Protein AF-A0A968L4R4-F1 (afdb_monomer)

Sequence (703 aa):
MNGEGPASPFTNLKRSTRLHSLGSSLRRPFHATRGAGERASTSRSLRRQADTPSHKPSQGGTMERSPSDGVAATDVATPVGIRARLVRADSTVISRAMRGLAGTSSLLIGALLAGMIVVVLVGVYSRYVVNDAVPWVEDLSRLLFLYLVFVGAAVATYDASHVAVDSAIRRFSDRGRAIARFISNGLTVAAGCLLAVHGAIFSNSIAWLRSHALDLSAQWFFASVAVGGLLMVVYAMARPLAEGETRPGRALATLAGVVAATLVSVAEPALEAGGFTPLLLVVVTFVGLLLLGVPIAITMLASALTLMVSRGGTPLEVVPQNMGVGVDSFTLLAVPFFILAGTLMERGGISQRLVAWVRSMIGHVRGGLGIVVVLSEYLFSGISGSTTADVSAIGSVTIPAMGKAGYTPALSVSIVATSAALGILVPPSIAMIFVAILTGESVGALFAAGFLPAAVMAALLIGFIYLRAPHWGLPSDSRATVPELLRTSRGAVIPLLMPVILFGAIFGGIATPTEASAIAVVYALGVGLFVYREIRWSDLPRIFVGAAKITAIVMFLLGAASVLTWNLAHEGLPSTIARGMISLSSSPLLFFLISILLIVVLSAILEGLPTLLVLIPLLLPIAEQFGIDPLHFAIVAIAAQGIGVFIPPIGIGIILASSIGRISVGSIIGPFAPFFGILILGLLVITLVPWFTLVVPDLLFTR

Nearest PDB structures (foldseek):
  8y4x-assembly1_A  TM=9.268E-01  e=1.125E-29  Fusobacterium nucleatum
  8thi-assembly1_A  TM=9.187E-01  e=4.719E-30  Haemophilus influenzae Rd KW20
  7qha-assembly1_B  TM=9.570E-01  e=2.164E-21  Photobacterium profundum SS9
  8w6t-assembly1_B  TM=6.906E-01  e=4.361E-07  Homo sapiens
  7qha-assembly1_A  TM=9.201E-01  e=1.072E-02  Photobacterium profundum SS9

Structure (mmCIF, N/CA/C/O backbone):
data_AF-A0A968L4R4-F1
#
_entry.id   AF-A0A968L4R4-F1
#
loop_
_atom_site.group_PDB
_atom_site.id
_atom_site.type_symbol
_atom_site.label_atom_id
_atom_site.label_alt_id
_atom_site.label_comp_id
_atom_site.label_asym_id
_atom_site.label_entity_id
_atom_site.label_seq_id
_atom_site.pdbx_PDB_ins_code
_atom_site.Cartn_x
_atom_site.Cartn_y
_atom_site.Cartn_z
_atom_site.occupancy
_atom_site.B_iso_or_equiv
_atom_site.auth_seq_id
_atom_site.auth_comp_id
_atom_site.auth_asym_id
_atom_site.auth_atom_id
_atom_site.pdbx_PDB_model_num
ATOM 1 N N . MET A 1 1 ? -18.987 -53.133 -21.012 1.00 36.78 1 MET A N 1
ATOM 2 C CA . MET A 1 1 ? -18.940 -53.773 -19.680 1.00 36.78 1 MET A CA 1
ATOM 3 C C . MET A 1 1 ? -19.459 -52.730 -18.696 1.00 36.78 1 MET A C 1
ATOM 5 O O . MET A 1 1 ? -18.737 -51.782 -18.442 1.00 36.78 1 ME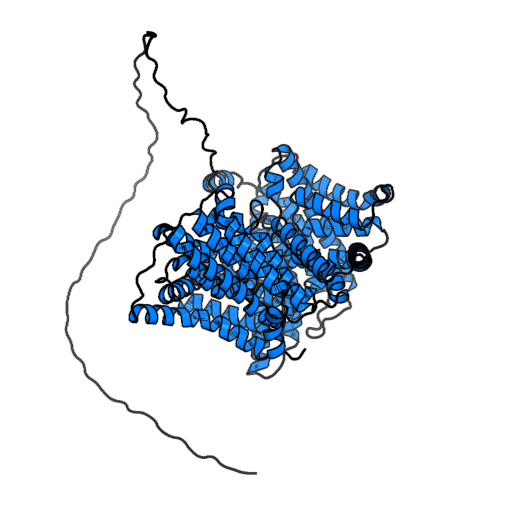T A O 1
ATOM 9 N N . ASN A 1 2 ? -20.785 -52.605 -18.550 1.00 34.09 2 ASN A N 1
ATOM 10 C CA . ASN A 1 2 ? -21.660 -53.252 -17.538 1.00 34.09 2 ASN A CA 1
ATOM 11 C C . ASN A 1 2 ? -21.257 -52.823 -16.111 1.00 34.09 2 ASN A C 1
ATOM 13 O O . ASN A 1 2 ? -20.096 -52.999 -15.775 1.00 34.09 2 ASN A O 1
ATOM 17 N N . GLY A 1 3 ? -22.099 -52.287 -15.221 1.00 30.91 3 GLY A N 1
ATOM 18 C CA . GLY A 1 3 ? -23.558 -52.110 -15.153 1.00 30.91 3 GLY A CA 1
ATOM 19 C C . GLY A 1 3 ? -23.898 -50.924 -14.221 1.00 30.91 3 GLY A C 1
ATOM 20 O O . GLY A 1 3 ? -23.020 -50.404 -13.543 1.00 30.91 3 GLY A O 1
ATOM 21 N N . GLU A 1 4 ? -25.055 -50.287 -14.395 1.00 33.97 4 GLU A N 1
ATOM 22 C CA . GLU A 1 4 ? -26.316 -50.497 -13.645 1.00 33.97 4 GLU A CA 1
ATOM 23 C C . GLU A 1 4 ? -26.510 -49.482 -12.497 1.00 33.97 4 GLU A C 1
ATOM 25 O O . GLU A 1 4 ? -25.685 -49.355 -11.599 1.00 33.97 4 GLU A O 1
ATOM 30 N N . GLY A 1 5 ? -27.619 -48.728 -12.568 1.00 33.06 5 GLY A N 1
ATOM 31 C CA . GLY A 1 5 ? -28.138 -47.876 -11.485 1.00 33.06 5 GLY A CA 1
ATOM 32 C C . GLY A 1 5 ? -28.853 -48.692 -10.394 1.00 33.06 5 GLY A C 1
ATOM 33 O O . GLY A 1 5 ? -28.824 -49.921 -10.447 1.00 33.06 5 GLY A O 1
ATOM 34 N N . PRO A 1 6 ? -29.559 -48.045 -9.439 1.00 47.44 6 PRO A N 1
ATOM 35 C CA . PRO A 1 6 ? -30.899 -47.549 -9.784 1.00 47.44 6 PRO A CA 1
ATOM 36 C C . PRO A 1 6 ? -31.396 -46.263 -9.066 1.00 47.44 6 PRO A C 1
ATOM 38 O O . PRO A 1 6 ? -31.000 -45.921 -7.961 1.00 47.44 6 PRO A O 1
ATOM 41 N N . ALA A 1 7 ? -32.332 -45.599 -9.757 1.00 30.91 7 ALA A N 1
ATOM 42 C CA . ALA A 1 7 ? -33.621 -45.033 -9.317 1.00 30.91 7 ALA A CA 1
ATOM 43 C C . ALA A 1 7 ? -33.778 -44.132 -8.056 1.00 30.91 7 ALA A C 1
ATOM 45 O O . ALA A 1 7 ? -33.669 -44.553 -6.911 1.00 30.91 7 ALA A O 1
ATOM 46 N N . SER A 1 8 ? -34.261 -42.909 -8.334 1.00 35.75 8 SER A N 1
ATOM 47 C CA . SER A 1 8 ? -35.139 -42.013 -7.532 1.00 35.75 8 SER A CA 1
ATOM 48 C C . SER A 1 8 ? -36.486 -42.691 -7.133 1.00 35.75 8 SER A C 1
ATOM 50 O O . SER A 1 8 ? -36.724 -43.745 -7.725 1.00 35.75 8 SER A O 1
ATOM 52 N N . PRO A 1 9 ? -37.446 -42.141 -6.322 1.00 42.72 9 PRO A N 1
ATOM 53 C CA . PRO A 1 9 ? -37.881 -40.720 -6.279 1.00 42.72 9 PRO A CA 1
ATOM 54 C C . PRO A 1 9 ? -38.448 -40.190 -4.931 1.00 42.72 9 PRO A C 1
ATOM 56 O O . PRO A 1 9 ? -38.759 -40.959 -4.040 1.00 42.72 9 PRO A O 1
ATOM 59 N N . PHE A 1 10 ? -38.700 -38.877 -4.809 1.00 28.27 10 PHE A N 1
ATOM 60 C CA . PHE A 1 10 ? -39.957 -38.371 -4.219 1.00 28.27 10 PHE A CA 1
ATOM 61 C C . PHE A 1 10 ? -40.258 -36.941 -4.681 1.00 28.27 10 PHE A C 1
ATOM 63 O O . PHE A 1 10 ? -39.417 -36.046 -4.666 1.00 28.27 10 PHE A O 1
ATOM 70 N N . THR A 1 11 ? -41.500 -36.763 -5.121 1.00 30.28 11 THR A N 1
ATOM 71 C CA . THR A 1 11 ? -42.096 -35.560 -5.699 1.00 30.28 11 THR A CA 1
ATOM 72 C C . THR A 1 11 ? -43.298 -35.145 -4.848 1.00 30.28 11 THR A C 1
ATOM 74 O O . THR A 1 11 ? -44.034 -36.003 -4.380 1.00 30.28 11 THR A O 1
ATOM 77 N N . ASN A 1 12 ? -43.539 -33.832 -4.780 1.00 29.61 12 ASN A N 1
ATOM 78 C CA . ASN A 1 12 ? -44.840 -33.153 -4.674 1.00 29.61 12 ASN A CA 1
ATOM 79 C C . ASN A 1 12 ? -45.817 -33.478 -3.524 1.00 29.61 12 ASN A C 1
ATOM 81 O O . ASN A 1 12 ? -46.427 -34.540 -3.470 1.00 29.61 12 ASN A O 1
ATOM 85 N N . LEU A 1 13 ? -46.223 -32.412 -2.822 1.00 27.84 13 LEU A N 1
ATOM 86 C CA . LEU A 1 13 ? -47.627 -32.227 -2.444 1.00 27.84 13 LEU A CA 1
ATOM 87 C C . LEU A 1 13 ? -48.107 -30.806 -2.784 1.00 27.84 13 LEU A C 1
ATOM 89 O O . LEU A 1 13 ? -47.576 -29.801 -2.320 1.00 27.84 13 LEU A O 1
ATOM 93 N N . LYS A 1 14 ? -49.118 -30.773 -3.660 1.00 27.88 14 LYS A N 1
ATOM 94 C CA . LYS A 1 14 ? -49.973 -29.641 -4.046 1.00 27.88 14 LYS A CA 1
ATOM 95 C C . LYS A 1 14 ? -51.172 -29.522 -3.088 1.00 27.88 14 LYS A C 1
ATOM 97 O O . LYS A 1 14 ? -51.551 -30.518 -2.482 1.00 27.88 14 LYS A O 1
ATOM 102 N N . ARG A 1 15 ? -51.874 -28.379 -3.228 1.00 27.86 15 ARG A N 1
ATOM 103 C CA . ARG A 1 15 ? -53.295 -28.054 -2.910 1.00 27.86 15 ARG A CA 1
ATOM 104 C C . ARG A 1 15 ? -53.519 -27.393 -1.538 1.00 27.86 15 ARG A C 1
ATOM 106 O O . ARG A 1 15 ? -52.928 -27.814 -0.565 1.00 27.86 15 ARG A O 1
ATOM 113 N N . SER A 1 16 ? -54.375 -26.380 -1.363 1.00 27.06 16 SER A N 1
ATOM 114 C CA . SER A 1 16 ? -55.338 -25.701 -2.252 1.00 27.06 16 SER A CA 1
ATOM 115 C C . SER A 1 16 ? -56.073 -24.582 -1.486 1.00 27.06 16 SER A C 1
ATOM 117 O O . SER A 1 16 ? -56.522 -24.826 -0.376 1.00 27.06 16 SER A O 1
ATOM 119 N N . THR A 1 17 ? -56.277 -23.437 -2.149 1.00 28.02 17 THR A N 1
ATOM 120 C CA . THR A 1 17 ? -57.544 -22.671 -2.268 1.00 28.02 17 THR A CA 1
ATOM 121 C C . THR A 1 17 ? -58.297 -22.151 -1.024 1.00 28.02 17 THR A C 1
ATOM 123 O O . THR A 1 17 ? -58.890 -22.930 -0.288 1.00 28.02 17 THR A O 1
ATOM 126 N N . ARG A 1 18 ? -58.449 -20.814 -0.945 1.00 25.11 18 ARG A N 1
ATOM 127 C CA . ARG A 1 18 ? -59.701 -19.986 -0.941 1.00 25.11 18 ARG A CA 1
ATOM 128 C C . ARG A 1 18 ? -59.406 -18.646 -0.227 1.00 25.11 18 ARG A C 1
ATOM 130 O O . ARG A 1 18 ? -58.881 -18.671 0.873 1.00 25.11 18 ARG A O 1
ATOM 137 N N . LEU A 1 19 ? -59.445 -17.473 -0.871 1.00 26.20 19 LEU A N 1
ATOM 138 C CA . LEU A 1 19 ? -60.555 -16.654 -1.415 1.00 26.20 19 LEU A CA 1
ATOM 139 C C . LEU A 1 19 ? -61.373 -15.854 -0.375 1.00 26.20 19 LEU A C 1
ATOM 141 O O . LEU A 1 19 ? -61.868 -16.424 0.588 1.00 26.20 19 LEU A O 1
ATOM 145 N N . HIS A 1 20 ? -61.593 -14.578 -0.747 1.00 28.64 20 HIS A N 1
ATOM 146 C CA . HIS A 1 20 ? -62.560 -13.559 -0.281 1.00 28.64 20 HIS A CA 1
ATOM 147 C C . HIS A 1 20 ? -62.166 -12.681 0.928 1.00 28.64 20 HIS A C 1
ATOM 149 O O . HIS A 1 20 ? -61.986 -13.171 2.030 1.00 28.64 20 HIS A O 1
ATOM 155 N N . SER A 1 21 ? -61.837 -11.390 0.705 1.00 26.48 21 SER A N 1
ATOM 156 C CA . SER A 1 21 ? -62.724 -10.193 0.553 1.00 26.48 21 SER A CA 1
ATOM 157 C C . SER A 1 21 ? -62.953 -9.534 1.918 1.00 26.48 21 SER A C 1
ATOM 159 O O . SER A 1 21 ? -63.069 -10.263 2.885 1.00 26.48 21 SER A O 1
ATOM 161 N N . LEU A 1 22 ? -63.046 -8.234 2.175 1.00 26.30 22 LEU A N 1
ATOM 162 C CA . LEU A 1 22 ? -63.326 -6.953 1.514 1.00 26.30 22 LEU A CA 1
ATOM 163 C C . LEU A 1 22 ? -62.513 -5.915 2.345 1.00 26.30 22 LEU A C 1
ATOM 165 O O . LEU A 1 22 ? -62.121 -6.221 3.462 1.00 26.30 22 LEU A O 1
ATOM 169 N N . GLY A 1 23 ? -62.195 -4.684 1.959 1.00 25.47 23 GLY A N 1
ATOM 170 C CA . GLY A 1 23 ? -62.796 -3.750 1.023 1.00 25.47 23 GLY A CA 1
ATOM 171 C C . GLY A 1 23 ? -62.607 -2.336 1.599 1.00 25.47 23 GLY A C 1
ATOM 172 O O . GLY A 1 23 ? -62.752 -2.154 2.803 1.00 25.47 23 GLY A O 1
ATOM 173 N N . SER A 1 24 ? -62.384 -1.357 0.708 1.00 27.77 24 SER A N 1
ATOM 174 C CA . SER A 1 24 ? -62.676 0.090 0.865 1.00 27.77 24 SER A CA 1
ATOM 175 C C . SER A 1 24 ? -61.841 0.861 1.911 1.00 27.77 24 SER A C 1
ATOM 177 O O . SER A 1 24 ? -61.484 0.327 2.942 1.00 27.77 24 SER A O 1
ATOM 179 N N . SER A 1 25 ? -61.467 2.133 1.785 1.00 25.81 25 SER A N 1
ATOM 180 C CA . SER A 1 25 ? -61.763 3.276 0.905 1.00 25.81 25 SER A CA 1
ATOM 181 C C . SER A 1 25 ? -60.694 4.339 1.270 1.00 25.81 25 SER A C 1
ATOM 183 O O . SER A 1 25 ? -60.220 4.345 2.399 1.00 25.81 25 SER A O 1
ATOM 185 N N . LEU A 1 26 ? -60.107 5.137 0.374 1.00 28.55 26 LEU A N 1
ATOM 186 C CA . LEU A 1 26 ? -60.551 6.446 -0.153 1.00 28.55 26 LEU A CA 1
ATOM 187 C C . LEU A 1 26 ? -59.344 6.923 -1.017 1.00 28.55 26 LEU A C 1
ATOM 189 O O . LEU A 1 26 ? -58.240 6.987 -0.492 1.00 28.55 26 LEU A O 1
ATOM 193 N N . ARG A 1 27 ? -59.343 7.058 -2.360 1.00 25.98 27 ARG A N 1
ATOM 194 C CA . ARG A 1 27 ? -60.037 8.026 -3.253 1.00 25.98 27 ARG A CA 1
ATOM 195 C C . ARG A 1 27 ? -60.051 9.447 -2.643 1.00 25.98 27 ARG A C 1
ATOM 197 O O . ARG A 1 27 ? -60.568 9.590 -1.553 1.00 25.98 27 ARG A O 1
ATOM 204 N N . ARG A 1 28 ? -59.606 10.545 -3.278 1.00 31.94 28 ARG A N 1
ATOM 205 C CA . ARG A 1 28 ? -59.464 10.912 -4.710 1.00 31.94 28 ARG A CA 1
ATOM 206 C C . ARG A 1 28 ? -58.840 12.360 -4.827 1.00 31.94 28 ARG A C 1
ATOM 208 O O . ARG A 1 28 ? -58.379 12.835 -3.799 1.00 31.94 28 ARG A O 1
ATOM 215 N N . PRO A 1 29 ? -58.760 13.039 -6.009 1.00 48.03 29 PRO A N 1
ATOM 216 C CA . PRO A 1 29 ? -57.556 13.748 -6.518 1.00 48.03 29 PRO A CA 1
ATOM 217 C C . PRO A 1 29 ? -57.834 15.178 -7.112 1.00 48.03 29 PRO A C 1
ATOM 219 O O . PRO A 1 29 ? -58.820 15.790 -6.721 1.00 48.03 29 PRO A O 1
ATOM 222 N N . PHE A 1 30 ? -57.038 15.613 -8.124 1.00 27.48 30 PHE A N 1
ATOM 223 C CA . PHE A 1 30 ? -57.212 16.730 -9.114 1.00 27.48 30 PHE A CA 1
ATOM 224 C C . PHE A 1 30 ? -56.835 18.165 -8.653 1.00 27.48 30 PHE A C 1
ATOM 226 O O . PHE A 1 30 ? -56.947 18.440 -7.472 1.00 27.48 30 PHE A O 1
ATOM 233 N N . HIS A 1 31 ? -56.357 19.161 -9.436 1.00 27.33 31 HIS A N 1
ATOM 234 C CA . HIS A 1 31 ? -56.187 19.549 -10.870 1.00 27.33 31 HIS A CA 1
ATOM 235 C C . HIS A 1 31 ? -54.934 20.492 -10.945 1.00 27.33 31 HIS A C 1
ATOM 237 O O . HIS A 1 31 ? -54.614 21.116 -9.943 1.00 27.33 31 HIS A O 1
ATOM 243 N N . ALA A 1 32 ? -54.053 20.568 -11.956 1.00 27.78 32 ALA A N 1
ATOM 244 C CA . ALA A 1 32 ? -54.112 21.075 -13.343 1.00 27.78 32 ALA A CA 1
ATOM 245 C C . ALA A 1 32 ? -54.290 22.616 -13.565 1.00 27.78 32 ALA A C 1
ATOM 247 O O . ALA A 1 32 ? -55.369 23.153 -13.352 1.00 27.78 32 ALA A O 1
ATOM 248 N N . THR A 1 33 ? -53.261 23.230 -14.192 1.00 28.05 33 THR A N 1
ATOM 249 C CA . THR A 1 33 ? -53.232 24.344 -15.196 1.00 28.05 33 THR A CA 1
ATOM 250 C C . THR A 1 33 ? -52.821 25.809 -14.858 1.00 28.05 33 THR A C 1
ATOM 252 O O . THR A 1 33 ? -53.476 26.493 -14.088 1.00 28.05 33 THR A O 1
ATOM 255 N N . ARG A 1 34 ? -51.827 26.280 -15.659 1.00 27.14 34 ARG A N 1
ATOM 256 C CA . ARG A 1 34 ? -51.655 27.567 -16.415 1.00 27.14 34 ARG A CA 1
ATOM 257 C C . ARG A 1 34 ? -51.016 28.855 -15.821 1.00 27.14 34 ARG A C 1
ATOM 259 O O . ARG A 1 34 ? -51.443 29.359 -14.797 1.00 27.14 34 ARG A O 1
ATOM 266 N N . GLY A 1 35 ? -50.130 29.457 -16.653 1.00 23.88 35 GLY A N 1
ATOM 267 C CA . GLY A 1 35 ? -49.780 30.901 -16.784 1.00 23.88 35 GLY A CA 1
ATOM 268 C C . GLY A 1 35 ? -48.389 31.289 -16.237 1.00 23.88 35 GLY A C 1
ATOM 269 O O . GLY A 1 35 ? -48.188 31.170 -15.043 1.00 23.88 35 GLY A O 1
ATOM 270 N N . ALA A 1 36 ? -47.322 31.553 -17.013 1.00 25.62 36 ALA A N 1
ATOM 271 C CA . ALA A 1 36 ? -47.001 32.675 -17.929 1.00 25.62 36 ALA A CA 1
ATOM 272 C C . ALA A 1 36 ? -46.734 34.045 -17.243 1.00 25.62 36 ALA A C 1
ATOM 274 O O . ALA A 1 36 ? -47.599 34.543 -16.535 1.00 25.62 36 ALA A O 1
ATOM 275 N N . GLY A 1 37 ? -45.573 34.667 -17.537 1.00 24.25 37 GLY A N 1
ATOM 276 C CA . GLY A 1 37 ? -45.227 36.083 -17.257 1.00 24.25 37 GLY A CA 1
ATOM 277 C C . GLY A 1 37 ? -43.944 36.265 -16.417 1.00 24.25 37 GLY A C 1
ATOM 278 O O . GLY A 1 37 ? -43.957 36.010 -15.224 1.00 24.25 37 GLY A O 1
ATOM 279 N N . GLU A 1 38 ? -42.753 36.423 -17.005 1.00 26.86 38 GLU A N 1
ATOM 280 C CA . GLU A 1 38 ? -42.076 37.688 -17.379 1.00 26.86 38 GLU A CA 1
ATOM 281 C C . GLU A 1 38 ? -41.674 38.655 -16.230 1.00 26.86 38 GLU A C 1
ATOM 283 O O . GLU A 1 38 ? -42.511 39.167 -15.501 1.00 26.86 38 GLU A O 1
ATOM 288 N N . ARG A 1 39 ? -40.371 39.003 -16.246 1.00 26.16 39 ARG A N 1
ATOM 289 C CA . ARG A 1 39 ? -39.712 40.280 -15.865 1.00 26.16 39 ARG A CA 1
ATOM 290 C C . ARG A 1 39 ? -39.321 40.585 -14.405 1.00 26.16 39 ARG A C 1
ATOM 292 O O . ARG A 1 39 ? -40.130 40.896 -13.549 1.00 26.16 39 ARG A O 1
ATOM 299 N N . ALA A 1 40 ? -37.991 40.633 -14.243 1.00 25.88 40 ALA A N 1
ATOM 300 C CA . ALA A 1 40 ? -37.165 41.778 -13.824 1.00 25.88 40 ALA A CA 1
ATOM 301 C C . ALA A 1 40 ? -37.533 42.573 -12.555 1.00 25.88 40 ALA A C 1
ATOM 303 O O . ALA A 1 40 ? -38.552 43.249 -12.498 1.00 25.88 40 ALA A O 1
ATOM 304 N N . SER A 1 41 ? -36.572 42.680 -11.629 1.00 27.70 41 SER A N 1
ATOM 305 C CA . SER A 1 41 ? -36.509 43.818 -10.704 1.00 27.70 41 SER A CA 1
ATOM 306 C C . SER A 1 41 ? -35.067 44.222 -10.391 1.00 27.70 41 SER A C 1
ATOM 308 O O . SER A 1 41 ? -34.308 43.495 -9.748 1.00 27.70 41 SER A O 1
ATOM 310 N N . THR A 1 42 ? -34.729 45.416 -10.859 1.00 26.42 42 THR A N 1
ATOM 311 C CA . THR A 1 42 ? -33.519 46.196 -10.609 1.00 26.42 42 THR A CA 1
ATOM 312 C C . THR A 1 42 ? -33.735 47.113 -9.396 1.00 26.42 42 THR A C 1
ATOM 314 O O . THR A 1 42 ? -34.794 47.711 -9.266 1.00 26.42 42 THR A O 1
ATOM 317 N N . SER A 1 43 ? -32.699 47.252 -8.560 1.00 27.00 43 SER A N 1
ATOM 318 C CA . SER A 1 43 ? -32.230 48.462 -7.843 1.00 27.00 43 SER A CA 1
ATOM 319 C C . SER A 1 43 ? -33.204 49.479 -7.202 1.00 27.00 43 SER A C 1
ATOM 321 O O . SER A 1 43 ? -33.956 50.136 -7.915 1.00 27.00 43 SER A O 1
ATOM 323 N N . ARG A 1 44 ? -32.962 49.787 -5.909 1.00 25.73 44 ARG A N 1
ATOM 324 C CA . ARG A 1 44 ? -32.704 51.122 -5.274 1.00 25.73 44 ARG A CA 1
ATOM 325 C C . ARG A 1 44 ? -33.198 51.129 -3.816 1.00 25.73 44 ARG A C 1
ATOM 327 O O . ARG A 1 44 ? -34.367 50.909 -3.557 1.00 25.73 44 ARG A O 1
ATOM 334 N N . SER A 1 45 ? -32.298 51.143 -2.829 1.00 26.98 45 SER A N 1
ATOM 335 C CA . SER A 1 45 ? -31.705 52.321 -2.158 1.00 26.98 45 SER A CA 1
ATOM 336 C C . SER A 1 45 ? -32.693 53.157 -1.337 1.00 26.98 45 SER A C 1
ATOM 338 O O . SER A 1 45 ? -33.474 53.901 -1.918 1.00 26.98 45 SER A O 1
ATOM 340 N N . LEU A 1 46 ? -32.536 53.158 -0.009 1.00 28.34 46 LEU A N 1
ATOM 341 C CA . LEU A 1 46 ? -32.893 54.288 0.852 1.00 28.34 46 LEU A CA 1
ATOM 342 C C . LEU A 1 46 ? -31.846 54.442 1.968 1.00 28.34 46 LEU A C 1
ATOM 344 O O . LEU A 1 46 ? -31.357 53.471 2.538 1.00 28.34 46 LEU A O 1
ATOM 348 N N . ARG A 1 47 ? -31.481 55.703 2.190 1.00 28.44 47 ARG A N 1
ATOM 349 C CA . ARG A 1 47 ? -30.391 56.268 2.998 1.00 28.44 47 ARG A CA 1
ATOM 350 C C . ARG A 1 47 ? -31.031 57.260 3.981 1.00 28.44 47 ARG A C 1
ATOM 352 O O . ARG A 1 47 ? -32.007 57.890 3.584 1.00 28.44 47 ARG A O 1
ATOM 359 N N . ARG A 1 48 ? -30.460 57.440 5.180 1.00 26.67 48 ARG A N 1
ATOM 360 C CA . ARG A 1 48 ? -30.519 58.614 6.109 1.00 26.67 48 ARG A CA 1
ATOM 361 C C . ARG A 1 48 ? -29.796 58.159 7.397 1.00 26.67 48 ARG A C 1
ATOM 363 O O . ARG A 1 48 ? -30.196 57.127 7.914 1.00 26.67 48 ARG A O 1
ATOM 370 N N . GLN A 1 49 ? -28.644 58.643 7.879 1.00 26.20 49 GLN A N 1
ATOM 371 C CA . GLN A 1 49 ? -27.941 59.942 8.005 1.00 26.20 49 GLN A CA 1
ATOM 372 C C . GLN A 1 49 ? -28.386 60.809 9.207 1.00 26.20 49 GLN A C 1
ATOM 374 O O . GLN A 1 49 ? -29.589 60.971 9.390 1.00 26.20 49 GLN A O 1
ATOM 379 N N . ALA A 1 50 ? -27.370 61.380 9.898 1.00 28.30 50 ALA A N 1
ATOM 380 C CA . ALA A 1 50 ? -27.309 62.304 11.064 1.00 28.30 50 ALA A CA 1
ATOM 381 C C . ALA A 1 50 ? -26.945 61.608 12.405 1.00 28.30 50 ALA A C 1
ATOM 383 O O . ALA A 1 50 ? -27.502 60.554 12.682 1.00 28.30 50 ALA A O 1
ATOM 384 N N . ASP A 1 51 ? -26.041 62.055 13.294 1.00 26.03 51 ASP A N 1
ATOM 385 C CA . ASP A 1 51 ? -25.131 63.216 13.415 1.00 26.03 51 ASP A CA 1
ATOM 386 C C . ASP A 1 51 ? -24.032 62.907 14.483 1.00 26.03 51 ASP A C 1
ATOM 388 O O . ASP A 1 51 ? -24.199 62.030 15.329 1.00 26.03 51 ASP A O 1
ATOM 392 N N . THR A 1 52 ? -22.901 63.619 14.433 1.00 25.33 52 THR A N 1
ATOM 393 C CA . THR A 1 52 ? -21.743 63.661 15.380 1.00 25.33 52 THR A CA 1
ATOM 394 C C . THR A 1 52 ? -21.913 64.745 16.483 1.00 25.33 52 THR A C 1
ATOM 396 O O . THR A 1 52 ? -22.864 65.510 16.375 1.00 25.33 52 THR A O 1
ATOM 399 N N . PRO A 1 53 ? -20.926 65.076 17.363 1.00 44.09 53 PRO A N 1
ATOM 400 C CA . PRO A 1 53 ? -20.049 64.312 18.290 1.00 44.09 53 PRO A CA 1
ATOM 401 C C . PRO A 1 53 ? -19.990 64.952 19.725 1.00 44.09 53 PRO A C 1
ATOM 403 O O . PRO A 1 53 ? -20.517 66.041 19.916 1.00 44.09 53 PRO A O 1
ATOM 406 N N . SER A 1 54 ? -19.298 64.368 20.730 1.00 25.12 54 SER A N 1
ATOM 407 C CA . SER A 1 54 ? -18.461 65.111 21.729 1.00 25.12 54 SER A CA 1
ATOM 408 C C . SER A 1 54 ? -17.929 64.282 22.928 1.00 25.12 54 SER A C 1
ATOM 410 O O . SER A 1 54 ? -18.583 63.380 23.433 1.00 25.12 54 SER A O 1
ATOM 412 N N . HIS A 1 55 ? -16.742 64.706 23.393 1.00 27.94 55 HIS A N 1
ATOM 413 C CA . HIS A 1 55 ? -16.085 64.540 24.707 1.00 27.94 55 HIS A CA 1
ATOM 414 C C . HIS A 1 55 ? -15.232 63.297 25.081 1.00 27.94 55 HIS A C 1
ATOM 416 O O . HIS A 1 55 ? -15.697 62.182 25.280 1.00 27.94 55 HIS A O 1
ATOM 422 N N . LYS A 1 56 ? -13.940 63.593 25.315 1.00 24.78 56 LYS A N 1
ATOM 423 C CA . LYS A 1 56 ? -12.986 62.993 26.280 1.00 24.78 56 LYS A CA 1
ATOM 424 C C . LYS A 1 56 ? -12.716 64.049 27.388 1.00 24.78 56 LYS A C 1
ATOM 426 O O . LYS A 1 56 ? -13.030 65.214 27.132 1.00 24.78 56 LYS A O 1
ATOM 431 N N . PRO A 1 57 ? -11.938 63.773 28.461 1.00 39.69 57 PRO A N 1
ATOM 432 C CA . PRO A 1 57 ? -11.790 62.556 29.280 1.00 39.69 57 PRO A CA 1
ATOM 433 C C . PRO A 1 57 ? -11.898 62.862 30.805 1.00 39.69 57 PRO A C 1
ATOM 435 O O . PRO A 1 57 ? -11.692 63.996 31.228 1.00 39.69 57 PRO A O 1
ATOM 438 N N . SER A 1 58 ? -12.109 61.860 31.665 1.00 27.19 58 SER A N 1
ATOM 439 C CA . SER A 1 58 ? -11.795 61.983 33.101 1.00 27.19 58 SER A CA 1
ATOM 440 C C . SER A 1 58 ? -11.313 60.658 33.700 1.00 27.19 58 SER A C 1
ATOM 442 O O . SER A 1 58 ? -11.617 59.573 33.212 1.00 27.19 58 SER A O 1
ATOM 444 N N . GLN A 1 59 ? -10.436 60.809 34.689 1.00 26.20 59 GLN A N 1
ATOM 445 C CA . GLN A 1 59 ? -9.521 59.830 35.267 1.00 26.20 59 GLN A CA 1
ATOM 446 C C . GLN A 1 59 ? -10.160 58.969 36.369 1.00 26.20 59 GLN A C 1
ATOM 448 O O . GLN A 1 59 ? -11.064 59.423 37.062 1.00 26.20 59 GLN A O 1
ATOM 453 N N . GLY A 1 60 ? -9.541 57.808 36.626 1.00 23.52 60 GLY A N 1
ATOM 454 C CA . GLY A 1 60 ? -9.412 57.239 37.974 1.00 23.52 60 GLY A CA 1
ATOM 455 C C . GLY A 1 60 ? -10.154 55.923 38.215 1.00 23.52 60 GLY A C 1
ATOM 456 O O . GLY A 1 60 ? -11.376 55.905 38.284 1.00 23.52 60 GLY A O 1
ATOM 457 N N . GLY A 1 61 ? -9.408 54.831 38.423 1.00 25.25 61 GLY A N 1
ATOM 458 C CA . GLY A 1 61 ? -9.956 53.588 38.976 1.00 25.25 61 GLY A CA 1
ATOM 459 C C . GLY A 1 61 ? -9.219 52.328 38.532 1.00 25.25 61 GLY A C 1
ATOM 460 O O . GLY A 1 61 ? -9.581 51.702 37.544 1.00 25.25 61 GLY A O 1
ATOM 461 N N . THR A 1 62 ? -8.184 51.957 39.278 1.00 26.55 62 THR A N 1
ATOM 462 C CA . THR A 1 62 ? -7.467 50.678 39.214 1.00 26.55 62 THR A CA 1
ATOM 463 C C . THR A 1 62 ? -8.391 49.481 39.455 1.00 26.55 62 THR A C 1
ATOM 465 O O . THR A 1 62 ? -9.002 49.399 40.517 1.00 26.55 62 THR A O 1
ATOM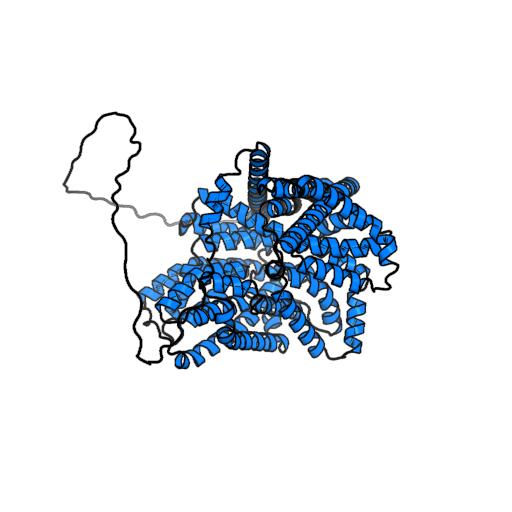 468 N N . MET A 1 63 ? -8.419 48.517 38.532 1.00 26.02 63 MET A N 1
ATOM 469 C CA . MET A 1 63 ? -8.685 47.105 38.834 1.00 26.02 63 MET A CA 1
ATOM 470 C C . MET A 1 63 ? -8.126 46.223 37.714 1.00 26.02 63 MET A C 1
ATOM 472 O O . MET A 1 63 ? -8.430 46.419 36.538 1.00 26.02 63 MET A O 1
ATOM 476 N N . GLU A 1 64 ? -7.291 45.264 38.107 1.00 30.19 64 GLU A N 1
ATOM 477 C CA . GLU A 1 64 ? -6.744 44.200 37.271 1.00 30.19 64 GLU A CA 1
ATOM 478 C C . GLU A 1 64 ? -7.834 43.491 36.457 1.00 30.19 64 GLU A C 1
ATOM 480 O O . GLU A 1 64 ? -8.810 42.971 37.003 1.00 30.19 64 GLU A O 1
ATOM 485 N N . ARG A 1 65 ? -7.626 43.401 35.140 1.00 24.45 65 ARG A N 1
ATOM 486 C CA . ARG A 1 65 ? -8.254 42.390 34.287 1.00 24.45 65 ARG A CA 1
ATOM 487 C C . ARG A 1 65 ? -7.219 41.802 33.333 1.00 24.45 65 ARG A C 1
ATOM 489 O O . ARG A 1 65 ? -6.491 42.517 32.655 1.00 24.45 65 ARG A O 1
ATOM 496 N N . SER A 1 66 ? -7.197 40.474 33.342 1.00 24.11 66 SER A N 1
ATOM 497 C CA . SER A 1 66 ? -6.530 39.552 32.422 1.00 24.11 66 SER A CA 1
ATOM 498 C C . SER A 1 66 ? -6.537 40.024 30.957 1.00 24.11 66 SER A C 1
ATOM 500 O O . SER A 1 66 ? -7.597 40.426 30.471 1.00 24.11 66 SER A O 1
ATOM 502 N N . PRO A 1 67 ? -5.420 39.920 30.209 1.00 25.50 67 PRO A N 1
ATOM 503 C CA . PRO A 1 67 ? -5.450 40.048 28.762 1.00 25.50 67 PRO A CA 1
ATOM 504 C C . PRO A 1 67 ? -5.852 38.702 28.143 1.00 25.50 67 PRO A C 1
ATOM 506 O O . PRO A 1 67 ? -5.013 37.916 27.706 1.00 25.50 67 PRO A O 1
ATOM 509 N N . SER A 1 68 ? -7.154 38.432 28.095 1.00 31.34 68 SER A N 1
ATOM 510 C CA . SER A 1 68 ? -7.730 37.573 27.062 1.00 31.34 68 SER A CA 1
ATOM 511 C C . SER A 1 68 ? -8.145 38.471 25.899 1.00 31.34 68 SER A C 1
ATOM 513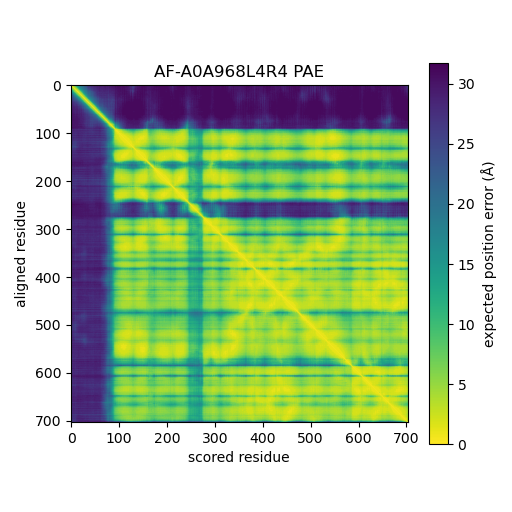 O O . SER A 1 68 ? -9.260 38.970 25.904 1.00 31.34 68 SER A O 1
ATOM 515 N N . ASP A 1 69 ? -7.220 38.737 24.977 1.00 25.77 69 ASP A N 1
ATOM 516 C CA . ASP A 1 69 ? -7.490 39.092 23.577 1.00 25.77 69 ASP A CA 1
ATOM 517 C C . ASP A 1 69 ? -6.152 39.219 22.843 1.00 25.77 69 ASP A C 1
ATOM 519 O O . ASP A 1 69 ? -5.347 40.105 23.126 1.00 25.77 69 ASP A O 1
ATOM 523 N N . GLY A 1 70 ? -5.885 38.300 21.912 1.00 27.12 70 GLY A N 1
ATOM 524 C CA . GLY A 1 70 ? -4.649 38.345 21.133 1.00 27.12 70 GLY A CA 1
ATOM 525 C C . GLY A 1 70 ? -4.186 37.033 20.516 1.00 27.12 70 GLY A C 1
ATOM 526 O O . GLY A 1 70 ? -2.986 36.794 20.468 1.00 27.12 70 GLY A O 1
ATOM 527 N N . VAL A 1 71 ? -5.084 36.183 20.014 1.00 25.30 71 VAL A N 1
ATOM 528 C CA . VAL A 1 71 ? -4.694 35.223 18.972 1.00 25.30 71 VAL A CA 1
ATOM 529 C C . VAL A 1 71 ? -5.711 35.333 17.855 1.00 25.30 71 VAL A C 1
ATOM 531 O O . VAL A 1 71 ? -6.836 34.851 17.957 1.00 25.30 71 VAL A O 1
ATOM 534 N N . ALA A 1 72 ? -5.294 36.034 16.804 1.00 23.64 72 ALA A N 1
ATOM 535 C CA . ALA A 1 72 ? -5.985 36.095 15.535 1.00 23.64 72 ALA A CA 1
ATOM 536 C C . ALA A 1 72 ? -6.382 34.675 15.115 1.00 23.64 72 ALA A C 1
ATOM 538 O O . ALA A 1 72 ? -5.524 33.808 14.927 1.00 23.64 72 ALA A O 1
ATOM 539 N N . ALA A 1 73 ? -7.689 34.453 14.988 1.00 23.80 73 ALA A N 1
ATOM 540 C CA . ALA A 1 73 ? -8.236 33.315 14.280 1.00 23.80 73 ALA A CA 1
ATOM 541 C C . ALA A 1 73 ? -7.610 33.321 12.882 1.00 23.80 73 ALA A C 1
ATOM 543 O O . ALA A 1 73 ? -7.928 34.155 12.036 1.00 23.80 73 ALA A O 1
ATOM 544 N N . THR A 1 74 ? -6.637 32.441 12.676 1.00 25.23 74 THR A N 1
ATOM 545 C CA . THR A 1 74 ? -6.080 32.183 11.360 1.00 25.23 74 THR A CA 1
ATOM 546 C C . THR A 1 74 ? -7.187 31.515 10.569 1.00 25.23 74 THR A C 1
ATOM 548 O O . THR A 1 74 ? -7.612 30.407 10.894 1.00 25.23 74 THR A O 1
ATOM 551 N N . ASP A 1 75 ? -7.701 32.246 9.581 1.00 22.14 75 ASP A N 1
ATOM 552 C CA . ASP A 1 75 ? -8.673 31.771 8.609 1.00 22.14 75 ASP A CA 1
ATOM 553 C C . ASP A 1 75 ? -8.223 30.411 8.070 1.00 22.14 75 ASP A C 1
ATOM 555 O O . ASP A 1 75 ? -7.325 30.287 7.232 1.00 22.14 75 ASP A O 1
ATOM 559 N N . VAL A 1 76 ? -8.870 29.363 8.573 1.00 27.20 76 VAL A N 1
ATOM 560 C CA . VAL A 1 76 ? -8.867 28.047 7.959 1.00 27.20 76 VAL A CA 1
ATOM 561 C C . VAL A 1 76 ? -9.572 28.240 6.627 1.00 27.20 76 VAL A C 1
ATOM 563 O O . VAL A 1 76 ? -10.800 28.291 6.561 1.00 27.20 76 VAL A O 1
ATOM 566 N N . ALA A 1 77 ? -8.787 28.406 5.562 1.00 25.58 77 ALA A N 1
ATOM 567 C CA . ALA A 1 77 ? -9.292 28.464 4.204 1.00 25.58 77 ALA A CA 1
ATOM 568 C C . ALA A 1 77 ? -10.101 27.189 3.935 1.00 25.58 77 ALA A C 1
ATOM 570 O O . ALA A 1 77 ? -9.566 26.107 3.694 1.00 25.58 77 ALA A O 1
ATOM 571 N N . THR A 1 78 ? -11.421 27.316 4.025 1.00 24.67 78 THR A N 1
ATOM 572 C CA . THR A 1 78 ? -12.349 26.254 3.671 1.00 24.67 78 THR A CA 1
ATOM 573 C C . THR A 1 78 ? -12.234 25.970 2.165 1.00 24.67 78 THR A C 1
ATOM 575 O O . THR A 1 78 ? -12.045 26.899 1.371 1.00 24.67 78 THR A O 1
ATOM 578 N N . PRO A 1 79 ? -12.421 24.714 1.712 1.00 31.05 79 PRO A N 1
ATOM 579 C CA . PRO A 1 79 ? -12.342 24.344 0.289 1.00 31.05 79 PRO A CA 1
ATOM 580 C C . PRO A 1 79 ? -13.374 25.058 -0.607 1.00 31.05 79 PRO A C 1
ATOM 582 O O . PRO A 1 79 ? -13.336 24.958 -1.834 1.00 31.05 79 PRO A O 1
ATOM 585 N N . VAL A 1 80 ? -14.324 25.777 -0.003 1.00 29.36 80 VAL A N 1
ATOM 586 C CA . VAL A 1 80 ? -15.439 26.449 -0.675 1.00 29.36 80 VAL A CA 1
ATOM 587 C C . VAL A 1 80 ? -14.976 27.715 -1.411 1.00 29.36 80 VAL A C 1
ATOM 589 O O . VAL A 1 80 ? -15.454 27.986 -2.513 1.00 29.36 80 VAL A O 1
ATOM 592 N N . GLY A 1 81 ? -13.987 28.444 -0.879 1.00 22.19 81 GLY A N 1
ATOM 593 C CA . GLY A 1 81 ? -13.470 29.672 -1.503 1.00 22.19 81 GLY A CA 1
ATOM 594 C C . GLY A 1 81 ? -12.632 29.430 -2.765 1.00 22.19 81 GLY A C 1
ATOM 595 O O . GLY A 1 81 ? -12.649 30.239 -3.695 1.00 22.19 81 GLY A O 1
ATOM 596 N N . ILE A 1 82 ? -11.954 28.279 -2.844 1.00 31.47 82 ILE A N 1
ATOM 597 C CA . ILE A 1 82 ? -11.140 27.875 -4.004 1.00 31.47 82 ILE A CA 1
ATOM 598 C C . ILE A 1 82 ? -12.044 27.472 -5.180 1.00 31.47 82 ILE A C 1
ATOM 600 O O . ILE A 1 82 ? -11.784 27.858 -6.321 1.00 31.47 82 ILE A O 1
ATOM 604 N N . ARG A 1 83 ? -13.176 26.805 -4.907 1.00 28.78 83 ARG A N 1
ATOM 605 C CA . ARG A 1 83 ? -14.192 26.488 -5.928 1.00 28.78 83 ARG A CA 1
ATOM 606 C C . ARG A 1 83 ? -14.746 27.738 -6.617 1.00 28.78 83 ARG A C 1
ATOM 608 O O . ARG A 1 83 ? -14.964 27.707 -7.821 1.00 28.78 83 ARG A O 1
ATOM 615 N N . ALA A 1 84 ? -14.919 28.845 -5.892 1.00 27.91 84 ALA A N 1
ATOM 616 C CA . ALA A 1 84 ? -15.442 30.089 -6.461 1.00 27.91 84 ALA A CA 1
ATOM 617 C C . ALA A 1 84 ? -14.438 30.826 -7.376 1.00 27.91 84 ALA A C 1
ATOM 619 O O . ALA A 1 84 ? -14.860 31.543 -8.285 1.00 27.91 84 ALA A O 1
ATOM 620 N N . ARG A 1 85 ? -13.119 30.638 -7.183 1.00 28.89 85 ARG A N 1
ATOM 621 C CA . ARG A 1 85 ? -12.081 31.175 -8.090 1.00 28.89 85 ARG A CA 1
ATOM 622 C C . ARG A 1 85 ? -11.772 30.253 -9.273 1.00 28.89 85 ARG A C 1
ATOM 624 O O . ARG A 1 85 ? -11.491 30.765 -10.352 1.00 28.89 85 ARG A O 1
ATOM 631 N N . LEU A 1 86 ? -11.906 28.935 -9.115 1.00 37.78 86 LEU A N 1
ATOM 632 C CA . LEU A 1 86 ? -11.719 27.959 -10.202 1.00 37.78 86 LEU A CA 1
ATOM 633 C C . LEU A 1 86 ? -12.749 28.102 -11.336 1.00 37.78 86 LEU A C 1
ATOM 635 O O . LEU A 1 86 ? -12.418 27.858 -12.489 1.00 37.78 86 LEU A O 1
ATOM 639 N N . VAL A 1 87 ? -13.961 28.580 -11.040 1.00 39.81 87 VAL A N 1
ATOM 640 C CA . VAL A 1 87 ? -15.014 28.812 -12.052 1.00 39.81 87 VAL A CA 1
ATOM 641 C C . VAL A 1 87 ? -14.688 29.991 -12.995 1.00 39.81 87 VAL A C 1
ATOM 643 O O . VAL A 1 87 ? -15.323 30.145 -14.034 1.00 39.81 87 VAL A O 1
ATOM 646 N N . ARG A 1 88 ? -13.686 30.837 -12.691 1.00 39.94 88 ARG A N 1
ATOM 647 C CA . ARG A 1 88 ? -13.351 32.022 -13.513 1.00 39.94 88 ARG A CA 1
ATOM 648 C C . ARG A 1 88 ? -12.168 31.852 -14.475 1.00 39.94 88 ARG A C 1
ATOM 650 O O . ARG A 1 88 ? -11.961 32.742 -15.293 1.00 39.94 88 ARG A O 1
ATOM 657 N N . ALA A 1 89 ? -11.438 30.734 -14.447 1.00 44.69 89 ALA A N 1
ATOM 658 C CA . ALA A 1 89 ? -10.322 30.466 -15.376 1.00 44.69 89 ALA A CA 1
ATOM 659 C C . ALA A 1 89 ? -10.744 29.676 -16.643 1.00 44.69 89 ALA A C 1
ATOM 661 O O . ALA A 1 89 ? -9.911 29.185 -17.402 1.00 44.69 89 ALA A O 1
ATOM 662 N N . ASP A 1 90 ? -12.052 29.547 -16.879 1.00 48.72 90 ASP A N 1
ATOM 663 C CA . ASP A 1 90 ? -12.664 28.486 -17.691 1.00 48.72 90 ASP A CA 1
ATOM 664 C C . ASP A 1 90 ? -12.724 28.708 -19.222 1.00 48.72 90 ASP A C 1
ATOM 666 O O . ASP A 1 90 ? -13.443 28.004 -19.943 1.00 48.72 90 ASP A O 1
ATOM 670 N N . SER A 1 91 ? -12.002 29.691 -19.765 1.00 52.72 91 SER A N 1
ATOM 671 C CA . SER A 1 91 ? -12.296 30.206 -21.114 1.00 52.72 91 SER A CA 1
ATOM 672 C C . SER A 1 91 ? -11.360 29.768 -22.245 1.00 52.72 91 SER A C 1
ATOM 674 O O . SER A 1 91 ? -11.687 30.017 -23.404 1.00 52.72 91 SER A O 1
ATOM 676 N N . THR A 1 92 ? -10.235 29.090 -21.988 1.00 64.12 92 THR A N 1
ATOM 677 C CA . THR A 1 92 ? -9.316 28.706 -23.082 1.00 64.12 92 THR A CA 1
ATOM 678 C C . THR A 1 92 ? -9.651 27.330 -23.665 1.00 64.12 92 THR A C 1
ATOM 680 O O . THR A 1 92 ? -9.872 26.367 -22.929 1.00 64.12 92 THR A O 1
ATOM 683 N N . VAL A 1 93 ? -9.644 27.208 -24.999 1.00 73.62 93 VAL A N 1
ATOM 684 C CA . VAL A 1 93 ? -9.855 25.940 -25.736 1.00 73.62 93 VAL A CA 1
ATOM 685 C C . VAL A 1 93 ? -8.915 24.833 -25.238 1.00 73.62 93 VAL A C 1
ATOM 687 O O . VAL A 1 93 ? -9.337 23.693 -25.058 1.00 73.62 93 VAL A O 1
ATOM 690 N N . ILE A 1 94 ? -7.670 25.197 -24.911 1.00 69.94 94 ILE A N 1
ATOM 691 C CA . ILE A 1 94 ? -6.641 24.291 -24.382 1.00 69.94 94 ILE A CA 1
ATOM 692 C C . ILE A 1 94 ? -7.078 23.667 -23.049 1.00 69.94 94 ILE A C 1
ATOM 694 O O . ILE A 1 94 ? -6.989 22.455 -22.888 1.00 69.94 94 ILE A O 1
ATOM 698 N N . SER A 1 95 ? -7.625 24.453 -22.113 1.00 71.12 95 SER A N 1
ATOM 699 C CA . SER A 1 95 ? -8.085 23.924 -20.817 1.00 71.12 95 SER A CA 1
ATOM 700 C C . SER A 1 95 ? -9.232 22.912 -20.957 1.00 71.12 95 SER A C 1
ATOM 702 O O . SER A 1 95 ? -9.326 21.954 -20.191 1.00 71.12 95 SER A O 1
ATOM 704 N N . ARG A 1 96 ? -10.122 23.095 -21.943 1.00 78.25 96 ARG A N 1
ATOM 705 C CA . ARG A 1 96 ? -11.213 22.147 -22.222 1.00 78.25 96 ARG A CA 1
ATOM 706 C C . ARG A 1 96 ? -10.687 20.876 -22.875 1.00 78.25 96 ARG A C 1
ATOM 708 O O . ARG A 1 96 ? -11.062 19.794 -22.441 1.00 78.25 96 ARG A O 1
ATOM 715 N N . ALA A 1 97 ? -9.789 21.008 -23.852 1.00 81.62 97 ALA A N 1
ATOM 716 C CA . ALA A 1 97 ? -9.152 19.871 -24.508 1.00 81.62 97 ALA A CA 1
ATOM 717 C C . ALA A 1 97 ? -8.368 19.005 -23.508 1.00 81.62 97 ALA A C 1
ATOM 719 O O . ALA A 1 97 ? -8.532 17.790 -23.492 1.00 81.62 97 ALA A O 1
ATOM 720 N N . MET A 1 98 ? -7.590 19.626 -22.616 1.00 81.31 98 MET A N 1
ATOM 721 C CA . MET A 1 98 ? -6.808 18.913 -21.599 1.00 81.31 98 MET A CA 1
ATOM 722 C C . MET A 1 98 ? -7.686 18.213 -20.563 1.00 81.31 98 MET A C 1
ATOM 724 O O . MET A 1 98 ? -7.411 17.072 -20.205 1.00 81.31 98 MET A O 1
ATOM 728 N N . ARG A 1 99 ? -8.791 18.836 -20.135 1.00 82.00 99 ARG A N 1
ATOM 729 C CA . ARG A 1 99 ? -9.778 18.168 -19.271 1.00 82.00 99 ARG A CA 1
ATOM 730 C C . ARG A 1 99 ? -10.480 17.011 -19.967 1.00 82.00 99 ARG A C 1
ATOM 732 O O . ARG A 1 99 ? -10.707 15.989 -19.331 1.00 82.00 99 ARG A O 1
ATOM 739 N N . GLY A 1 100 ? -10.795 17.161 -21.254 1.00 86.88 100 GLY A N 1
ATOM 740 C CA . GLY A 1 100 ? -11.315 16.077 -22.082 1.00 86.88 100 GLY A CA 1
ATOM 741 C C . GLY A 1 100 ? -10.342 14.903 -22.120 1.00 86.88 100 GLY A C 1
ATOM 742 O O . GLY A 1 100 ? -10.724 13.796 -21.758 1.00 86.88 100 GLY A O 1
ATOM 743 N N . LEU A 1 101 ? -9.073 15.171 -22.442 1.00 89.25 101 LEU A N 1
ATOM 744 C CA . LEU A 1 101 ? -8.011 14.167 -22.496 1.00 89.25 101 LEU A CA 1
ATOM 745 C C . LEU A 1 101 ? -7.758 13.500 -21.134 1.00 89.25 101 LEU A C 1
ATOM 747 O O . LEU A 1 101 ? -7.606 12.289 -21.056 1.00 89.25 101 LEU A O 1
ATOM 751 N N . ALA A 1 102 ? -7.711 14.262 -20.039 1.00 86.75 102 ALA A N 1
ATOM 752 C CA . ALA A 1 102 ? -7.564 13.708 -18.690 1.00 86.75 102 ALA A CA 1
ATOM 753 C C . ALA A 1 102 ? -8.783 12.865 -18.281 1.00 86.75 102 ALA A C 1
ATOM 755 O O . ALA A 1 102 ? -8.636 11.825 -17.635 1.00 86.75 102 ALA A O 1
ATOM 756 N N . GLY A 1 103 ? -9.986 13.282 -18.688 1.00 89.62 103 GLY A N 1
ATOM 757 C CA . GLY A 1 103 ? -11.225 12.536 -18.489 1.00 89.62 103 GLY A CA 1
ATOM 758 C C . GLY A 1 103 ? -11.247 11.218 -19.262 1.00 89.62 103 GLY A C 1
ATOM 759 O O . GLY A 1 103 ? -11.564 10.183 -18.678 1.00 89.62 103 GLY A O 1
ATOM 760 N N . THR A 1 104 ? -10.853 11.222 -20.538 1.00 93.69 104 THR A N 1
ATOM 761 C CA . THR A 1 104 ? -10.779 10.002 -21.357 1.00 93.69 104 THR A CA 1
ATOM 762 C C . THR A 1 104 ? -9.699 9.054 -20.856 1.00 93.69 104 THR A C 1
ATOM 764 O O . THR A 1 104 ? -9.980 7.870 -20.706 1.00 93.69 104 THR A O 1
ATOM 767 N N . SER A 1 105 ? -8.509 9.553 -20.510 1.00 94.62 105 SER A N 1
ATOM 768 C CA . SER A 1 105 ? -7.447 8.732 -19.912 1.00 94.62 105 SER A CA 1
ATOM 769 C C . SER A 1 105 ? -7.861 8.161 -18.556 1.00 94.62 105 SER A C 1
ATOM 771 O O . SER A 1 105 ? -7.592 6.998 -18.274 1.00 94.62 105 SER A O 1
ATOM 773 N N . SER A 1 106 ? -8.581 8.937 -17.736 1.00 94.38 106 SER A N 1
ATOM 774 C CA . SER A 1 106 ? -9.156 8.443 -16.479 1.00 94.38 106 SER A CA 1
ATOM 775 C C . SER A 1 106 ? -10.145 7.302 -16.728 1.00 94.38 106 SER A C 1
ATOM 777 O O . SER A 1 106 ? -10.075 6.280 -16.058 1.00 94.38 106 SER A O 1
ATOM 779 N N . LEU A 1 107 ? -11.053 7.440 -17.698 1.00 95.62 107 LEU A N 1
ATOM 780 C CA . LEU A 1 107 ? -11.993 6.371 -18.048 1.00 95.62 107 LEU A CA 1
ATOM 781 C C . LEU A 1 107 ? -11.282 5.144 -18.629 1.00 95.62 107 LEU A C 1
ATOM 783 O O . LEU A 1 107 ? -11.662 4.026 -18.294 1.00 95.62 107 LEU A O 1
ATOM 787 N N . LEU A 1 108 ? -10.234 5.348 -19.433 1.00 97.50 108 LEU A N 1
ATOM 788 C CA . LEU A 1 108 ? -9.415 4.276 -19.990 1.00 97.50 108 LEU A CA 1
ATOM 789 C C . LEU A 1 108 ? -8.792 3.428 -18.880 1.00 97.50 108 LEU A C 1
ATOM 791 O O . LEU A 1 108 ? -8.986 2.221 -18.885 1.00 97.50 108 LEU A O 1
ATOM 795 N N . ILE A 1 109 ? -8.118 4.027 -17.892 1.00 97.56 109 ILE A N 1
ATOM 796 C CA . ILE A 1 109 ? -7.505 3.249 -16.799 1.00 97.56 109 ILE A CA 1
ATOM 797 C C . ILE A 1 109 ? -8.548 2.500 -15.956 1.00 97.56 109 ILE A C 1
ATOM 799 O O . ILE A 1 109 ? -8.296 1.377 -15.525 1.00 97.56 109 ILE A O 1
ATOM 803 N N . GLY A 1 110 ? -9.745 3.070 -15.772 1.00 97.25 110 GLY A N 1
ATOM 804 C CA . GLY A 1 110 ? -10.859 2.371 -15.125 1.00 97.25 110 GLY A CA 1
ATOM 805 C C . GLY A 1 110 ? -11.373 1.188 -15.955 1.00 97.25 110 GLY A C 1
ATOM 806 O O . GLY A 1 110 ? -11.669 0.130 -15.402 1.00 97.25 110 GLY A O 1
ATOM 807 N N . ALA A 1 111 ? -11.438 1.344 -17.279 1.00 97.94 111 ALA A N 1
ATOM 808 C CA . ALA A 1 111 ? -11.822 0.283 -18.205 1.00 97.94 111 ALA A CA 1
ATOM 809 C C . ALA A 1 111 ? -10.758 -0.822 -18.299 1.00 97.94 111 ALA A C 1
ATOM 811 O O . ALA A 1 111 ? -11.120 -1.994 -18.317 1.00 97.94 111 ALA A O 1
ATOM 812 N N . LEU A 1 112 ? -9.466 -0.474 -18.288 1.00 98.12 112 LEU A N 1
ATOM 813 C CA . LEU A 1 112 ? -8.360 -1.435 -18.229 1.00 98.12 112 LEU A CA 1
ATOM 814 C C . LEU A 1 112 ? -8.442 -2.278 -16.952 1.00 98.12 112 LEU A C 1
ATOM 816 O O . LEU A 1 112 ? -8.347 -3.499 -17.026 1.00 98.12 112 LEU A O 1
ATOM 820 N N . LEU A 1 113 ? -8.714 -1.650 -15.800 1.00 97.75 113 LEU A N 1
ATOM 821 C CA . LEU A 1 113 ? -8.928 -2.362 -14.538 1.00 97.75 113 LEU A CA 1
ATOM 822 C C . LEU A 1 113 ? -10.103 -3.344 -14.617 1.00 97.75 113 LEU A C 1
ATOM 824 O O . LEU A 1 113 ? -9.967 -4.501 -14.228 1.00 97.75 113 LEU A O 1
ATOM 828 N N . ALA A 1 114 ? -11.243 -2.903 -15.152 1.00 97.25 114 ALA A N 1
ATOM 829 C CA . ALA A 1 114 ? -12.396 -3.777 -15.354 1.00 97.25 114 ALA A CA 1
ATOM 830 C C . ALA A 1 114 ? -12.087 -4.931 -16.325 1.00 97.25 114 ALA A C 1
ATOM 832 O O . ALA A 1 114 ? -12.460 -6.071 -16.058 1.00 97.25 114 ALA A O 1
ATOM 833 N N . GLY A 1 115 ? -11.368 -4.649 -17.414 1.00 97.38 115 GLY A N 1
ATOM 834 C CA . GLY A 1 115 ? -10.930 -5.643 -18.391 1.00 97.38 115 GLY A CA 1
ATOM 835 C C . GLY A 1 115 ? -10.029 -6.709 -17.772 1.00 97.38 115 GLY A C 1
ATOM 836 O O . GLY A 1 115 ? -10.294 -7.893 -17.951 1.00 97.38 115 GLY A O 1
ATOM 837 N N . MET A 1 116 ? -9.031 -6.311 -16.976 1.00 96.50 116 MET A N 1
ATOM 838 C CA . MET A 1 116 ? -8.157 -7.252 -16.262 1.00 96.50 116 MET A CA 1
ATOM 839 C C . MET A 1 116 ? -8.944 -8.199 -15.358 1.00 96.50 116 MET A C 1
ATOM 841 O O . MET A 1 116 ? -8.661 -9.391 -15.331 1.00 96.50 116 MET A O 1
ATOM 845 N N . ILE A 1 117 ? -9.956 -7.693 -14.650 1.00 95.81 117 ILE A N 1
ATOM 846 C CA . ILE A 1 117 ? -10.796 -8.529 -13.784 1.00 95.81 117 ILE A CA 1
ATOM 847 C C . ILE A 1 117 ? -11.535 -9.574 -14.607 1.00 95.81 117 ILE A C 1
ATOM 849 O O . ILE A 1 117 ? -11.529 -10.745 -14.246 1.00 95.81 117 ILE A O 1
ATOM 853 N N . VAL A 1 118 ? -12.142 -9.172 -15.724 1.00 96.19 118 VAL A N 1
ATOM 854 C CA . VAL A 1 118 ? -12.835 -10.111 -16.614 1.00 96.19 118 VAL A CA 1
ATOM 855 C C . VAL A 1 118 ? -11.867 -11.175 -17.129 1.00 96.19 118 VAL A C 1
ATOM 857 O O . VAL A 1 118 ? -12.183 -12.357 -17.058 1.00 96.19 118 VAL A O 1
ATOM 860 N N . VAL A 1 119 ? -10.681 -10.777 -17.590 1.00 95.94 119 VAL A N 1
ATOM 861 C CA . VAL A 1 119 ? -9.668 -11.703 -18.116 1.00 95.94 119 VAL A CA 1
ATOM 862 C C . VAL A 1 119 ? -9.210 -12.697 -17.044 1.00 95.94 119 VAL A C 1
ATOM 864 O O . VAL A 1 119 ? -9.217 -13.903 -17.288 1.00 95.94 119 VAL A O 1
ATOM 867 N N . VAL A 1 120 ? -8.893 -12.229 -15.834 1.00 94.69 120 VAL A N 1
ATOM 868 C CA . VAL A 1 120 ? -8.483 -13.107 -14.726 1.00 94.69 120 VAL A CA 1
ATOM 869 C C . VAL A 1 120 ? -9.622 -14.031 -14.297 1.00 94.69 120 VAL A C 1
ATOM 871 O O . VAL A 1 120 ? -9.386 -15.217 -14.086 1.00 94.69 120 VAL A O 1
ATOM 874 N N . LEU A 1 121 ? -10.867 -13.547 -14.234 1.00 94.00 121 LEU A N 1
ATOM 875 C CA . LEU A 1 121 ? -12.028 -14.391 -13.929 1.00 94.00 121 LEU A CA 1
ATOM 876 C C . LEU A 1 121 ? -12.273 -15.459 -14.996 1.00 94.00 121 LEU A C 1
ATOM 878 O O . LEU A 1 121 ? -12.672 -16.568 -14.650 1.00 94.00 121 LEU A O 1
ATOM 882 N N . VAL A 1 122 ? -12.015 -15.161 -16.273 1.00 94.38 122 VAL A N 1
ATOM 883 C CA . VAL A 1 122 ? -12.043 -16.170 -17.342 1.00 94.38 122 VAL A CA 1
ATOM 884 C C . VAL A 1 122 ? -10.968 -17.227 -17.105 1.00 94.38 122 VAL A C 1
ATOM 886 O O . VAL A 1 122 ? -11.262 -18.414 -17.234 1.00 94.38 122 VAL A O 1
ATOM 889 N N . GLY A 1 123 ? -9.759 -16.833 -16.699 1.00 91.88 123 GLY A N 1
ATOM 890 C CA . GLY A 1 123 ? -8.701 -17.776 -16.321 1.00 91.88 123 GLY A CA 1
ATOM 891 C C . GLY A 1 123 ? -9.090 -18.671 -15.148 1.00 91.88 123 GLY A C 1
ATOM 892 O O . GLY A 1 123 ? -8.975 -19.890 -15.249 1.00 91.88 123 GLY A O 1
ATOM 893 N N . VAL A 1 124 ? -9.629 -18.076 -14.080 1.00 90.88 124 VAL A N 1
ATOM 894 C CA . VAL A 1 124 ? -10.155 -18.789 -12.904 1.00 90.88 124 VAL A CA 1
ATOM 895 C C . VAL A 1 124 ? -11.248 -19.769 -13.327 1.00 90.88 124 VAL A C 1
ATOM 897 O O . VAL A 1 124 ? -11.170 -20.956 -13.029 1.00 90.88 124 VAL A O 1
ATOM 900 N N . TYR A 1 125 ? -12.256 -19.306 -14.066 1.00 91.56 125 TYR A N 1
ATOM 901 C CA . TYR A 1 125 ? -13.354 -20.155 -14.522 1.00 91.56 125 TYR A CA 1
ATOM 902 C C . TYR A 1 125 ? -12.857 -21.316 -15.387 1.00 91.56 125 TYR A C 1
ATOM 904 O O . TYR A 1 125 ? -13.232 -22.462 -15.155 1.00 91.56 125 TYR A O 1
ATOM 912 N N . SER A 1 126 ? -11.985 -21.043 -16.356 1.00 90.88 126 SER A N 1
ATOM 913 C CA . SER A 1 126 ? -11.467 -22.077 -17.256 1.00 90.88 126 SER A CA 1
ATOM 914 C C . SER A 1 126 ? -10.674 -23.129 -16.478 1.00 90.88 126 SER A C 1
ATOM 916 O O . SER A 1 126 ? -10.920 -24.325 -16.623 1.00 90.88 126 SER A O 1
ATOM 918 N N . ARG A 1 127 ? -9.819 -22.690 -15.548 1.00 88.38 127 ARG A N 1
ATOM 919 C CA . ARG A 1 127 ? -9.010 -23.575 -14.707 1.00 88.38 127 ARG A CA 1
ATOM 920 C C . ARG A 1 127 ? -9.857 -24.447 -13.779 1.00 88.38 127 ARG A C 1
ATOM 922 O O . ARG A 1 127 ? -9.640 -25.650 -13.736 1.00 88.38 127 ARG A O 1
ATOM 929 N N . TYR A 1 128 ? -10.811 -23.869 -13.046 1.00 87.50 128 TYR A N 1
ATOM 930 C CA . TYR A 1 128 ? -11.546 -24.606 -12.005 1.00 87.50 128 TYR A CA 1
ATOM 931 C C . TYR A 1 128 ? -12.826 -25.288 -12.500 1.00 87.50 128 TYR A C 1
ATOM 933 O O . TYR A 1 128 ? -13.271 -26.252 -11.882 1.00 87.50 128 TYR A O 1
ATOM 941 N N . VAL A 1 129 ? -13.444 -24.799 -13.579 1.00 89.75 129 VAL A N 1
ATOM 942 C CA . VAL A 1 129 ? -14.728 -25.321 -14.083 1.00 89.75 129 VAL A CA 1
ATOM 943 C C . VAL A 1 129 ? -14.545 -26.135 -15.355 1.00 89.75 129 VAL A C 1
ATOM 945 O O . VAL A 1 129 ? -15.117 -27.215 -15.474 1.00 89.75 129 VAL A O 1
ATOM 948 N N . VAL A 1 130 ? -13.752 -25.631 -16.303 1.00 90.81 130 VAL A N 1
ATOM 949 C CA . VAL A 1 130 ? -13.488 -26.321 -17.579 1.00 90.81 130 VAL A CA 1
ATOM 950 C C . VAL A 1 130 ? -12.324 -27.313 -17.447 1.00 90.81 130 VAL A C 1
ATOM 952 O O . VAL A 1 130 ? -12.187 -28.205 -18.277 1.00 90.81 130 VAL A O 1
ATOM 955 N N . ASN A 1 131 ? -11.541 -27.208 -16.365 1.00 88.69 131 ASN A N 1
ATOM 956 C CA . ASN A 1 131 ? -10.319 -27.977 -16.130 1.00 88.69 131 ASN A CA 1
ATOM 957 C C . ASN A 1 131 ? -9.283 -27.786 -17.256 1.00 88.69 131 ASN A C 1
ATOM 959 O O . ASN A 1 131 ? -8.558 -28.715 -17.608 1.00 88.69 131 ASN A O 1
ATOM 963 N N . ASP A 1 132 ? -9.244 -26.576 -17.828 1.00 87.12 132 ASP A N 1
ATOM 964 C CA . ASP A 1 132 ? -8.312 -26.173 -18.880 1.00 87.12 132 ASP A CA 1
ATOM 965 C C . ASP A 1 132 ? -7.678 -24.816 -18.539 1.00 87.12 132 ASP A C 1
ATOM 967 O O . ASP A 1 132 ? -8.364 -23.821 -18.276 1.00 87.12 132 ASP A O 1
ATOM 971 N N . ALA A 1 133 ? -6.347 -24.777 -18.491 1.00 83.75 133 ALA A N 1
ATOM 972 C CA . ALA A 1 133 ? -5.603 -23.576 -18.141 1.00 83.75 133 ALA A CA 1
ATOM 973 C C . ALA A 1 133 ? -5.307 -22.774 -19.405 1.00 83.75 133 ALA A C 1
ATOM 975 O O . ALA A 1 133 ? -4.600 -23.231 -20.294 1.00 83.75 133 ALA A O 1
ATOM 976 N N . VAL A 1 134 ? -5.818 -21.548 -19.450 1.00 88.00 134 VAL A N 1
ATOM 977 C CA . VAL A 1 134 ? -5.769 -20.705 -20.641 1.00 88.00 134 VAL A CA 1
ATOM 978 C C . VAL A 1 134 ? -4.553 -19.768 -20.584 1.00 88.00 134 VAL A C 1
ATOM 980 O O . VAL A 1 134 ? -4.591 -18.788 -19.834 1.00 88.00 134 VAL A O 1
ATOM 983 N N . PRO A 1 135 ? -3.478 -20.006 -21.363 1.00 83.06 135 PRO A N 1
ATOM 984 C CA . PRO A 1 135 ? -2.205 -19.309 -21.150 1.00 83.06 135 PRO A CA 1
ATOM 985 C C . PRO A 1 135 ? -2.253 -17.817 -21.507 1.00 83.06 135 PRO A C 1
ATOM 987 O O . PRO A 1 135 ? -1.539 -17.009 -20.922 1.00 83.06 135 PRO A O 1
ATOM 990 N N . TRP A 1 136 ? -3.135 -17.414 -22.429 1.00 91.44 136 TRP A N 1
ATOM 991 C CA . TRP A 1 136 ? -3.229 -16.018 -22.870 1.00 91.44 136 TRP A CA 1
ATOM 992 C C . TRP A 1 136 ? -3.765 -15.059 -21.802 1.00 91.44 136 TRP A C 1
ATOM 994 O O . TRP A 1 136 ? -3.610 -13.844 -21.940 1.00 91.44 136 TRP A O 1
ATOM 1004 N N . VAL A 1 137 ? -4.394 -15.582 -20.745 1.00 92.44 137 VAL A N 1
ATOM 1005 C CA . VAL A 1 137 ? -4.916 -14.783 -19.628 1.00 92.44 137 VAL A CA 1
ATOM 1006 C C . VAL A 1 137 ? -3.791 -14.007 -18.957 1.00 92.44 137 VAL A C 1
ATOM 1008 O O . VAL A 1 137 ? -3.970 -12.834 -18.628 1.00 92.44 137 VAL A O 1
ATOM 1011 N N . GLU A 1 138 ? -2.632 -14.637 -18.779 1.00 90.25 138 GLU A N 1
ATOM 1012 C CA . GLU A 1 138 ? -1.478 -14.013 -18.144 1.00 90.25 138 GLU A CA 1
ATOM 1013 C C . GLU A 1 138 ? -0.916 -12.877 -19.008 1.00 90.25 138 GLU A C 1
ATOM 1015 O O . GLU A 1 138 ? -0.855 -11.734 -18.545 1.00 90.25 138 GLU A O 1
ATOM 1020 N N . ASP A 1 139 ? -0.605 -13.166 -20.276 1.00 92.25 139 ASP A N 1
ATOM 1021 C CA . ASP A 1 139 ? -0.068 -12.190 -21.234 1.00 92.25 139 ASP A CA 1
ATOM 1022 C C . ASP A 1 139 ? -0.997 -10.974 -21.384 1.00 92.25 139 ASP A C 1
ATOM 1024 O O . ASP A 1 139 ? -0.558 -9.826 -21.283 1.00 92.25 139 ASP A O 1
ATOM 1028 N N . LEU A 1 140 ? -2.301 -11.205 -21.587 1.00 95.25 140 LEU A N 1
ATOM 1029 C CA . LEU A 1 140 ? -3.261 -10.118 -21.774 1.00 95.25 140 LEU A CA 1
ATOM 1030 C C . LEU A 1 140 ? -3.406 -9.273 -20.508 1.00 95.25 140 LEU A C 1
ATOM 1032 O O . LEU A 1 140 ? -3.461 -8.046 -20.589 1.00 95.25 140 LEU A O 1
ATOM 1036 N N . SER A 1 141 ? -3.462 -9.904 -19.334 1.00 94.75 141 SER A N 1
ATOM 1037 C CA . SER A 1 141 ? -3.636 -9.162 -18.085 1.00 94.75 141 SER A CA 1
ATOM 1038 C C . SER A 1 141 ? -2.410 -8.307 -17.765 1.00 94.75 141 SER A C 1
ATOM 1040 O O . SER A 1 141 ? -2.570 -7.158 -17.359 1.00 94.75 141 SER A O 1
ATOM 1042 N N . ARG A 1 142 ? -1.197 -8.818 -18.015 1.00 94.56 142 ARG A N 1
ATOM 1043 C CA . ARG A 1 142 ? 0.061 -8.064 -17.880 1.00 94.56 142 ARG A CA 1
ATOM 1044 C C . ARG A 1 142 ? 0.120 -6.867 -18.828 1.00 94.56 142 ARG A C 1
ATOM 1046 O O . ARG A 1 142 ? 0.437 -5.759 -18.397 1.00 94.56 142 ARG A O 1
ATOM 1053 N N . LEU A 1 143 ? -0.279 -7.050 -20.089 1.00 95.62 143 LEU A N 1
ATOM 1054 C CA . LEU A 1 143 ? -0.363 -5.959 -21.062 1.00 95.62 143 LEU A CA 1
ATOM 1055 C C . LEU A 1 143 ? -1.317 -4.852 -20.585 1.00 95.62 143 LEU A C 1
ATOM 1057 O O . LEU A 1 143 ? -0.942 -3.680 -20.531 1.00 95.62 143 LEU A O 1
ATOM 1061 N N . LEU A 1 144 ? -2.545 -5.216 -20.199 1.00 97.31 144 LEU A N 1
ATOM 1062 C CA . LEU A 1 144 ? -3.532 -4.261 -19.684 1.00 97.31 144 LEU A CA 1
ATOM 1063 C C . LEU A 1 144 ? -3.027 -3.548 -18.420 1.00 97.31 144 LEU A C 1
ATOM 1065 O O . LEU A 1 144 ? -3.263 -2.348 -18.252 1.00 97.31 144 LEU A O 1
ATOM 1069 N N . PHE A 1 145 ? -2.314 -4.272 -17.557 1.00 97.25 145 PHE A N 1
ATOM 1070 C CA . PHE A 1 145 ? -1.750 -3.743 -16.324 1.00 97.25 145 PHE A CA 1
ATOM 1071 C C . PHE A 1 145 ? -0.679 -2.687 -16.588 1.00 97.25 145 PHE A C 1
ATOM 1073 O O . PHE A 1 145 ? -0.764 -1.589 -16.042 1.00 97.25 145 PHE A O 1
ATOM 1080 N N . LEU A 1 146 ? 0.272 -2.958 -17.483 1.00 96.88 146 LEU A N 1
ATOM 1081 C CA . LEU A 1 146 ? 1.315 -1.998 -17.846 1.00 96.88 146 LEU A CA 1
ATOM 1082 C C . LEU A 1 146 ? 0.722 -0.698 -18.404 1.00 96.88 146 LEU A C 1
ATOM 1084 O O . LEU A 1 146 ? 1.105 0.396 -17.981 1.00 96.88 146 LEU A O 1
ATOM 1088 N N . TYR A 1 147 ? -0.281 -0.785 -19.281 1.00 97.94 147 TYR A N 1
ATOM 1089 C CA . TYR A 1 147 ? -0.982 0.411 -19.755 1.00 97.94 147 TYR A CA 1
ATOM 1090 C C . TYR A 1 147 ? -1.720 1.145 -18.632 1.00 97.94 147 TYR A C 1
ATOM 1092 O O . TYR A 1 147 ? -1.656 2.374 -18.580 1.00 97.94 147 TYR A O 1
ATOM 1100 N N . LEU A 1 148 ? -2.373 0.430 -17.707 1.00 97.94 148 LEU A N 1
ATOM 1101 C CA . LEU A 1 148 ? -3.014 1.049 -16.545 1.00 97.94 148 LEU A CA 1
ATOM 1102 C C . LEU A 1 148 ? -2.001 1.839 -15.715 1.00 97.94 148 LEU A C 1
ATOM 1104 O O . LEU A 1 148 ? -2.285 2.976 -15.335 1.00 97.94 148 LEU A O 1
ATOM 1108 N N . VAL A 1 149 ? -0.827 1.261 -15.458 1.00 97.00 149 VAL A N 1
ATOM 1109 C CA . VAL A 1 149 ? 0.208 1.869 -14.618 1.00 97.00 149 VAL A CA 1
ATOM 1110 C C . VAL A 1 149 ? 0.777 3.125 -15.263 1.00 97.00 149 VAL A C 1
ATOM 1112 O O . VAL A 1 149 ? 0.726 4.196 -14.661 1.00 97.00 149 VAL A O 1
ATOM 1115 N N . PHE A 1 150 ? 1.274 3.036 -16.496 1.00 97.19 150 PHE A N 1
ATOM 1116 C CA . PHE A 1 150 ? 1.984 4.158 -17.114 1.00 97.19 150 PHE A CA 1
ATOM 1117 C C . PHE A 1 150 ? 1.042 5.274 -17.591 1.00 97.19 150 PHE A C 1
ATOM 1119 O O . PHE A 1 150 ? 1.351 6.454 -17.414 1.00 97.19 150 PHE A O 1
ATOM 1126 N N . VAL A 1 151 ? -0.145 4.9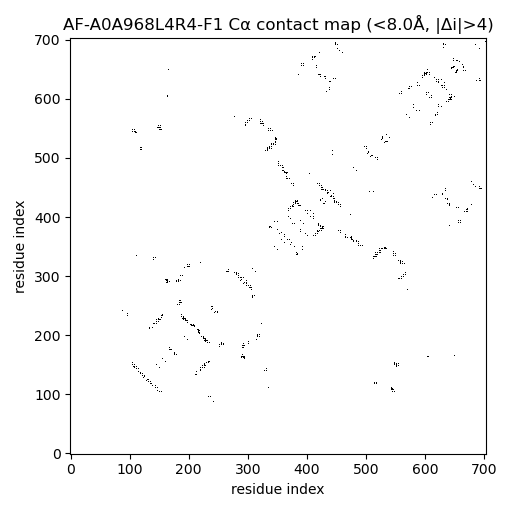45 -18.116 1.00 97.06 151 VAL A N 1
ATOM 1127 C CA . VAL A 1 151 ? -1.161 5.965 -18.443 1.00 97.06 151 VAL A CA 1
ATOM 1128 C C . VAL A 1 151 ? -1.749 6.565 -17.165 1.00 97.06 151 VAL A C 1
ATOM 1130 O O . VAL A 1 151 ? -1.956 7.777 -17.086 1.00 97.06 151 VAL A O 1
ATOM 1133 N N . GLY A 1 152 ? -1.995 5.751 -16.136 1.00 95.00 152 GLY A N 1
ATOM 1134 C CA . GLY A 1 152 ? -2.532 6.229 -14.865 1.00 95.00 152 GLY A CA 1
ATOM 1135 C C . GLY A 1 152 ? -1.558 7.127 -14.103 1.00 95.00 152 GLY A C 1
ATOM 1136 O O . GLY A 1 152 ? -1.991 8.122 -13.524 1.00 95.00 152 GLY A O 1
ATOM 1137 N N . ALA A 1 153 ? -0.252 6.858 -14.177 1.00 93.31 153 ALA A N 1
ATOM 1138 C CA . ALA A 1 153 ? 0.785 7.727 -13.626 1.00 93.31 153 ALA A CA 1
ATOM 1139 C C . ALA A 1 153 ? 0.776 9.111 -14.287 1.00 93.31 153 ALA A C 1
ATOM 1141 O O . ALA A 1 153 ? 0.853 10.130 -13.599 1.00 93.31 153 ALA A O 1
ATOM 1142 N N . ALA A 1 154 ? 0.590 9.161 -15.610 1.00 92.62 154 ALA A N 1
ATOM 1143 C CA . ALA A 1 154 ? 0.423 10.416 -16.332 1.00 92.62 154 ALA A CA 1
ATOM 1144 C C . ALA A 1 154 ? -0.829 11.179 -15.856 1.00 92.62 154 ALA A C 1
ATOM 1146 O O . ALA A 1 154 ? -0.758 12.379 -15.583 1.00 92.62 154 ALA A O 1
ATOM 1147 N N . VAL A 1 155 ? -1.965 10.492 -15.688 1.00 90.75 155 VAL A N 1
ATOM 1148 C CA . VAL A 1 155 ? -3.199 11.101 -15.153 1.00 90.75 155 VAL A CA 1
ATOM 1149 C C . VAL A 1 155 ? -2.995 11.635 -13.729 1.00 90.75 155 VAL A C 1
ATOM 1151 O O . VAL A 1 155 ? -3.448 12.736 -13.420 1.00 90.75 155 VAL A O 1
ATOM 1154 N N . ALA A 1 156 ? -2.274 10.909 -12.873 1.00 86.75 156 ALA A N 1
ATOM 1155 C CA . ALA A 1 156 ? -1.954 11.357 -11.519 1.00 86.75 156 ALA A CA 1
ATOM 1156 C C . ALA A 1 156 ? -1.097 12.637 -11.500 1.00 86.75 156 ALA A C 1
ATOM 1158 O O . ALA A 1 156 ? -1.255 13.465 -10.598 1.00 86.75 156 ALA A O 1
ATOM 1159 N N . THR A 1 157 ? -0.258 12.854 -12.523 1.00 83.56 157 THR A N 1
ATOM 1160 C CA . THR A 1 157 ? 0.494 14.107 -12.711 1.00 83.56 157 THR A CA 1
ATOM 1161 C C . THR A 1 157 ? -0.434 15.292 -12.960 1.00 83.56 157 THR A C 1
ATOM 1163 O O . THR A 1 157 ? -0.211 16.372 -12.411 1.00 83.56 157 THR A O 1
ATOM 1166 N N . TYR A 1 158 ? -1.494 15.095 -13.750 1.00 78.81 158 TYR A N 1
ATOM 1167 C CA . TYR A 1 158 ? -2.488 16.135 -14.020 1.00 78.81 158 TYR A CA 1
ATOM 1168 C C . TYR A 1 158 ? -3.289 16.509 -12.766 1.00 78.81 158 TYR A C 1
ATOM 1170 O O . TYR A 1 158 ? -3.476 17.690 -12.480 1.00 78.81 158 TYR A O 1
ATOM 1178 N N . ASP A 1 159 ? -3.711 15.505 -11.995 1.00 76.25 159 ASP A N 1
ATOM 1179 C CA . ASP A 1 159 ? -4.512 15.693 -10.779 1.00 76.25 159 ASP A CA 1
ATOM 1180 C C . ASP A 1 159 ? -3.678 16.120 -9.555 1.00 76.25 159 ASP A C 1
ATOM 1182 O O . ASP A 1 159 ? -4.230 16.265 -8.464 1.00 76.25 159 ASP A O 1
ATOM 1186 N N . ALA A 1 160 ? -2.355 16.282 -9.707 1.00 69.75 160 ALA A N 1
ATOM 1187 C CA . ALA A 1 160 ? -1.408 16.516 -8.612 1.00 69.75 160 ALA A CA 1
ATOM 1188 C C . ALA A 1 160 ? -1.566 15.504 -7.458 1.00 69.75 160 ALA A C 1
ATOM 1190 O O . ALA A 1 160 ? -1.430 15.849 -6.288 1.00 69.75 160 ALA A O 1
ATOM 1191 N N . SER A 1 161 ? -1.892 14.256 -7.803 1.00 63.50 161 SER A N 1
ATOM 1192 C CA . SER A 1 161 ? -2.183 13.179 -6.847 1.00 63.50 161 SER A CA 1
ATOM 1193 C C . SER A 1 161 ? -0.964 12.311 -6.535 1.00 63.50 161 SER A C 1
ATOM 1195 O O . SER A 1 161 ? -1.089 11.313 -5.832 1.00 63.50 161 SER A O 1
ATOM 1197 N N . HIS A 1 162 ? 0.209 12.657 -7.070 1.00 64.69 162 HIS A N 1
ATOM 1198 C CA . HIS A 1 162 ? 1.446 11.968 -6.723 1.00 64.69 162 HIS A CA 1
ATOM 1199 C C . HIS A 1 162 ? 1.841 12.241 -5.280 1.00 64.69 162 HIS A C 1
ATOM 1201 O O . HIS A 1 162 ? 1.717 13.359 -4.784 1.00 64.69 162 HIS A O 1
ATOM 1207 N N . VAL A 1 163 ? 2.392 11.214 -4.646 1.00 57.78 163 VAL A N 1
ATOM 1208 C CA . VAL A 1 163 ? 2.913 11.296 -3.287 1.00 57.78 163 VAL A CA 1
ATOM 1209 C C . VAL A 1 163 ? 4.154 12.196 -3.271 1.00 57.78 163 VAL A C 1
ATOM 1211 O O . VAL A 1 163 ? 5.164 11.888 -3.912 1.00 57.78 163 VAL A O 1
ATOM 1214 N N . ALA A 1 164 ? 4.080 13.306 -2.538 1.00 59.03 164 ALA A N 1
ATOM 1215 C CA . ALA A 1 164 ? 5.172 14.251 -2.322 1.00 59.03 164 ALA A CA 1
ATOM 1216 C C . ALA A 1 164 ? 5.209 14.704 -0.856 1.00 59.03 164 ALA A C 1
ATOM 1218 O O . ALA A 1 164 ? 4.187 14.759 -0.170 1.00 59.03 164 ALA A O 1
ATOM 1219 N N . VAL A 1 165 ? 6.398 15.059 -0.365 1.00 57.22 165 VAL A N 1
ATOM 1220 C CA . VAL A 1 165 ? 6.572 15.538 1.013 1.00 57.22 165 VAL A CA 1
ATOM 1221 C C . VAL A 1 165 ? 6.223 17.028 1.093 1.00 57.22 165 VAL A C 1
ATOM 1223 O O . VAL A 1 165 ? 7.081 17.909 1.082 1.00 57.22 165 VAL A O 1
ATOM 1226 N N . ASP A 1 166 ? 4.928 17.326 1.194 1.00 59.31 166 ASP A N 1
ATOM 1227 C CA . ASP A 1 166 ? 4.414 18.706 1.227 1.00 59.31 166 ASP A CA 1
ATOM 1228 C C . ASP A 1 166 ? 4.750 19.463 2.526 1.00 59.31 166 ASP A C 1
ATOM 1230 O O . ASP A 1 166 ? 4.733 20.699 2.571 1.00 59.31 166 ASP A O 1
ATOM 1234 N N . SER A 1 167 ? 5.055 18.740 3.606 1.00 54.84 167 SER A N 1
ATOM 1235 C CA . SER A 1 167 ? 5.291 19.305 4.942 1.00 54.84 167 SER A CA 1
ATOM 1236 C C . SER A 1 167 ? 6.501 20.248 4.996 1.00 54.84 167 SER A C 1
ATOM 1238 O O . SER A 1 167 ? 6.483 21.220 5.755 1.00 54.84 167 SER A O 1
ATOM 1240 N N . ALA A 1 168 ? 7.532 20.003 4.178 1.00 57.81 168 ALA A N 1
ATOM 1241 C CA . ALA A 1 168 ? 8.729 20.844 4.108 1.00 57.81 168 ALA A CA 1
ATOM 1242 C C . ALA A 1 168 ? 8.476 22.146 3.324 1.00 57.81 168 ALA A C 1
ATOM 1244 O O . ALA A 1 168 ? 8.807 23.231 3.807 1.00 57.81 168 ALA A O 1
ATOM 1245 N N . ILE A 1 169 ? 7.790 22.059 2.176 1.00 62.41 169 ILE A N 1
ATOM 1246 C CA . ILE A 1 169 ? 7.465 23.210 1.314 1.00 62.41 169 ILE A CA 1
ATOM 1247 C C . ILE A 1 169 ? 6.616 24.250 2.054 1.00 62.41 169 ILE A C 1
ATOM 1249 O O . ILE A 1 169 ? 6.770 25.452 1.831 1.00 62.41 169 ILE A O 1
ATOM 1253 N N . ARG A 1 170 ? 5.721 23.820 2.953 1.00 61.91 170 ARG A N 1
ATOM 1254 C CA . ARG A 1 170 ? 4.837 24.727 3.711 1.00 61.91 170 ARG A CA 1
ATOM 1255 C C . ARG A 1 170 ? 5.588 25.754 4.564 1.00 61.91 170 ARG A C 1
ATOM 1257 O O . ARG A 1 170 ? 4.996 26.770 4.912 1.00 61.91 170 ARG A O 1
ATOM 1264 N N . ARG A 1 171 ? 6.864 25.510 4.882 1.00 67.19 171 ARG A N 1
ATOM 1265 C CA . ARG A 1 171 ? 7.722 26.434 5.642 1.00 67.19 171 ARG A CA 1
ATOM 1266 C C . ARG A 1 171 ? 8.432 27.464 4.759 1.00 67.19 171 ARG A C 1
ATOM 1268 O O . ARG A 1 171 ? 8.988 28.422 5.288 1.00 67.19 171 ARG A O 1
ATOM 1275 N N . PHE A 1 172 ? 8.434 27.288 3.438 1.00 71.81 172 PHE A N 1
ATOM 1276 C CA . PHE A 1 172 ? 9.071 28.228 2.519 1.00 71.81 172 PHE A CA 1
ATOM 1277 C C . PHE A 1 172 ? 8.209 29.467 2.264 1.00 71.81 172 PHE A C 1
ATOM 1279 O O . PHE A 1 172 ? 6.978 29.411 2.239 1.00 71.81 172 PHE A O 1
ATOM 1286 N N . SER A 1 173 ? 8.882 30.594 2.008 1.00 77.44 173 SER A N 1
ATOM 1287 C CA . SER A 1 173 ? 8.245 31.821 1.523 1.00 77.44 173 SER A CA 1
ATOM 1288 C C . SER A 1 173 ? 7.552 31.586 0.175 1.00 77.44 173 SER A C 1
ATOM 1290 O O . SER A 1 173 ? 7.874 30.641 -0.548 1.00 77.44 173 SER A O 1
ATOM 1292 N N . ASP A 1 174 ? 6.617 32.456 -0.210 1.00 72.75 174 ASP A N 1
ATOM 1293 C CA . ASP A 1 174 ? 5.852 32.317 -1.462 1.00 72.75 174 ASP A CA 1
ATOM 1294 C C . ASP A 1 174 ? 6.741 32.149 -2.703 1.00 72.75 174 ASP A C 1
ATOM 1296 O O . ASP A 1 174 ? 6.432 31.353 -3.592 1.00 72.75 174 ASP A O 1
ATOM 1300 N N . ARG A 1 175 ? 7.896 32.829 -2.723 1.00 70.94 175 ARG A N 1
ATOM 1301 C CA . ARG A 1 175 ? 8.912 32.685 -3.776 1.00 70.94 175 ARG A CA 1
ATOM 1302 C C . ARG A 1 175 ? 9.586 31.313 -3.745 1.00 70.94 175 ARG A C 1
ATOM 1304 O O . ARG A 1 175 ? 9.724 30.692 -4.794 1.00 70.94 175 ARG A O 1
ATOM 1311 N N . GLY A 1 176 ? 9.954 30.812 -2.564 1.00 73.19 176 GLY A N 1
ATOM 1312 C CA . GLY A 1 176 ? 10.544 29.478 -2.410 1.00 73.19 176 GLY A CA 1
ATOM 1313 C C . GLY A 1 176 ? 9.583 28.365 -2.836 1.00 73.19 176 GLY A C 1
ATOM 1314 O O . GLY A 1 176 ? 9.978 27.447 -3.548 1.00 73.19 176 GLY A O 1
ATOM 1315 N N . ARG A 1 177 ? 8.291 28.495 -2.507 1.00 72.62 177 ARG A N 1
ATOM 1316 C CA . ARG A 1 177 ? 7.249 27.555 -2.957 1.00 72.62 177 ARG A CA 1
ATOM 1317 C C . ARG A 1 177 ? 7.037 27.583 -4.468 1.00 72.62 177 ARG A C 1
ATOM 1319 O O . ARG A 1 177 ? 6.732 26.549 -5.056 1.00 72.62 177 ARG A O 1
ATOM 1326 N N . ALA A 1 178 ? 7.163 28.748 -5.103 1.00 71.88 178 ALA A N 1
ATOM 1327 C CA . ALA A 1 178 ? 7.091 28.860 -6.559 1.00 71.88 178 ALA A CA 1
ATOM 1328 C C . ALA A 1 178 ? 8.298 28.190 -7.239 1.00 71.88 178 ALA A C 1
ATOM 1330 O O . ALA A 1 178 ? 8.111 27.428 -8.183 1.00 71.88 178 ALA A O 1
ATOM 1331 N N . ILE A 1 179 ? 9.512 28.405 -6.719 1.00 72.81 179 ILE A N 1
ATOM 1332 C CA . ILE A 1 179 ? 10.740 27.772 -7.231 1.00 72.81 179 ILE A CA 1
ATOM 1333 C C . ILE A 1 179 ? 10.690 26.249 -7.054 1.00 72.81 179 ILE A C 1
ATOM 1335 O O . ILE A 1 179 ? 10.971 25.519 -7.997 1.00 72.81 179 ILE A O 1
ATOM 1339 N N . ALA A 1 180 ? 10.277 25.757 -5.884 1.00 75.81 180 ALA A N 1
ATOM 1340 C CA . ALA A 1 180 ? 10.150 24.322 -5.624 1.00 75.81 180 ALA A CA 1
ATOM 1341 C C . ALA A 1 180 ? 9.150 23.650 -6.583 1.00 75.81 180 ALA A C 1
ATOM 1343 O O . ALA A 1 180 ? 9.476 22.653 -7.227 1.00 75.81 180 ALA A O 1
ATOM 1344 N N . ARG A 1 181 ? 7.962 24.250 -6.769 1.00 76.50 181 ARG A N 1
ATOM 1345 C CA . ARG A 1 181 ? 6.970 23.779 -7.754 1.00 76.50 181 ARG A CA 1
ATOM 1346 C C . ARG A 1 181 ? 7.518 23.797 -9.179 1.00 76.50 181 ARG A C 1
ATOM 1348 O O . ARG A 1 181 ? 7.249 22.882 -9.951 1.00 76.50 181 ARG A O 1
ATOM 1355 N N . PHE A 1 182 ? 8.299 24.818 -9.516 1.00 75.00 182 PHE A N 1
ATOM 1356 C CA . PHE A 1 182 ? 8.929 24.945 -10.820 1.00 75.00 182 PHE A CA 1
ATOM 1357 C C . PHE A 1 182 ? 9.958 23.834 -11.086 1.00 75.00 182 PHE A C 1
ATOM 1359 O O . PHE A 1 182 ? 9.884 23.179 -12.125 1.00 75.00 182 PHE A O 1
ATOM 1366 N N . ILE A 1 183 ? 10.860 23.577 -10.132 1.00 78.06 183 ILE A N 1
ATOM 1367 C CA . ILE A 1 183 ? 11.852 22.492 -10.207 1.00 78.06 183 ILE A CA 1
ATOM 1368 C C . ILE A 1 183 ? 11.146 21.138 -10.319 1.00 78.06 183 ILE A C 1
ATOM 1370 O O . ILE A 1 183 ? 11.450 20.355 -11.215 1.00 78.06 183 ILE A O 1
ATOM 1374 N N . SER A 1 184 ? 10.160 20.895 -9.455 1.00 81.69 184 SER A N 1
ATOM 1375 C CA . SER A 1 184 ? 9.362 19.667 -9.442 1.00 81.69 184 SER A CA 1
ATOM 1376 C C . SER A 1 184 ? 8.679 19.401 -10.788 1.00 81.69 184 SER A C 1
ATOM 1378 O O . SER A 1 184 ? 8.783 18.301 -11.339 1.00 81.69 184 SER A O 1
ATOM 1380 N N . ASN A 1 185 ? 8.058 20.422 -11.389 1.00 80.44 185 ASN A N 1
ATOM 1381 C CA . ASN A 1 185 ? 7.438 20.283 -12.705 1.00 80.44 185 ASN A CA 1
ATOM 1382 C C . ASN A 1 185 ? 8.474 20.045 -13.816 1.00 80.44 185 ASN A C 1
ATOM 1384 O O . ASN A 1 185 ? 8.255 19.203 -14.683 1.00 80.44 185 ASN A O 1
ATOM 1388 N N . GLY A 1 186 ? 9.612 20.748 -13.777 1.00 79.75 186 GLY A N 1
ATOM 1389 C CA . GLY A 1 186 ? 10.707 20.564 -14.734 1.00 79.75 186 GLY A CA 1
ATOM 1390 C C . GLY A 1 186 ? 11.279 19.145 -14.711 1.00 79.75 186 GLY A C 1
ATOM 1391 O O . GLY A 1 186 ? 11.413 18.524 -15.763 1.00 79.75 186 GLY A O 1
ATOM 1392 N N . LEU A 1 187 ? 11.529 18.596 -13.518 1.00 83.50 187 LEU A N 1
ATOM 1393 C CA . LEU A 1 187 ? 11.989 17.214 -13.343 1.00 83.50 187 LEU A CA 1
ATOM 1394 C C . LEU A 1 187 ? 10.946 16.193 -13.803 1.00 83.50 187 LEU A C 1
ATOM 1396 O O . LEU A 1 187 ? 11.298 15.191 -14.418 1.00 83.50 187 LEU A O 1
ATOM 1400 N N . THR A 1 188 ? 9.662 16.463 -13.565 1.00 86.75 188 THR A N 1
ATOM 1401 C CA . THR A 1 188 ? 8.575 15.594 -14.037 1.00 86.75 188 THR A CA 1
ATOM 1402 C C . THR A 1 188 ? 8.507 15.563 -15.567 1.00 86.75 188 THR A C 1
ATOM 1404 O O . THR A 1 188 ? 8.353 14.495 -16.157 1.00 86.75 188 THR A O 1
ATOM 1407 N N . VAL A 1 189 ? 8.674 16.716 -16.228 1.00 83.94 189 VAL A N 1
ATOM 1408 C CA . VAL A 1 189 ? 8.767 16.797 -17.695 1.00 83.94 189 VAL A CA 1
ATOM 1409 C C . VAL A 1 189 ? 10.003 16.056 -18.203 1.00 83.94 189 VAL A C 1
ATOM 1411 O O . VAL A 1 189 ? 9.884 15.276 -19.141 1.00 83.94 189 VAL A O 1
ATOM 1414 N N . ALA A 1 190 ? 11.167 16.255 -17.580 1.00 83.38 190 ALA A N 1
ATOM 1415 C CA . ALA A 1 190 ? 12.404 15.585 -17.977 1.00 83.38 190 ALA A CA 1
ATOM 1416 C C . ALA A 1 190 ? 12.287 14.056 -17.866 1.00 83.38 190 ALA A C 1
ATOM 1418 O O . ALA A 1 190 ? 12.604 13.347 -18.820 1.00 83.38 190 ALA A O 1
ATOM 1419 N N . ALA A 1 191 ? 11.747 13.554 -16.752 1.00 88.94 191 ALA A N 1
ATOM 1420 C CA . ALA A 1 191 ? 11.450 12.136 -16.580 1.00 88.94 191 ALA A CA 1
ATOM 1421 C C . ALA A 1 191 ? 10.460 11.635 -17.645 1.00 88.94 191 ALA A C 1
ATOM 1423 O O . ALA A 1 191 ? 10.677 10.587 -18.242 1.00 88.94 191 ALA A O 1
ATOM 1424 N N . GLY A 1 192 ? 9.406 12.402 -17.944 1.00 88.75 192 GLY A N 1
ATOM 1425 C CA . GLY A 1 192 ? 8.443 12.057 -18.992 1.00 88.75 192 GLY A CA 1
ATOM 1426 C C . GLY A 1 192 ? 9.073 11.963 -20.381 1.00 88.75 192 GLY A C 1
ATOM 1427 O O . GLY A 1 192 ? 8.806 11.004 -21.100 1.00 88.75 192 GLY A O 1
ATOM 1428 N N . CYS A 1 193 ? 9.952 12.904 -20.741 1.00 85.69 193 CYS A N 1
ATOM 1429 C CA . CYS A 1 193 ? 10.702 12.873 -21.997 1.00 85.69 193 CYS A CA 1
ATOM 1430 C C . CYS A 1 193 ? 11.628 11.656 -22.071 1.00 85.69 193 CYS A C 1
ATOM 1432 O O . CYS A 1 193 ? 11.652 10.973 -23.093 1.00 85.69 193 CYS A O 1
ATOM 1434 N N . LEU A 1 194 ? 12.353 11.365 -20.987 1.00 88.25 194 LEU A N 1
ATOM 1435 C CA . LEU A 1 194 ? 13.239 10.208 -20.905 1.00 88.25 194 LEU A CA 1
ATOM 1436 C C . LEU A 1 194 ? 12.463 8.903 -21.117 1.00 88.25 194 LEU A C 1
ATOM 1438 O O . LEU A 1 194 ? 12.858 8.085 -21.946 1.00 88.25 194 LEU A O 1
ATOM 1442 N N . LEU A 1 195 ? 11.326 8.739 -20.435 1.00 92.25 195 LEU A N 1
ATOM 1443 C CA . LEU A 1 195 ? 10.467 7.563 -20.589 1.00 92.25 195 LEU A CA 1
ATOM 1444 C C . LEU A 1 195 ? 9.830 7.479 -21.977 1.00 92.25 195 LEU A C 1
ATOM 1446 O O . LEU A 1 195 ? 9.737 6.388 -22.528 1.00 92.25 195 LEU A O 1
ATOM 1450 N N . ALA A 1 196 ? 9.433 8.607 -22.568 1.00 89.12 196 ALA A N 1
ATOM 1451 C CA . ALA A 1 196 ? 8.873 8.644 -23.916 1.00 89.12 196 ALA A CA 1
ATOM 1452 C C . ALA A 1 196 ? 9.896 8.199 -24.972 1.00 89.12 196 ALA A C 1
ATOM 1454 O O . ALA A 1 196 ? 9.612 7.312 -25.775 1.00 89.12 196 ALA A O 1
ATOM 1455 N N . VAL A 1 197 ? 11.087 8.803 -24.961 1.00 86.88 197 VAL A N 1
ATOM 1456 C CA . VAL A 1 197 ? 12.122 8.583 -25.979 1.00 86.88 197 VAL A CA 1
ATOM 1457 C C . VAL A 1 197 ? 12.799 7.232 -25.784 1.00 86.88 197 VAL A C 1
ATOM 1459 O O . VAL A 1 197 ? 12.726 6.380 -26.667 1.00 86.88 197 VAL A O 1
ATOM 1462 N N . HIS A 1 198 ? 13.410 6.995 -24.621 1.00 88.56 198 HIS A N 1
ATOM 1463 C CA . HIS A 1 198 ? 14.132 5.745 -24.386 1.00 88.56 198 HIS A CA 1
ATOM 1464 C C . HIS A 1 198 ? 13.181 4.561 -24.214 1.00 88.56 198 HIS A C 1
ATOM 1466 O O . HIS A 1 198 ? 13.550 3.440 -24.550 1.00 88.56 198 HIS A O 1
ATOM 1472 N N . GLY A 1 199 ? 11.938 4.786 -23.768 1.00 90.56 199 GLY A N 1
ATOM 1473 C CA . GLY A 1 199 ? 10.917 3.739 -23.759 1.00 90.56 199 GLY A CA 1
ATOM 1474 C C . GLY A 1 199 ? 10.529 3.306 -25.170 1.00 90.56 199 GLY A C 1
ATOM 1475 O O . GLY A 1 199 ? 10.380 2.112 -25.411 1.00 90.56 199 GLY A O 1
ATOM 1476 N N . ALA A 1 200 ? 10.430 4.238 -26.125 1.00 90.50 200 ALA A N 1
ATOM 1477 C CA . ALA A 1 200 ? 10.161 3.900 -27.523 1.00 90.50 200 ALA A CA 1
ATOM 1478 C C . ALA A 1 200 ? 11.344 3.161 -28.171 1.00 90.50 200 ALA A C 1
ATOM 1480 O O . ALA A 1 200 ? 11.136 2.168 -28.869 1.00 90.50 200 ALA A O 1
ATOM 1481 N N . ILE A 1 201 ? 12.576 3.607 -27.901 1.00 87.88 201 ILE A N 1
ATOM 1482 C CA . ILE A 1 201 ? 13.801 2.952 -28.386 1.00 87.88 201 ILE A CA 1
ATOM 1483 C C . ILE A 1 201 ? 13.892 1.522 -27.843 1.00 87.88 201 ILE A C 1
ATOM 1485 O O . ILE A 1 201 ? 14.028 0.583 -28.627 1.00 87.88 201 ILE A O 1
ATOM 1489 N N . PHE A 1 202 ? 13.754 1.348 -26.524 1.00 91.25 202 PHE A N 1
ATOM 1490 C CA . PHE A 1 202 ? 13.792 0.037 -25.877 1.00 91.25 202 PHE A CA 1
ATOM 1491 C C . PHE A 1 202 ? 12.660 -0.877 -26.364 1.00 91.25 202 PHE A C 1
ATOM 1493 O O . PHE A 1 202 ? 12.886 -2.029 -26.710 1.00 91.25 202 PHE A O 1
ATOM 1500 N N . SER A 1 203 ? 11.436 -0.355 -26.469 1.00 92.56 203 SER A N 1
ATOM 1501 C CA . SER A 1 203 ? 10.297 -1.104 -27.006 1.00 92.56 203 SER A CA 1
ATOM 1502 C C . SER A 1 203 ? 10.580 -1.642 -28.413 1.00 92.56 203 SER A C 1
ATOM 1504 O O . SER A 1 203 ? 10.266 -2.792 -28.712 1.00 92.56 203 SER A O 1
ATOM 1506 N N . ASN A 1 204 ? 11.180 -0.828 -29.285 1.00 92.38 204 ASN A N 1
ATOM 1507 C CA . ASN A 1 204 ? 11.526 -1.247 -30.640 1.00 92.38 204 ASN A CA 1
ATOM 1508 C C . ASN A 1 204 ? 12.689 -2.255 -30.659 1.00 92.38 204 ASN A C 1
ATOM 1510 O O . ASN A 1 204 ? 12.698 -3.164 -31.488 1.00 92.38 204 ASN A O 1
ATOM 1514 N N . SER A 1 205 ? 13.644 -2.142 -29.728 1.00 92.00 205 SER A N 1
ATOM 1515 C CA . SER A 1 205 ? 14.758 -3.091 -29.616 1.00 92.00 205 SER A CA 1
ATOM 1516 C C . SER A 1 205 ? 14.340 -4.465 -29.099 1.00 92.00 205 SER A C 1
ATOM 1518 O O . SER A 1 205 ? 15.113 -5.399 -29.207 1.00 92.00 205 SER A O 1
ATOM 1520 N N . ILE A 1 206 ? 13.126 -4.639 -28.580 1.00 91.44 206 ILE A N 1
ATOM 1521 C CA . ILE A 1 206 ? 12.603 -5.956 -28.182 1.00 91.44 206 ILE A CA 1
ATOM 1522 C C . ILE A 1 206 ? 11.444 -6.419 -29.070 1.00 91.44 206 ILE A C 1
ATOM 1524 O O . ILE A 1 206 ? 10.737 -7.363 -28.727 1.00 91.44 206 ILE A O 1
ATOM 1528 N N . ALA A 1 207 ? 11.233 -5.785 -30.228 1.00 90.38 207 ALA A N 1
ATOM 1529 C CA . ALA A 1 207 ? 10.139 -6.133 -31.137 1.00 90.38 207 ALA A CA 1
ATOM 1530 C C . ALA A 1 207 ? 10.255 -7.547 -31.737 1.00 90.38 207 ALA A C 1
ATOM 1532 O O . ALA A 1 207 ? 9.262 -8.130 -32.167 1.00 90.38 207 ALA A O 1
ATOM 1533 N N . TRP A 1 208 ? 11.458 -8.123 -31.752 1.00 88.50 208 TRP A N 1
ATOM 1534 C CA . TRP A 1 208 ? 11.660 -9.511 -32.168 1.00 88.50 208 TRP A CA 1
ATOM 1535 C C . TRP A 1 208 ? 11.265 -10.524 -31.089 1.00 88.50 208 TRP A C 1
ATOM 1537 O O . TRP A 1 208 ? 11.041 -11.691 -31.406 1.00 88.50 208 TRP A O 1
ATOM 1547 N N . LEU A 1 209 ? 11.206 -10.108 -29.820 1.00 89.38 209 LEU A N 1
ATOM 1548 C CA . LEU A 1 209 ? 10.840 -10.984 -28.717 1.00 89.38 209 LEU A CA 1
ATOM 1549 C C . LEU A 1 209 ? 9.319 -11.131 -28.703 1.00 89.38 209 LEU A C 1
ATOM 1551 O O . LEU A 1 209 ? 8.599 -10.134 -28.746 1.00 89.38 209 LEU A O 1
ATOM 1555 N N . ARG A 1 210 ? 8.823 -12.366 -28.652 1.00 86.88 210 ARG A N 1
ATOM 1556 C CA . ARG A 1 210 ? 7.386 -12.654 -28.628 1.00 86.88 210 ARG A CA 1
ATOM 1557 C C . ARG A 1 210 ? 6.967 -13.273 -27.304 1.00 86.88 210 ARG A C 1
ATOM 1559 O O . ARG A 1 210 ? 7.737 -14.008 -26.692 1.00 86.88 210 ARG A O 1
ATOM 1566 N N . SER A 1 211 ? 5.754 -12.948 -26.872 1.00 83.12 211 SER A N 1
ATOM 1567 C CA . SER A 1 211 ? 5.125 -13.535 -25.699 1.00 83.12 211 SER A CA 1
ATOM 1568 C C . SER A 1 211 ? 4.731 -14.982 -25.990 1.00 83.12 211 SER A C 1
ATOM 1570 O O . SER A 1 211 ? 4.399 -15.337 -27.122 1.00 83.12 211 SER A O 1
ATOM 1572 N N . HIS A 1 212 ? 4.796 -15.835 -24.973 1.00 75.81 212 HIS A N 1
ATOM 1573 C CA . HIS A 1 212 ? 4.672 -17.276 -25.171 1.00 75.81 212 HIS A CA 1
ATOM 1574 C C . HIS A 1 212 ? 3.251 -17.723 -25.525 1.00 75.81 212 HIS A C 1
ATOM 1576 O O . HIS A 1 212 ? 3.098 -18.704 -26.248 1.00 75.81 212 HIS A O 1
ATOM 1582 N N . ALA A 1 213 ? 2.218 -17.037 -25.023 1.00 84.69 213 ALA A N 1
ATOM 1583 C CA . ALA A 1 213 ? 0.841 -17.497 -25.166 1.00 84.69 213 ALA A CA 1
ATOM 1584 C C . ALA A 1 213 ? 0.086 -16.807 -26.305 1.00 84.69 213 ALA A C 1
ATOM 1586 O O . ALA A 1 213 ? -0.583 -17.471 -27.093 1.00 84.69 213 ALA A O 1
ATOM 1587 N N . LEU A 1 214 ? 0.164 -15.476 -26.377 1.00 86.25 214 LEU A N 1
ATOM 1588 C CA . LEU A 1 214 ? -0.535 -14.692 -27.402 1.00 86.25 214 LEU A CA 1
ATOM 1589 C C . LEU A 1 214 ? 0.274 -14.481 -28.684 1.00 86.25 214 LEU A C 1
ATOM 1591 O O . LEU A 1 214 ? -0.256 -13.902 -29.632 1.00 86.25 214 LEU A O 1
ATOM 1595 N N . ASP A 1 215 ? 1.540 -14.908 -28.706 1.00 85.81 215 ASP A N 1
ATOM 1596 C CA . ASP A 1 215 ? 2.478 -14.640 -29.802 1.00 85.81 215 ASP A CA 1
ATOM 1597 C C . ASP A 1 215 ? 2.577 -13.129 -30.122 1.00 85.81 215 ASP A C 1
ATOM 1599 O O . ASP A 1 215 ? 2.827 -12.698 -31.252 1.00 85.81 215 ASP A O 1
ATOM 1603 N N . LEU A 1 216 ? 2.357 -12.291 -29.098 1.00 89.19 216 LEU A N 1
ATOM 1604 C CA . LEU A 1 216 ? 2.417 -10.840 -29.208 1.00 89.19 216 LEU A CA 1
ATOM 1605 C C . LEU A 1 216 ? 3.856 -10.374 -29.056 1.00 89.19 216 LEU A C 1
ATOM 1607 O O . LEU A 1 216 ? 4.582 -10.792 -28.161 1.00 89.19 216 LEU A O 1
ATOM 1611 N N . SER A 1 217 ? 4.261 -9.437 -29.902 1.00 91.12 217 SER A N 1
ATOM 1612 C CA . SER A 1 217 ? 5.560 -8.782 -29.776 1.00 91.12 217 SER A CA 1
ATOM 1613 C C . SER A 1 217 ? 5.689 -8.074 -28.418 1.00 91.12 217 SER A C 1
ATOM 1615 O O . SER A 1 217 ? 4.848 -7.238 -28.077 1.00 91.12 217 SER A O 1
ATOM 1617 N N . ALA A 1 218 ? 6.790 -8.315 -27.702 1.00 88.31 218 ALA A N 1
ATOM 1618 C CA . ALA A 1 218 ? 7.107 -7.719 -26.402 1.00 88.31 218 ALA A CA 1
ATOM 1619 C C . ALA A 1 218 ? 7.147 -6.181 -26.450 1.00 88.31 218 ALA A C 1
ATOM 1621 O O . ALA A 1 218 ? 6.858 -5.528 -25.450 1.00 88.31 218 ALA A O 1
ATOM 1622 N N . GLN A 1 219 ? 7.397 -5.596 -27.631 1.00 92.62 219 GLN A N 1
ATOM 1623 C CA . GLN A 1 219 ? 7.244 -4.155 -27.872 1.00 92.62 219 GLN A CA 1
ATOM 1624 C C . GLN A 1 219 ? 5.928 -3.590 -27.317 1.00 92.62 219 GLN A C 1
ATOM 1626 O O . GLN A 1 219 ? 5.924 -2.524 -26.724 1.00 92.62 219 GLN A O 1
ATOM 1631 N N . TRP A 1 220 ? 4.803 -4.299 -27.444 1.00 92.50 220 TRP A N 1
ATOM 1632 C CA . TRP A 1 220 ? 3.510 -3.759 -27.018 1.00 92.50 220 TRP A CA 1
ATOM 1633 C C . TRP A 1 220 ? 3.406 -3.612 -25.503 1.00 92.50 220 TRP A C 1
ATOM 1635 O O . TRP A 1 220 ? 2.747 -2.693 -25.028 1.00 92.50 220 TRP A O 1
ATOM 1645 N N . PHE A 1 221 ? 4.099 -4.467 -24.753 1.00 91.81 221 PHE A N 1
ATOM 1646 C CA . PHE A 1 221 ? 4.165 -4.380 -23.301 1.00 91.81 221 PHE A CA 1
ATOM 1647 C C . PHE A 1 221 ? 4.935 -3.127 -22.883 1.00 91.81 221 PHE A C 1
ATOM 1649 O O . PHE A 1 221 ? 4.437 -2.342 -22.087 1.00 91.81 221 PHE A O 1
ATOM 1656 N N . PHE A 1 222 ? 6.103 -2.877 -23.477 1.00 89.94 222 PHE A N 1
ATOM 1657 C CA . PHE A 1 222 ? 6.969 -1.760 -23.080 1.00 89.94 222 PHE A CA 1
ATOM 1658 C C . PHE A 1 222 ? 6.648 -0.433 -23.782 1.00 89.94 222 PHE A C 1
ATOM 1660 O O . PHE A 1 222 ? 7.016 0.633 -23.283 1.00 89.94 222 PHE A O 1
ATOM 1667 N N . ALA A 1 223 ? 5.878 -0.455 -24.872 1.00 94.69 223 ALA A N 1
ATOM 1668 C CA . ALA A 1 223 ? 5.310 0.741 -25.487 1.00 94.69 223 ALA A CA 1
ATOM 1669 C C . ALA A 1 223 ? 4.423 1.525 -24.504 1.00 94.69 223 ALA A C 1
ATOM 1671 O O . ALA A 1 223 ? 4.289 2.744 -24.637 1.00 94.69 223 ALA A O 1
ATOM 1672 N N . SER A 1 224 ? 3.864 0.866 -23.478 1.00 96.19 224 SER A N 1
ATOM 1673 C CA . SER A 1 224 ? 3.131 1.534 -22.400 1.00 96.19 224 SER A CA 1
ATOM 1674 C C . SER A 1 224 ? 3.982 2.594 -21.692 1.00 96.19 224 SER A C 1
ATOM 1676 O O . SER A 1 224 ? 3.465 3.663 -21.367 1.00 96.19 224 SER 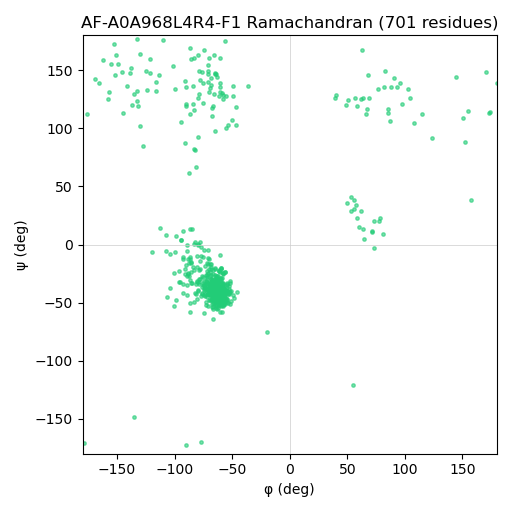A O 1
ATOM 1678 N N . VAL A 1 225 ? 5.282 2.332 -21.493 1.00 95.12 225 VAL A N 1
ATOM 1679 C CA . VAL A 1 225 ? 6.227 3.251 -20.844 1.00 95.12 225 VAL A CA 1
ATOM 1680 C C . VAL A 1 225 ? 6.380 4.514 -21.683 1.00 95.12 225 VAL A C 1
ATOM 1682 O O . VAL A 1 225 ? 6.291 5.625 -21.159 1.00 95.12 225 VAL A O 1
ATOM 1685 N N . ALA A 1 226 ? 6.520 4.343 -23.001 1.00 93.25 226 ALA A N 1
ATOM 1686 C CA . ALA A 1 226 ? 6.649 5.447 -23.942 1.00 93.25 226 ALA A CA 1
ATOM 1687 C C . ALA A 1 226 ? 5.371 6.300 -24.009 1.00 93.25 226 ALA A C 1
ATOM 1689 O O . ALA A 1 226 ? 5.424 7.528 -23.918 1.00 93.25 226 ALA A O 1
ATOM 1690 N N . VAL A 1 227 ? 4.207 5.647 -24.114 1.00 95.75 227 VAL A N 1
ATOM 1691 C CA . VAL A 1 227 ? 2.893 6.311 -24.158 1.00 95.75 227 VAL A CA 1
ATOM 1692 C C . VAL A 1 227 ? 2.614 7.063 -22.855 1.00 95.75 227 VAL A C 1
ATOM 1694 O O . VAL A 1 227 ? 2.194 8.222 -22.891 1.00 95.75 227 VAL A O 1
ATOM 1697 N N . GLY A 1 228 ? 2.874 6.439 -21.704 1.00 94.50 228 GLY A N 1
ATOM 1698 C CA . GLY A 1 228 ? 2.733 7.079 -20.399 1.00 94.50 228 GLY A CA 1
ATOM 1699 C C . GLY A 1 228 ? 3.688 8.256 -20.222 1.00 94.50 228 GLY A C 1
ATOM 1700 O O . GLY A 1 228 ? 3.257 9.321 -19.788 1.00 94.50 228 GLY A O 1
ATOM 1701 N N . GLY A 1 229 ? 4.952 8.109 -20.636 1.00 91.50 229 GLY A N 1
ATOM 1702 C CA . GLY A 1 229 ? 5.939 9.190 -20.642 1.00 91.50 229 GLY A CA 1
ATOM 1703 C C . GLY A 1 229 ? 5.480 10.391 -21.469 1.00 91.50 229 GLY A C 1
ATOM 1704 O O . GLY A 1 229 ? 5.475 11.520 -20.975 1.00 91.50 229 GLY A O 1
ATOM 1705 N N . LEU A 1 230 ? 4.987 10.151 -22.689 1.00 90.88 230 LEU A N 1
ATOM 1706 C CA . LEU A 1 230 ? 4.470 11.201 -23.569 1.00 90.88 230 LEU A CA 1
ATOM 1707 C C . LEU A 1 230 ? 3.263 11.924 -22.952 1.00 90.88 230 LEU A C 1
ATOM 1709 O O . LEU A 1 230 ? 3.227 13.155 -22.914 1.00 90.88 230 LEU A O 1
ATOM 1713 N N . LEU A 1 231 ? 2.284 11.175 -22.436 1.00 91.88 231 LEU A N 1
ATOM 1714 C CA . LEU A 1 231 ? 1.124 11.760 -21.759 1.00 91.88 231 LEU A CA 1
ATOM 1715 C C . LEU A 1 231 ? 1.535 12.541 -20.507 1.00 91.88 231 LEU A C 1
ATOM 1717 O O . LEU A 1 231 ? 0.980 13.607 -20.240 1.00 91.88 231 LEU A O 1
ATOM 1721 N N . MET A 1 232 ? 2.526 12.052 -19.762 1.00 90.06 232 MET A N 1
ATOM 1722 C CA . MET A 1 232 ? 3.045 12.724 -18.576 1.00 90.06 232 MET A CA 1
ATOM 1723 C C . MET A 1 232 ? 3.663 14.079 -18.929 1.00 90.06 232 MET A C 1
ATOM 1725 O O . MET A 1 232 ? 3.388 15.055 -18.234 1.00 90.06 232 MET A O 1
ATOM 1729 N N . VAL A 1 233 ? 4.411 14.173 -20.036 1.00 86.69 233 VAL A N 1
ATOM 1730 C CA . VAL A 1 233 ? 4.920 15.453 -20.561 1.00 86.69 233 VAL A CA 1
ATOM 1731 C C . VAL A 1 233 ? 3.768 16.399 -20.887 1.00 86.69 233 VAL A C 1
ATOM 1733 O O . VAL A 1 233 ? 3.766 17.544 -20.430 1.00 86.69 233 VAL A O 1
ATOM 1736 N N . VAL A 1 234 ? 2.761 15.923 -21.627 1.00 85.69 234 VAL A N 1
ATOM 1737 C CA . VAL A 1 234 ? 1.596 16.740 -22.003 1.00 85.69 234 VAL A CA 1
ATOM 1738 C C . VAL A 1 234 ? 0.885 17.279 -20.759 1.00 85.69 234 VAL A C 1
ATOM 1740 O O . VAL A 1 234 ? 0.618 18.479 -20.678 1.00 85.69 234 VAL A O 1
ATOM 1743 N N . TYR A 1 235 ? 0.617 16.433 -19.764 1.00 85.56 235 TYR A N 1
ATOM 1744 C CA . TYR A 1 235 ? -0.079 16.844 -18.547 1.00 85.56 235 TYR A CA 1
ATOM 1745 C C . TYR A 1 235 ? 0.757 17.760 -17.647 1.00 85.56 235 TYR A C 1
ATOM 1747 O O . TYR A 1 235 ? 0.227 18.759 -17.154 1.00 85.56 235 TYR A O 1
ATOM 1755 N N . ALA A 1 236 ? 2.053 17.487 -17.475 1.00 81.31 236 ALA A N 1
ATOM 1756 C CA . ALA A 1 236 ? 2.955 18.340 -16.700 1.00 81.31 236 ALA A CA 1
ATOM 1757 C C . ALA A 1 236 ? 3.123 19.735 -17.336 1.00 81.31 236 ALA A C 1
ATOM 1759 O O . ALA A 1 236 ? 3.209 20.745 -16.636 1.00 81.31 236 ALA A O 1
ATOM 1760 N N . MET A 1 237 ? 3.103 19.827 -18.670 1.00 76.62 237 MET A N 1
ATOM 1761 C CA . MET A 1 237 ? 3.114 21.113 -19.378 1.00 76.62 237 MET A CA 1
ATOM 1762 C C . MET A 1 237 ? 1.756 21.828 -19.340 1.00 76.62 237 MET A C 1
ATOM 1764 O O . MET A 1 237 ? 1.700 23.058 -19.277 1.00 76.62 237 MET A O 1
ATOM 1768 N N . ALA A 1 238 ? 0.654 21.079 -19.372 1.00 73.12 238 ALA A N 1
ATOM 1769 C CA . ALA A 1 238 ? -0.697 21.630 -19.357 1.00 73.12 238 ALA A CA 1
ATOM 1770 C C . ALA A 1 238 ? -1.122 22.167 -17.984 1.00 73.12 238 ALA A C 1
ATOM 1772 O O . ALA A 1 238 ? -1.894 23.125 -17.911 1.00 73.12 238 ALA A O 1
ATOM 1773 N N . ARG A 1 239 ? -0.631 21.575 -16.893 1.00 73.44 239 ARG A N 1
ATOM 1774 C CA . ARG A 1 239 ? -1.076 21.902 -15.535 1.00 73.44 239 ARG A CA 1
ATOM 1775 C C . ARG A 1 239 ? -0.861 23.381 -15.148 1.00 73.44 239 ARG A C 1
ATOM 1777 O O . ARG A 1 239 ? -1.847 24.013 -14.767 1.00 73.44 239 ARG A O 1
ATOM 1784 N N . PRO A 1 240 ? 0.329 23.996 -15.321 1.00 69.31 240 PRO A N 1
ATOM 1785 C CA . PRO A 1 240 ? 0.519 25.421 -15.018 1.00 69.31 240 PRO A CA 1
ATOM 1786 C C . PRO A 1 240 ? -0.378 26.346 -15.859 1.00 69.31 240 PRO A C 1
ATOM 1788 O O . PRO A 1 240 ? -0.766 27.430 -15.422 1.00 69.31 240 PRO A O 1
ATOM 1791 N N . LEU A 1 241 ? -0.737 25.916 -17.077 1.00 63.62 241 LEU A N 1
ATOM 1792 C CA . LEU A 1 241 ? -1.655 26.652 -17.951 1.00 63.62 241 LEU A CA 1
ATOM 1793 C C . LEU A 1 241 ? -3.096 26.609 -17.427 1.00 63.62 241 LEU A C 1
ATOM 1795 O O . LEU A 1 241 ? -3.819 27.595 -17.565 1.00 63.62 241 LEU A O 1
ATOM 1799 N N . ALA A 1 242 ? -3.511 25.485 -16.837 1.00 60.16 242 ALA A N 1
ATOM 1800 C CA . ALA A 1 242 ? -4.835 25.313 -16.243 1.00 60.16 242 ALA A CA 1
ATOM 1801 C C . ALA A 1 242 ? -4.992 26.078 -14.917 1.00 60.16 242 ALA A C 1
ATOM 1803 O O . ALA A 1 242 ? -6.080 26.570 -14.626 1.00 60.16 242 ALA A O 1
ATOM 1804 N N . GLU A 1 243 ? -3.911 26.234 -14.146 1.00 62.00 243 GLU A N 1
ATOM 1805 C CA . GLU A 1 243 ? -3.894 26.999 -12.888 1.00 62.00 243 GLU A CA 1
ATOM 1806 C C . GLU A 1 243 ? -3.865 28.534 -13.106 1.00 62.00 243 GLU A C 1
ATOM 1808 O O . GLU A 1 243 ? -3.974 29.301 -12.150 1.00 62.00 243 GLU A O 1
ATOM 1813 N N . GLY A 1 244 ? -3.809 29.008 -14.361 1.00 56.62 244 GLY A N 1
ATOM 1814 C CA . GLY A 1 244 ? -3.944 30.431 -14.700 1.00 56.62 244 GLY A CA 1
ATOM 1815 C C . GLY A 1 244 ? -2.688 31.274 -14.452 1.00 56.62 244 GLY A C 1
ATOM 1816 O O . GLY A 1 244 ? -2.785 32.491 -14.301 1.00 56.62 244 GLY A O 1
ATOM 1817 N N . GLU A 1 245 ? -1.502 30.662 -14.421 1.00 58.88 245 GLU A N 1
ATOM 1818 C CA . GLU A 1 245 ? -0.231 31.346 -14.150 1.00 58.88 245 GLU A CA 1
ATOM 1819 C C . GLU A 1 245 ? 0.287 32.079 -15.417 1.00 58.88 245 GLU A C 1
ATOM 1821 O O . GLU A 1 245 ? 0.944 31.523 -16.303 1.00 58.88 245 GLU A O 1
ATOM 1826 N N . THR A 1 246 ? -0.063 33.363 -15.570 1.00 49.91 246 THR A N 1
ATOM 1827 C CA . THR A 1 246 ? 0.074 34.130 -16.828 1.00 49.91 246 THR A CA 1
ATOM 1828 C C . THR A 1 246 ? 1.437 34.827 -17.052 1.00 49.91 246 THR A C 1
ATOM 1830 O O . THR A 1 246 ? 1.463 36.030 -17.302 1.00 49.91 246 THR A O 1
ATOM 1833 N N . ARG A 1 247 ? 2.535 34.040 -17.133 1.00 57.00 247 ARG A N 1
ATOM 1834 C CA . ARG A 1 247 ? 3.970 34.391 -17.439 1.00 57.00 247 ARG A CA 1
ATOM 1835 C C . ARG A 1 247 ? 4.812 34.656 -16.174 1.00 57.00 247 ARG A C 1
ATOM 1837 O O . ARG A 1 247 ? 4.301 35.343 -15.300 1.00 57.00 247 ARG A O 1
ATOM 1844 N N . PRO A 1 248 ? 6.060 34.141 -16.016 1.00 50.72 248 PRO A N 1
ATOM 1845 C CA . PRO A 1 248 ? 7.046 33.571 -16.956 1.00 50.72 248 PRO A CA 1
ATOM 1846 C C . PRO A 1 248 ? 7.068 32.028 -17.017 1.00 50.72 248 PRO A C 1
ATOM 1848 O O . PRO A 1 248 ? 7.903 31.452 -17.710 1.00 50.72 248 PRO A O 1
ATOM 1851 N N . GLY A 1 249 ? 6.130 31.343 -16.354 1.00 53.31 249 GLY A N 1
ATOM 1852 C CA . GLY A 1 249 ? 6.109 29.875 -16.249 1.00 53.31 249 GLY A CA 1
ATOM 1853 C C . GLY A 1 249 ? 6.030 29.113 -17.580 1.00 53.31 249 GLY A C 1
ATOM 1854 O O . GLY A 1 249 ? 6.460 27.970 -17.644 1.00 53.31 249 GLY A O 1
ATOM 1855 N N . ARG A 1 250 ? 5.559 29.748 -18.666 1.00 52.69 250 ARG A N 1
ATOM 1856 C CA . ARG A 1 250 ? 5.414 29.121 -19.997 1.00 52.69 250 ARG A CA 1
ATOM 1857 C C . ARG A 1 250 ? 6.736 28.958 -20.748 1.00 52.69 250 ARG A C 1
ATOM 1859 O O . ARG A 1 250 ? 6.936 27.926 -21.364 1.00 52.69 250 ARG A O 1
ATOM 1866 N N . ALA A 1 251 ? 7.607 29.967 -20.694 1.00 51.66 251 ALA A N 1
ATOM 1867 C CA . ALA A 1 251 ? 8.925 29.933 -21.332 1.00 51.66 251 ALA A CA 1
ATOM 1868 C C . ALA A 1 251 ? 9.963 29.273 -20.418 1.00 51.66 251 ALA A C 1
ATOM 1870 O O . ALA A 1 251 ? 10.848 28.573 -20.892 1.00 51.66 251 ALA A O 1
ATOM 1871 N N . LEU A 1 252 ? 9.814 29.444 -19.100 1.00 52.53 252 LEU A N 1
ATOM 1872 C CA . LEU A 1 252 ? 10.712 28.867 -18.110 1.00 52.53 252 LEU A CA 1
ATOM 1873 C C . LEU A 1 252 ? 10.498 27.349 -17.973 1.00 52.53 252 LEU A C 1
ATOM 1875 O O . LEU A 1 252 ? 11.479 26.639 -17.846 1.00 52.53 252 LEU A O 1
ATOM 1879 N N . ALA A 1 253 ? 9.268 26.817 -18.060 1.00 53.19 253 ALA A N 1
ATOM 1880 C CA . ALA A 1 253 ? 9.031 25.366 -17.962 1.00 53.19 253 ALA A CA 1
ATOM 1881 C C . ALA A 1 253 ? 9.566 24.594 -19.180 1.00 53.19 253 ALA A C 1
ATOM 1883 O O . ALA A 1 253 ? 10.116 23.506 -19.026 1.00 53.19 253 ALA A O 1
ATOM 1884 N N . THR A 1 254 ? 9.476 25.179 -20.380 1.00 53.69 254 THR A N 1
ATOM 1885 C CA . THR A 1 254 ? 10.127 24.651 -21.589 1.00 53.69 254 THR A CA 1
ATOM 1886 C C . THR A 1 254 ? 11.647 24.779 -21.512 1.00 53.69 254 THR A C 1
ATOM 1888 O O . THR A 1 254 ? 12.350 23.836 -21.856 1.00 53.69 254 THR A O 1
ATOM 1891 N N . LEU A 1 255 ? 12.165 25.900 -20.992 1.00 54.19 255 LEU A N 1
ATOM 1892 C CA . LEU A 1 255 ? 13.602 26.089 -20.781 1.00 54.19 255 LEU A CA 1
ATOM 1893 C C . LEU A 1 255 ? 14.141 25.158 -19.684 1.00 54.19 255 LEU A C 1
ATOM 1895 O O . LEU A 1 255 ? 15.253 24.688 -19.814 1.00 54.19 255 LEU A O 1
ATOM 1899 N N . ALA A 1 256 ? 13.367 24.831 -18.644 1.00 54.62 256 ALA A N 1
ATOM 1900 C CA . ALA A 1 256 ? 13.764 23.931 -17.558 1.00 54.62 256 ALA A CA 1
ATOM 1901 C C . ALA A 1 256 ? 13.679 22.452 -17.920 1.00 54.62 256 ALA A C 1
ATOM 1903 O O . ALA A 1 256 ? 14.507 21.693 -17.440 1.00 54.62 256 ALA A O 1
ATOM 1904 N N . GLY A 1 257 ? 12.743 22.033 -18.779 1.00 55.62 257 GLY A N 1
ATOM 1905 C CA . GLY A 1 257 ? 12.780 20.683 -19.354 1.00 55.62 257 GLY A CA 1
ATOM 1906 C C . GLY A 1 257 ? 14.041 20.471 -20.200 1.00 55.62 257 GLY A C 1
ATOM 1907 O O . GLY A 1 257 ? 14.707 19.448 -20.072 1.00 55.62 257 GLY A O 1
ATOM 1908 N N . VAL A 1 258 ? 14.421 21.486 -20.987 1.00 53.91 258 VAL A N 1
ATOM 1909 C CA . VAL A 1 258 ? 15.670 21.493 -21.765 1.00 53.91 258 VAL A CA 1
ATOM 1910 C C . VAL A 1 258 ? 16.890 21.594 -20.844 1.00 53.91 258 VAL A C 1
ATOM 1912 O O . VAL A 1 258 ? 17.792 20.781 -20.964 1.00 53.91 258 VAL A O 1
ATOM 1915 N N . VAL A 1 259 ? 16.915 22.507 -19.870 1.00 54.62 259 VAL A N 1
ATOM 1916 C CA . VAL A 1 259 ? 18.025 22.702 -18.916 1.00 54.62 259 VAL A CA 1
ATOM 1917 C C . VAL A 1 259 ? 18.180 21.528 -17.951 1.00 54.62 259 VAL A C 1
ATOM 1919 O O . VAL A 1 259 ? 19.305 21.235 -17.592 1.00 54.62 259 VAL A O 1
ATOM 1922 N N . ALA A 1 260 ? 17.124 20.814 -17.558 1.00 53.62 260 ALA A N 1
ATOM 1923 C CA . ALA A 1 260 ? 17.233 19.593 -16.755 1.00 53.62 260 ALA A CA 1
ATOM 1924 C C . ALA A 1 260 ? 17.817 18.437 -17.576 1.00 53.62 260 ALA A C 1
ATOM 1926 O O . ALA A 1 260 ? 18.717 17.760 -17.095 1.00 53.62 260 ALA A O 1
ATOM 1927 N N . ALA A 1 261 ? 17.389 18.270 -18.835 1.00 50.31 261 ALA A N 1
ATOM 1928 C CA . ALA A 1 261 ? 18.035 17.342 -19.764 1.00 50.31 261 ALA A CA 1
ATOM 1929 C C . ALA A 1 261 ? 19.502 17.734 -20.019 1.00 50.31 261 ALA A C 1
ATOM 1931 O O . ALA A 1 261 ? 20.369 16.870 -20.070 1.00 50.31 261 ALA A O 1
ATOM 1932 N N . THR A 1 262 ? 19.783 19.041 -20.074 1.00 47.44 262 THR A N 1
ATOM 1933 C CA . THR A 1 262 ? 21.134 19.575 -20.272 1.00 47.44 262 THR A CA 1
ATOM 1934 C C . THR A 1 262 ? 21.987 19.425 -19.007 1.00 47.44 262 THR A C 1
ATOM 1936 O O . THR A 1 262 ? 23.142 19.065 -19.118 1.00 47.44 262 THR A O 1
ATOM 1939 N N . LEU A 1 263 ? 21.443 19.622 -17.802 1.00 48.94 263 LEU A N 1
ATOM 1940 C CA . LEU A 1 263 ? 22.126 19.430 -16.514 1.00 48.94 263 LEU A CA 1
ATOM 1941 C C . LEU A 1 263 ? 22.442 17.958 -16.263 1.00 48.94 263 LEU A C 1
ATOM 1943 O O . LEU A 1 263 ? 23.514 17.663 -15.758 1.00 48.94 263 LEU A O 1
ATOM 1947 N N . VAL A 1 264 ? 21.556 17.043 -16.662 1.00 51.53 264 VAL A N 1
ATOM 1948 C CA . VAL A 1 264 ? 21.829 15.599 -16.651 1.00 51.53 264 VAL A CA 1
ATOM 1949 C C . VAL A 1 264 ? 22.963 15.261 -17.627 1.00 51.53 264 VAL A C 1
ATOM 1951 O O . VAL A 1 264 ? 23.798 14.440 -17.292 1.00 51.53 264 VAL A O 1
ATOM 1954 N N . SER A 1 265 ? 23.084 15.938 -18.774 1.00 47.72 265 SER A N 1
ATOM 1955 C CA . SER A 1 265 ? 24.221 15.749 -19.698 1.00 47.72 265 SER A CA 1
ATOM 1956 C C . SER A 1 265 ? 25.478 16.587 -19.388 1.00 47.72 265 SER A C 1
ATOM 1958 O O . SER A 1 265 ? 26.539 16.313 -19.927 1.00 47.72 265 SER A O 1
ATOM 1960 N N . VAL A 1 266 ? 25.380 17.629 -18.554 1.00 45.66 266 VAL A N 1
ATOM 1961 C CA . VAL A 1 266 ? 26.469 18.577 -18.218 1.00 45.66 266 VAL A CA 1
ATOM 1962 C C . VAL A 1 266 ? 26.988 18.358 -16.792 1.00 45.66 266 VAL A C 1
ATOM 1964 O O . VAL A 1 266 ? 27.981 18.959 -16.401 1.00 45.66 266 VAL A O 1
ATOM 1967 N N . ALA A 1 267 ? 26.368 17.480 -16.000 1.00 48.94 267 ALA A N 1
ATOM 1968 C CA . ALA A 1 267 ? 26.866 17.103 -14.678 1.00 48.94 267 ALA A CA 1
ATOM 1969 C C . ALA A 1 267 ? 28.042 16.110 -14.726 1.00 48.94 267 ALA A C 1
ATOM 1971 O O . ALA A 1 267 ? 28.685 15.927 -13.692 1.00 48.94 267 ALA A O 1
ATOM 1972 N N . GLU A 1 268 ? 28.363 15.533 -15.894 1.00 46.56 268 GLU A N 1
ATOM 1973 C CA . GLU A 1 268 ? 29.524 14.643 -16.074 1.00 46.56 268 GLU A CA 1
ATOM 1974 C C . GLU A 1 268 ? 30.837 15.266 -15.544 1.00 46.56 268 GLU A C 1
ATOM 1976 O O . GLU A 1 268 ? 31.476 14.639 -14.705 1.00 46.56 268 GLU A O 1
ATOM 1981 N N . PRO A 1 269 ? 31.214 16.526 -15.860 1.00 46.97 269 PRO A N 1
ATOM 1982 C CA . PRO A 1 269 ? 32.510 17.069 -15.440 1.00 46.97 269 PRO A CA 1
ATOM 1983 C C . PRO A 1 269 ? 32.526 17.622 -14.002 1.00 46.97 269 PRO A C 1
ATOM 1985 O O . PRO A 1 269 ? 33.588 17.772 -13.403 1.00 46.97 269 PRO A O 1
ATOM 1988 N N . ALA A 1 2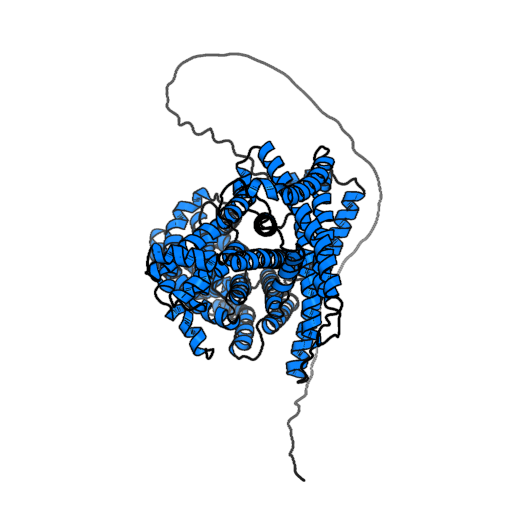70 ? 31.366 17.981 -13.434 1.00 47.53 270 ALA A N 1
ATOM 1989 C CA . ALA A 1 270 ? 31.282 18.605 -12.106 1.00 47.53 270 ALA A CA 1
ATOM 1990 C C . ALA A 1 270 ? 31.211 17.577 -10.964 1.00 47.53 270 ALA A C 1
ATOM 1992 O O . ALA A 1 270 ? 31.625 17.874 -9.842 1.00 47.53 270 ALA A O 1
ATOM 1993 N N . LEU A 1 271 ? 30.693 16.377 -11.242 1.00 49.03 271 LEU A N 1
ATOM 1994 C CA . LEU A 1 271 ? 30.594 15.287 -10.269 1.00 49.03 271 LEU A CA 1
ATOM 1995 C C . LEU A 1 271 ? 31.916 14.528 -10.105 1.00 49.03 271 LEU A C 1
ATOM 1997 O O . LEU A 1 271 ? 32.234 14.120 -8.989 1.00 49.03 271 LEU A O 1
ATOM 2001 N N . GLU A 1 272 ? 32.729 14.443 -11.162 1.00 46.44 272 GLU A N 1
ATOM 2002 C CA . GLU A 1 272 ? 34.101 13.918 -11.094 1.00 46.44 272 GLU A CA 1
ATOM 2003 C C . GLU A 1 272 ? 35.023 14.783 -10.211 1.00 46.44 272 GLU A C 1
ATOM 2005 O O . GLU A 1 272 ? 35.907 14.264 -9.531 1.00 46.44 272 GLU A O 1
ATOM 2010 N N . ALA A 1 273 ? 34.787 16.099 -10.148 1.00 45.59 273 ALA A N 1
ATOM 2011 C CA . ALA A 1 273 ? 35.623 17.041 -9.398 1.00 45.59 273 ALA A CA 1
ATOM 2012 C C . ALA A 1 273 ? 35.383 17.037 -7.870 1.00 45.59 273 ALA A C 1
ATOM 2014 O O . ALA A 1 273 ? 36.178 17.610 -7.123 1.00 45.59 273 ALA A O 1
ATOM 2015 N N . GLY A 1 274 ? 34.289 16.430 -7.390 1.00 50.41 274 GLY A N 1
ATOM 2016 C CA . GLY A 1 274 ? 33.826 16.565 -6.001 1.00 50.41 274 GLY A CA 1
ATOM 2017 C C . GLY A 1 274 ? 34.319 15.505 -5.008 1.00 50.41 274 GLY A C 1
ATOM 2018 O O . GLY A 1 274 ? 34.127 15.682 -3.808 1.00 50.41 274 GLY A O 1
ATOM 2019 N N . GLY A 1 275 ? 34.910 14.395 -5.466 1.00 50.00 275 GLY A N 1
ATOM 2020 C CA . GLY A 1 275 ? 35.387 13.315 -4.584 1.00 50.00 275 GLY A CA 1
ATOM 2021 C C . GLY A 1 275 ? 34.303 12.652 -3.714 1.00 50.00 275 GLY A C 1
ATOM 2022 O O . GLY A 1 275 ? 34.624 11.961 -2.746 1.00 50.00 275 GLY A O 1
ATOM 2023 N N . PHE A 1 276 ? 33.017 12.865 -4.015 1.00 52.78 276 PHE A N 1
ATOM 2024 C CA . PHE A 1 276 ? 31.917 12.252 -3.276 1.00 52.78 276 PHE A CA 1
ATOM 2025 C C . PHE A 1 276 ? 31.782 10.777 -3.652 1.00 52.78 276 PHE A C 1
ATOM 2027 O O . PHE A 1 276 ? 31.860 10.413 -4.824 1.00 52.78 276 PHE A O 1
ATOM 2034 N N . THR A 1 277 ? 31.530 9.916 -2.663 1.00 71.06 277 THR A N 1
ATOM 2035 C CA . THR A 1 277 ? 31.184 8.524 -2.955 1.00 71.06 277 THR A CA 1
ATOM 2036 C C . THR A 1 277 ? 29.863 8.480 -3.740 1.00 71.06 277 THR A C 1
ATOM 2038 O O . THR A 1 277 ? 28.957 9.266 -3.438 1.00 71.06 277 THR A O 1
ATOM 2041 N N . PRO A 1 278 ? 29.699 7.551 -4.702 1.00 69.50 278 PRO A N 1
ATOM 2042 C CA . PRO A 1 278 ? 28.462 7.412 -5.484 1.00 69.50 278 PRO A CA 1
ATOM 2043 C C . PRO A 1 278 ? 27.201 7.306 -4.598 1.00 69.50 278 PRO A C 1
ATOM 2045 O O . PRO A 1 278 ? 26.139 7.844 -4.908 1.00 69.50 278 PRO A O 1
ATOM 2048 N N . LEU A 1 279 ? 27.355 6.713 -3.409 1.00 68.00 279 LEU A N 1
ATOM 2049 C CA . LEU A 1 279 ? 26.344 6.659 -2.354 1.00 68.00 279 LEU A CA 1
ATOM 2050 C C . LEU A 1 279 ? 25.898 8.038 -1.852 1.00 68.00 279 LEU A C 1
ATOM 2052 O O . LEU A 1 279 ? 24.701 8.312 -1.755 1.00 68.00 279 LEU A O 1
ATOM 2056 N N . LEU A 1 280 ? 26.850 8.897 -1.487 1.00 75.94 280 LEU A N 1
ATOM 2057 C CA . LEU A 1 280 ? 26.541 10.212 -0.939 1.00 75.94 280 LEU A CA 1
ATOM 2058 C C . LEU A 1 280 ? 25.808 11.063 -1.977 1.00 75.94 280 LEU A C 1
ATOM 2060 O O . LEU A 1 280 ? 24.877 11.784 -1.630 1.00 75.94 280 LEU A O 1
ATOM 2064 N N . LEU A 1 281 ? 26.165 10.912 -3.251 1.00 76.75 281 LEU A N 1
ATOM 2065 C CA . LEU A 1 281 ? 25.504 11.589 -4.356 1.00 76.75 281 LEU A CA 1
ATOM 2066 C C . LEU A 1 281 ? 24.027 11.187 -4.493 1.00 76.75 281 LEU A C 1
ATOM 2068 O O . LEU A 1 281 ? 23.157 12.059 -4.583 1.00 76.75 281 LEU A O 1
ATOM 2072 N N . VAL A 1 282 ? 23.729 9.885 -4.445 1.00 76.81 282 VAL A N 1
ATOM 2073 C CA . VAL A 1 282 ? 22.349 9.371 -4.469 1.00 76.81 282 VAL A CA 1
ATOM 2074 C C . VAL A 1 282 ? 21.556 9.894 -3.277 1.00 76.81 282 VAL A C 1
ATOM 2076 O O . VAL A 1 282 ? 20.450 10.404 -3.462 1.00 76.81 282 VAL A O 1
ATOM 2079 N N . VAL A 1 283 ? 22.119 9.809 -2.067 1.00 76.88 283 VAL A N 1
ATOM 2080 C CA . VAL A 1 283 ? 21.450 10.228 -0.826 1.00 76.88 283 VAL A CA 1
ATOM 2081 C C . VAL A 1 283 ? 21.191 11.732 -0.820 1.00 76.88 283 VAL A C 1
ATOM 2083 O O . VAL A 1 283 ? 20.073 12.152 -0.531 1.00 76.88 283 VAL A O 1
ATOM 2086 N N . VAL A 1 284 ? 22.182 12.551 -1.176 1.00 79.25 284 VAL A N 1
ATOM 2087 C CA . VAL A 1 284 ? 22.043 14.015 -1.219 1.00 79.25 284 VAL A CA 1
ATOM 2088 C C . VAL A 1 284 ? 21.024 14.430 -2.273 1.00 79.25 284 VAL A C 1
ATOM 2090 O O . VAL A 1 284 ? 20.169 15.267 -1.986 1.00 79.25 284 VAL A O 1
ATOM 2093 N N . THR A 1 285 ? 21.055 13.816 -3.459 1.00 83.00 285 THR A N 1
ATOM 2094 C CA . THR A 1 285 ? 20.062 14.087 -4.509 1.00 83.00 285 THR A CA 1
ATOM 2095 C C . THR A 1 285 ? 18.665 13.679 -4.046 1.00 83.00 285 THR A C 1
ATOM 2097 O O . THR A 1 285 ? 17.726 14.466 -4.148 1.00 83.00 285 THR A O 1
ATOM 2100 N N . PHE A 1 286 ? 18.533 12.484 -3.465 1.00 81.69 286 PHE A N 1
ATOM 2101 C CA . PHE A 1 286 ? 17.251 11.947 -3.017 1.00 81.69 286 PHE A CA 1
ATOM 2102 C C . PHE A 1 286 ? 16.639 12.830 -1.930 1.00 81.69 286 PHE A C 1
ATOM 2104 O O . PHE A 1 286 ? 15.521 13.321 -2.071 1.00 81.69 286 PHE A O 1
ATOM 2111 N N . VAL A 1 287 ? 17.395 13.091 -0.862 1.00 80.06 287 VAL A N 1
ATOM 2112 C CA . VAL A 1 287 ? 16.943 13.910 0.266 1.00 80.06 287 VAL A CA 1
ATOM 2113 C C . VAL A 1 287 ? 16.705 15.354 -0.177 1.00 80.06 287 VAL A C 1
ATOM 2115 O O . VAL A 1 287 ? 15.692 15.942 0.193 1.00 80.06 287 VAL A O 1
ATOM 2118 N N . GLY A 1 288 ? 17.583 15.926 -1.004 1.00 81.56 288 GLY A N 1
ATOM 2119 C CA . GLY A 1 288 ? 17.448 17.296 -1.498 1.00 81.56 288 GLY A CA 1
ATOM 2120 C C . GLY A 1 288 ? 16.169 17.511 -2.308 1.00 81.56 288 GLY A C 1
ATOM 2121 O O . GLY A 1 288 ? 15.408 18.438 -2.027 1.00 81.56 288 GLY A O 1
ATOM 2122 N N . LEU A 1 289 ? 15.886 16.634 -3.273 1.00 84.12 289 LEU A N 1
ATOM 2123 C CA . LEU A 1 289 ? 14.680 16.721 -4.105 1.00 84.12 289 LEU A CA 1
ATOM 2124 C C . LEU A 1 289 ? 13.401 16.416 -3.316 1.00 84.12 289 LEU A C 1
ATOM 2126 O O . LEU A 1 289 ? 12.382 17.084 -3.502 1.00 84.12 289 LEU A O 1
ATOM 2130 N N . LEU A 1 290 ? 13.463 15.469 -2.381 1.00 79.75 290 LEU A N 1
ATOM 2131 C CA . LEU A 1 290 ? 12.371 15.172 -1.458 1.00 79.75 290 LEU A CA 1
ATOM 2132 C C . LEU A 1 290 ? 12.016 16.395 -0.602 1.00 79.75 290 LEU A C 1
ATOM 2134 O O . LEU A 1 290 ? 10.840 16.729 -0.472 1.00 79.75 290 LEU A O 1
ATOM 2138 N N . LEU A 1 291 ? 13.012 17.109 -0.065 1.00 78.62 291 LEU A N 1
ATOM 2139 C CA . LEU A 1 291 ? 12.796 18.337 0.712 1.00 78.62 291 LEU A CA 1
ATOM 2140 C C . LEU A 1 291 ? 12.246 19.495 -0.137 1.00 78.62 291 LEU A C 1
ATOM 2142 O O . LEU A 1 291 ? 11.546 20.363 0.387 1.00 78.62 291 LEU A O 1
ATOM 2146 N N . LEU A 1 292 ? 12.510 19.489 -1.446 1.00 77.38 292 LEU A N 1
ATOM 2147 C CA . LEU A 1 292 ? 11.878 20.383 -2.423 1.00 77.38 292 LEU A CA 1
ATOM 2148 C C . LEU A 1 292 ? 10.449 19.947 -2.803 1.00 77.38 292 LEU A C 1
ATOM 2150 O O . LEU A 1 292 ? 9.833 20.601 -3.642 1.00 77.38 292 LEU A O 1
ATOM 2154 N N . GLY A 1 293 ? 9.931 18.867 -2.200 1.00 76.19 293 GLY A N 1
ATOM 2155 C CA . GLY A 1 293 ? 8.626 18.247 -2.459 1.00 76.19 293 GLY A CA 1
ATOM 2156 C C . GLY A 1 293 ? 8.416 17.854 -3.919 1.00 76.19 293 GLY A C 1
ATOM 2157 O O . GLY A 1 293 ? 7.325 17.987 -4.474 1.00 76.19 293 GLY A O 1
ATOM 2158 N N . VAL A 1 294 ? 9.483 17.369 -4.553 1.00 83.38 294 VAL A N 1
ATOM 2159 C CA . VAL A 1 294 ? 9.388 16.644 -5.819 1.00 83.38 294 VAL A CA 1
ATOM 2160 C C . VAL A 1 294 ? 8.700 15.292 -5.552 1.00 83.38 294 VAL A C 1
ATOM 2162 O O . VAL A 1 294 ? 9.020 14.650 -4.545 1.00 83.38 294 VAL A O 1
ATOM 2165 N N . PRO A 1 295 ? 7.758 14.839 -6.409 1.00 85.75 295 PRO A N 1
ATOM 2166 C CA . PRO A 1 295 ? 7.121 13.532 -6.276 1.00 85.75 295 PRO A CA 1
ATOM 2167 C C . PRO A 1 295 ? 8.133 12.409 -6.072 1.00 85.75 295 PRO A C 1
ATOM 2169 O O . PRO A 1 295 ? 9.144 12.361 -6.772 1.00 85.75 295 PRO A O 1
ATOM 2172 N N . ILE A 1 296 ? 7.859 11.482 -5.151 1.00 85.12 296 ILE A N 1
ATOM 2173 C CA . ILE A 1 296 ? 8.866 10.501 -4.715 1.00 85.12 296 ILE A CA 1
ATOM 2174 C C . ILE A 1 296 ? 9.369 9.650 -5.887 1.00 85.12 296 ILE A C 1
ATOM 2176 O O . ILE A 1 296 ? 10.574 9.481 -6.028 1.00 85.12 296 ILE A O 1
ATOM 2180 N N . ALA A 1 297 ? 8.485 9.191 -6.780 1.00 88.88 297 ALA A N 1
ATOM 2181 C CA . ALA A 1 297 ? 8.892 8.424 -7.960 1.00 88.88 297 ALA A CA 1
ATOM 2182 C C . ALA A 1 297 ? 9.867 9.206 -8.862 1.00 88.88 297 ALA A C 1
ATOM 2184 O O . ALA A 1 297 ? 10.850 8.655 -9.349 1.00 88.88 297 ALA A O 1
ATOM 2185 N N . ILE A 1 298 ? 9.643 10.513 -9.033 1.00 89.88 298 ILE A N 1
ATOM 2186 C CA . ILE A 1 298 ? 10.525 11.386 -9.819 1.00 89.88 298 ILE A CA 1
ATOM 2187 C C . ILE A 1 298 ? 11.849 11.615 -9.088 1.00 89.88 298 ILE A C 1
ATOM 2189 O O . ILE A 1 298 ? 12.900 11.606 -9.718 1.00 89.88 298 ILE A O 1
ATOM 2193 N N . THR A 1 299 ? 11.816 11.753 -7.763 1.00 87.12 299 THR A N 1
ATOM 2194 C CA . THR A 1 299 ? 13.015 11.831 -6.922 1.00 87.12 299 THR A CA 1
ATOM 2195 C C . THR A 1 299 ? 13.863 10.561 -7.025 1.00 87.12 299 THR A C 1
ATOM 2197 O O . THR A 1 299 ? 15.074 10.658 -7.186 1.00 87.12 299 THR A O 1
ATOM 2200 N N . MET A 1 300 ? 13.245 9.375 -7.010 1.00 88.00 300 MET A N 1
ATOM 2201 C CA . MET A 1 300 ? 13.941 8.094 -7.195 1.00 88.00 300 MET A CA 1
ATOM 2202 C C . MET A 1 300 ? 14.605 8.001 -8.568 1.00 88.00 300 MET A C 1
ATOM 2204 O O . MET A 1 300 ? 15.782 7.655 -8.652 1.00 88.00 300 MET A O 1
ATOM 2208 N N . LEU A 1 301 ? 13.873 8.357 -9.630 1.00 90.25 301 LEU A N 1
ATOM 2209 C CA . LEU A 1 301 ? 14.414 8.379 -10.989 1.00 90.25 301 LEU A CA 1
ATOM 2210 C C . LEU A 1 301 ? 15.560 9.379 -11.120 1.00 90.25 301 LEU A C 1
ATOM 2212 O O . LEU A 1 301 ? 16.604 9.030 -11.654 1.00 90.25 301 LEU A O 1
ATOM 2216 N N . ALA A 1 302 ? 15.403 10.597 -10.602 1.00 87.56 302 ALA A N 1
ATOM 2217 C CA . ALA A 1 302 ? 16.447 11.613 -10.645 1.00 87.56 302 ALA A CA 1
ATOM 2218 C C . ALA A 1 302 ? 17.704 11.162 -9.888 1.00 87.56 302 ALA A C 1
ATOM 2220 O O . ALA A 1 302 ? 18.801 11.268 -10.423 1.00 87.56 302 ALA A O 1
ATOM 2221 N N . SER A 1 303 ? 17.557 10.588 -8.691 1.00 84.81 303 SER A N 1
ATOM 2222 C CA . SER A 1 303 ? 18.681 10.037 -7.929 1.00 84.81 303 SER A CA 1
ATOM 2223 C C . SER A 1 303 ? 19.392 8.893 -8.650 1.00 84.81 303 SER A C 1
ATOM 2225 O O . SER A 1 303 ? 20.621 8.852 -8.647 1.00 84.81 303 SER A O 1
ATOM 2227 N N . ALA A 1 304 ? 18.644 7.985 -9.281 1.00 85.94 304 ALA A N 1
ATOM 2228 C CA . ALA A 1 304 ? 19.222 6.915 -10.087 1.00 85.94 304 ALA A CA 1
ATOM 2229 C C . ALA A 1 304 ? 19.950 7.465 -11.326 1.00 85.94 304 ALA A C 1
ATOM 2231 O O . ALA A 1 304 ? 21.063 7.041 -11.620 1.00 85.94 304 ALA A O 1
ATOM 2232 N N . LEU A 1 305 ? 19.374 8.455 -12.014 1.00 85.62 305 LEU A N 1
ATOM 2233 C CA . LEU A 1 305 ? 19.990 9.092 -13.181 1.00 85.62 305 LEU A CA 1
ATOM 2234 C C . LEU A 1 305 ? 21.286 9.817 -12.831 1.00 85.62 305 LEU A C 1
ATOM 2236 O O . LEU A 1 305 ? 22.262 9.685 -13.561 1.00 85.62 305 LEU A O 1
ATOM 2240 N N . THR A 1 306 ? 21.324 10.540 -11.709 1.00 79.25 306 THR A N 1
ATOM 2241 C CA . THR A 1 306 ? 22.547 11.210 -11.249 1.00 79.25 306 THR A CA 1
ATOM 2242 C C . THR A 1 306 ? 23.695 10.211 -11.087 1.00 79.25 306 THR A C 1
ATOM 2244 O O . THR A 1 306 ? 24.824 10.499 -11.477 1.00 79.25 306 THR A O 1
ATOM 2247 N N . LEU A 1 307 ? 23.400 9.015 -10.572 1.00 78.31 307 LEU A N 1
ATOM 2248 C CA . LEU A 1 307 ? 24.380 7.944 -10.437 1.00 78.31 307 LEU A CA 1
ATOM 2249 C C . LEU A 1 307 ? 24.825 7.387 -11.797 1.00 78.31 307 LEU A C 1
ATOM 2251 O O . LEU A 1 307 ? 26.023 7.277 -12.051 1.00 78.31 307 LEU A O 1
ATOM 2255 N N . MET A 1 308 ? 23.871 7.085 -12.684 1.00 81.94 308 MET A N 1
ATOM 2256 C CA . MET A 1 308 ? 24.147 6.553 -14.025 1.00 81.94 308 MET A CA 1
ATOM 2257 C C . MET A 1 308 ? 25.013 7.505 -14.857 1.00 81.94 308 MET A C 1
ATOM 2259 O O . MET A 1 308 ? 25.964 7.062 -15.496 1.00 81.94 308 MET A O 1
ATOM 2263 N N . VAL A 1 309 ? 24.718 8.807 -14.811 1.00 75.31 309 VAL A N 1
ATOM 2264 C CA . VAL A 1 309 ? 25.508 9.845 -15.488 1.00 75.31 309 VAL A CA 1
ATOM 2265 C C . VAL A 1 309 ? 26.899 9.955 -14.879 1.00 75.31 309 VAL A C 1
ATOM 2267 O O . VAL A 1 309 ? 27.873 9.987 -15.617 1.00 75.31 309 VAL A O 1
ATOM 2270 N N . SER A 1 310 ? 27.014 9.967 -13.545 1.00 71.25 310 SER A N 1
ATOM 2271 C CA . SER A 1 310 ? 28.316 10.129 -12.877 1.00 71.25 310 SER A CA 1
ATOM 2272 C C . SER A 1 310 ? 29.332 9.033 -13.212 1.00 71.25 310 SER A C 1
ATOM 2274 O O . SER A 1 310 ? 30.531 9.250 -13.087 1.00 71.25 310 SER A O 1
ATOM 2276 N N . ARG A 1 311 ? 28.859 7.855 -13.630 1.00 72.31 311 ARG A N 1
ATOM 2277 C CA . ARG A 1 311 ? 29.700 6.727 -14.045 1.00 72.31 311 ARG A CA 1
ATOM 2278 C C . ARG A 1 311 ? 30.069 6.758 -15.528 1.00 72.31 311 ARG A C 1
ATOM 2280 O O . ARG A 1 311 ? 31.047 6.124 -15.915 1.00 72.31 311 ARG A O 1
ATOM 2287 N N . GLY A 1 312 ? 29.261 7.425 -16.351 1.00 69.75 312 GLY A N 1
ATOM 2288 C CA . GLY A 1 312 ? 29.293 7.287 -17.802 1.00 69.75 312 GLY A CA 1
ATOM 2289 C C . GLY A 1 312 ? 28.948 5.867 -18.286 1.00 69.75 312 GLY A C 1
ATOM 2290 O O . GLY A 1 312 ? 28.872 4.899 -17.528 1.00 69.75 312 GLY A O 1
ATOM 2291 N N . GLY A 1 313 ? 28.695 5.726 -19.589 1.00 71.81 313 GLY A N 1
ATOM 2292 C CA . GLY A 1 313 ? 28.654 4.423 -20.271 1.00 71.81 313 GLY A CA 1
ATOM 2293 C C . GLY A 1 313 ? 27.441 3.515 -20.012 1.00 71.81 313 GLY A C 1
ATOM 2294 O O . GLY A 1 313 ? 27.346 2.469 -20.651 1.00 71.81 313 GLY A O 1
ATOM 2295 N N . THR A 1 314 ? 26.498 3.886 -19.138 1.00 81.56 314 THR A N 1
ATOM 2296 C CA . THR A 1 314 ? 25.255 3.116 -18.942 1.00 81.56 314 THR A CA 1
ATOM 2297 C C . THR A 1 314 ? 24.159 3.618 -19.893 1.00 81.56 314 THR A C 1
ATOM 2299 O O . THR A 1 314 ? 23.794 4.792 -19.806 1.00 81.56 314 THR A O 1
ATOM 2302 N N . PRO A 1 315 ? 23.595 2.768 -20.775 1.00 86.25 315 PRO A N 1
ATOM 2303 C CA . PRO A 1 315 ? 22.507 3.170 -21.665 1.00 86.25 315 PRO A CA 1
ATOM 2304 C C . PRO A 1 315 ? 21.273 3.637 -20.880 1.00 86.25 315 PRO A C 1
ATOM 2306 O O . PRO A 1 315 ? 20.860 2.996 -19.910 1.00 86.25 315 PRO A O 1
ATOM 2309 N N . LEU A 1 316 ? 20.654 4.744 -21.297 1.00 86.50 316 LEU A N 1
ATOM 2310 C CA . LEU A 1 316 ? 19.478 5.295 -20.609 1.00 86.50 316 LEU A CA 1
ATOM 2311 C C . LEU A 1 316 ? 18.219 4.437 -20.814 1.00 86.50 316 LEU A C 1
ATOM 2313 O O . LEU A 1 316 ? 17.276 4.549 -20.033 1.00 86.50 316 LEU A O 1
ATOM 2317 N N . GLU A 1 317 ? 18.220 3.532 -21.797 1.00 88.75 317 GLU A N 1
ATOM 2318 C CA . GLU A 1 317 ? 17.196 2.505 -22.044 1.00 88.75 317 GLU A CA 1
ATOM 2319 C C . GLU A 1 317 ? 17.001 1.572 -20.843 1.00 88.75 317 GLU A C 1
ATOM 2321 O O . GLU A 1 317 ? 15.906 1.047 -20.636 1.00 88.75 317 GLU A O 1
ATOM 2326 N N . VAL A 1 318 ? 18.030 1.427 -20.003 1.00 90.31 318 VAL A N 1
ATOM 2327 C CA . VAL A 1 318 ? 17.975 0.650 -18.760 1.00 90.31 318 VAL A CA 1
ATOM 2328 C C . VAL A 1 318 ? 16.903 1.189 -17.805 1.00 90.31 318 VAL A C 1
ATOM 2330 O O . VAL A 1 318 ? 16.325 0.425 -17.030 1.00 90.31 318 VAL A O 1
ATOM 2333 N N . VAL A 1 319 ? 16.590 2.489 -17.864 1.00 92.75 319 VAL A N 1
ATOM 2334 C CA . VAL A 1 319 ? 15.550 3.106 -17.029 1.00 92.75 319 VAL A CA 1
ATOM 2335 C C . VAL A 1 319 ? 14.152 2.588 -17.397 1.00 92.75 319 VAL A C 1
ATOM 2337 O O . VAL A 1 319 ? 13.548 1.915 -16.560 1.00 92.75 319 VAL A O 1
ATOM 2340 N N . PRO A 1 320 ? 13.609 2.825 -18.610 1.00 92.38 320 PRO A N 1
ATOM 2341 C CA . PRO A 1 320 ? 12.299 2.301 -18.990 1.00 92.38 320 PRO A CA 1
ATOM 2342 C C . PRO A 1 320 ? 12.250 0.767 -18.995 1.00 92.38 320 PRO A C 1
ATOM 2344 O O . PRO A 1 320 ? 11.202 0.211 -18.670 1.00 92.38 320 PRO A O 1
ATOM 2347 N N . GLN A 1 321 ? 13.366 0.081 -19.281 1.00 93.81 321 GLN A N 1
ATOM 2348 C CA . GLN A 1 321 ? 13.469 -1.373 -19.150 1.00 93.81 321 GLN A CA 1
ATOM 2349 C C . GLN A 1 321 ? 13.185 -1.830 -17.715 1.00 93.81 321 GLN A C 1
ATOM 2351 O O . GLN A 1 321 ? 12.263 -2.613 -17.496 1.00 93.81 321 GLN A O 1
ATOM 2356 N N . ASN A 1 322 ? 13.944 -1.335 -16.732 1.00 93.38 322 ASN A N 1
ATOM 2357 C CA . ASN A 1 322 ? 13.771 -1.742 -15.336 1.00 93.38 322 ASN A CA 1
ATOM 2358 C C . ASN A 1 322 ? 12.430 -1.279 -14.760 1.00 93.38 322 ASN A C 1
ATOM 2360 O O . ASN A 1 322 ? 11.845 -2.000 -13.957 1.00 93.38 322 ASN A O 1
ATOM 2364 N N . MET A 1 323 ? 11.910 -0.120 -15.184 1.00 94.81 323 MET A N 1
ATOM 2365 C CA . MET A 1 323 ? 10.564 0.303 -14.787 1.00 94.81 323 MET A CA 1
ATOM 2366 C C . MET A 1 323 ? 9.489 -0.649 -15.311 1.00 94.81 323 MET A C 1
ATOM 2368 O O . MET A 1 323 ? 8.584 -1.003 -14.562 1.00 94.81 323 MET A O 1
ATOM 2372 N N . GLY A 1 324 ? 9.567 -1.046 -16.585 1.00 92.75 324 GLY A N 1
ATOM 2373 C CA . GLY A 1 324 ? 8.622 -1.993 -17.170 1.00 92.75 324 GLY A CA 1
ATOM 2374 C C . GLY A 1 324 ? 8.726 -3.361 -16.500 1.00 92.75 324 GLY A C 1
ATOM 2375 O O . GLY A 1 324 ? 7.738 -3.840 -15.959 1.00 92.75 324 GLY A O 1
ATOM 2376 N N . VAL A 1 325 ? 9.933 -3.936 -16.432 1.00 91.94 325 VAL A N 1
ATOM 2377 C CA . VAL A 1 325 ? 10.188 -5.254 -15.817 1.00 91.94 325 VAL A CA 1
ATOM 2378 C C . VAL A 1 325 ? 9.788 -5.282 -14.341 1.00 91.94 325 VAL A C 1
ATOM 2380 O O . VAL A 1 325 ? 9.197 -6.258 -13.891 1.00 91.94 325 VAL A O 1
ATOM 2383 N N . GLY A 1 326 ? 10.057 -4.211 -13.590 1.00 88.50 326 GLY A N 1
ATOM 2384 C CA . GLY A 1 326 ? 9.714 -4.122 -12.169 1.00 88.50 326 GLY A CA 1
ATOM 2385 C C . GLY A 1 326 ? 8.210 -4.168 -11.881 1.00 88.50 326 GLY A C 1
ATOM 2386 O O . GLY A 1 326 ? 7.803 -4.610 -10.810 1.00 88.50 326 GLY A O 1
ATOM 2387 N N . VAL A 1 327 ? 7.383 -3.737 -12.838 1.00 92.38 327 VAL A N 1
ATOM 2388 C CA . VAL A 1 327 ? 5.914 -3.748 -12.739 1.00 92.38 327 VAL A CA 1
ATOM 2389 C C . VAL A 1 327 ? 5.304 -4.989 -13.405 1.00 92.38 327 VAL A C 1
ATOM 2391 O O . VAL A 1 327 ? 4.191 -5.396 -13.070 1.00 92.38 327 VAL A O 1
ATOM 2394 N N . ASP A 1 328 ? 6.015 -5.608 -14.343 1.00 92.44 328 ASP A N 1
ATOM 2395 C CA . ASP A 1 328 ? 5.500 -6.645 -15.233 1.00 92.44 328 ASP A CA 1
ATOM 2396 C C . ASP A 1 328 ? 5.458 -8.053 -14.598 1.00 92.44 328 ASP A C 1
ATOM 2398 O O . ASP A 1 328 ? 6.172 -8.974 -15.004 1.00 92.44 328 ASP A O 1
ATOM 2402 N N . SER A 1 329 ? 4.594 -8.228 -13.593 1.00 88.50 329 SER A N 1
ATOM 2403 C CA . SER A 1 329 ? 4.385 -9.496 -12.881 1.00 88.50 329 SER A CA 1
ATOM 2404 C C . SER A 1 329 ? 2.903 -9.832 -12.725 1.00 88.50 329 SER A C 1
ATOM 2406 O O . SER A 1 329 ? 2.123 -9.011 -12.246 1.00 88.50 329 SER A O 1
ATOM 2408 N N . PHE A 1 330 ? 2.512 -11.073 -13.043 1.00 88.38 330 PHE A N 1
ATOM 2409 C CA . PHE A 1 330 ? 1.138 -11.551 -12.840 1.00 88.38 330 PHE A CA 1
ATOM 2410 C C . PHE A 1 330 ? 0.702 -11.504 -11.360 1.00 88.38 330 PHE A C 1
ATOM 2412 O O . PHE A 1 330 ? -0.461 -11.244 -11.044 1.00 88.38 330 PHE A O 1
ATOM 2419 N N . THR A 1 331 ? 1.639 -11.686 -10.427 1.00 87.38 331 THR A N 1
ATOM 2420 C CA . THR A 1 331 ? 1.377 -11.596 -8.981 1.00 87.38 331 THR A CA 1
ATOM 2421 C C . THR A 1 331 ? 1.008 -10.171 -8.555 1.00 87.38 331 THR A C 1
ATOM 2423 O O . THR A 1 331 ? 0.196 -9.985 -7.648 1.00 87.38 331 THR A O 1
ATOM 2426 N N . LEU A 1 332 ? 1.538 -9.147 -9.237 1.00 90.94 332 LEU A N 1
ATOM 2427 C CA . LEU A 1 332 ? 1.244 -7.744 -8.928 1.00 90.94 332 LEU A CA 1
ATOM 2428 C C . LEU A 1 332 ? -0.191 -7.335 -9.263 1.00 90.94 332 LEU A C 1
ATOM 2430 O O . LEU A 1 332 ? -0.669 -6.347 -8.711 1.00 90.94 332 LEU A O 1
ATOM 2434 N N . LEU A 1 333 ? -0.913 -8.106 -10.083 1.00 93.38 333 LEU A N 1
ATOM 2435 C CA . LEU A 1 333 ? -2.329 -7.859 -10.379 1.00 93.38 333 LEU A CA 1
ATOM 2436 C C . LEU A 1 333 ? -3.213 -8.029 -9.137 1.00 93.38 333 LEU A C 1
ATOM 2438 O O . LEU A 1 333 ? -4.301 -7.458 -9.079 1.00 93.38 333 LEU A O 1
ATOM 2442 N N . ALA A 1 334 ? -2.736 -8.735 -8.107 1.00 90.81 334 ALA A N 1
ATOM 2443 C CA . ALA A 1 334 ? -3.408 -8.760 -6.816 1.00 90.81 334 ALA A CA 1
ATOM 2444 C C . ALA A 1 334 ? -3.560 -7.347 -6.220 1.00 90.81 334 ALA A C 1
ATOM 2446 O O . ALA A 1 334 ? -4.578 -7.053 -5.599 1.00 90.81 334 ALA A O 1
ATOM 2447 N N . VAL A 1 335 ? -2.595 -6.442 -6.446 1.00 90.56 335 VAL A N 1
ATOM 2448 C CA . VAL A 1 335 ? -2.611 -5.073 -5.902 1.00 90.56 335 VAL A CA 1
ATOM 2449 C C . VAL A 1 335 ? -3.833 -4.268 -6.372 1.00 90.56 335 VAL A C 1
ATOM 2451 O O . VAL A 1 335 ? -4.603 -3.838 -5.509 1.00 90.56 335 VAL A O 1
ATOM 2454 N N . PRO A 1 336 ? -4.087 -4.066 -7.685 1.00 93.25 336 PRO A N 1
ATOM 2455 C CA . PRO A 1 336 ? -5.287 -3.361 -8.132 1.00 93.25 336 PRO A CA 1
ATOM 2456 C C . PRO A 1 336 ? -6.586 -4.017 -7.675 1.00 93.25 336 PRO A C 1
ATOM 2458 O O . PRO A 1 336 ? -7.551 -3.313 -7.374 1.00 93.25 336 PRO A O 1
ATOM 2461 N N . PHE A 1 337 ? -6.634 -5.350 -7.630 1.00 93.81 337 PHE A N 1
ATOM 2462 C CA . PHE A 1 337 ? -7.839 -6.068 -7.230 1.00 93.81 337 PHE A CA 1
ATOM 2463 C C . PHE A 1 337 ? -8.120 -5.898 -5.737 1.00 93.81 337 PHE A C 1
ATOM 2465 O O . PHE A 1 337 ? -9.260 -5.620 -5.376 1.00 93.81 337 PHE A O 1
ATOM 2472 N N . PHE A 1 338 ? -7.100 -5.953 -4.878 1.00 89.94 338 PHE A N 1
ATOM 2473 C CA . PHE A 1 338 ? -7.247 -5.662 -3.453 1.00 89.94 338 PHE A CA 1
ATOM 2474 C C . PHE A 1 338 ? -7.616 -4.202 -3.187 1.00 89.94 338 PHE A C 1
ATOM 2476 O O . PHE A 1 338 ? -8.547 -3.951 -2.425 1.00 89.94 338 PHE A O 1
ATOM 2483 N N . ILE A 1 339 ? -6.982 -3.243 -3.874 1.00 90.06 339 ILE A N 1
ATOM 2484 C CA . ILE A 1 339 ? -7.348 -1.819 -3.774 1.00 90.06 339 ILE A CA 1
ATOM 2485 C C . ILE A 1 339 ? -8.819 -1.613 -4.159 1.00 90.06 339 ILE A C 1
ATOM 2487 O O . ILE A 1 339 ? -9.565 -0.905 -3.474 1.00 90.06 339 ILE A O 1
ATOM 2491 N N . LEU A 1 340 ? -9.264 -2.228 -5.258 1.00 92.69 340 LEU A N 1
ATOM 2492 C CA . LEU A 1 340 ? -10.644 -2.114 -5.714 1.00 92.69 340 LEU A CA 1
ATOM 2493 C C . LEU A 1 340 ? -11.626 -2.814 -4.767 1.00 92.69 340 LEU A C 1
ATOM 2495 O O . LEU A 1 340 ? -12.672 -2.239 -4.467 1.00 92.69 340 LEU A O 1
ATOM 2499 N N . ALA A 1 341 ? -11.300 -4.015 -4.282 1.00 90.38 341 ALA A N 1
ATOM 2500 C CA . ALA A 1 341 ? -12.107 -4.746 -3.311 1.00 90.38 341 ALA A CA 1
ATOM 2501 C C . ALA A 1 341 ? -12.287 -3.922 -2.028 1.00 90.38 341 ALA A C 1
ATOM 2503 O O . ALA A 1 341 ? -13.424 -3.682 -1.625 1.00 90.38 341 ALA A O 1
ATOM 2504 N N . GLY A 1 342 ? -11.201 -3.385 -1.464 1.00 86.69 342 GLY A N 1
ATOM 2505 C CA . GLY A 1 342 ? -11.243 -2.496 -0.303 1.00 86.69 342 GLY A CA 1
ATOM 2506 C C . GLY A 1 342 ? -12.108 -1.257 -0.547 1.00 86.69 342 GLY A C 1
ATOM 2507 O O . GLY A 1 342 ? -13.010 -0.965 0.238 1.00 86.69 342 GLY A O 1
ATOM 2508 N N . THR A 1 343 ? -11.937 -0.590 -1.696 1.00 87.62 343 THR A N 1
ATOM 2509 C CA . THR A 1 343 ? -12.738 0.596 -2.068 1.00 87.62 343 THR A CA 1
ATOM 2510 C C . THR A 1 343 ? -14.233 0.272 -2.210 1.00 87.62 343 THR A C 1
ATOM 2512 O O . THR A 1 343 ? -15.093 1.061 -1.803 1.00 87.62 343 THR A O 1
ATOM 2515 N N . LEU A 1 344 ? -14.577 -0.878 -2.802 1.00 90.69 344 LEU A N 1
ATOM 2516 C CA . LEU A 1 344 ? -15.961 -1.348 -2.914 1.00 90.69 344 LEU A CA 1
ATOM 2517 C C . LEU A 1 344 ? -16.549 -1.651 -1.532 1.00 90.69 344 LEU A C 1
ATOM 2519 O O . LEU A 1 344 ? -17.698 -1.316 -1.266 1.00 90.69 344 LEU A O 1
ATOM 2523 N N . MET A 1 345 ? -15.771 -2.247 -0.635 1.00 86.56 345 MET A N 1
ATOM 2524 C CA . MET A 1 345 ? -16.237 -2.631 0.697 1.00 86.56 345 MET A CA 1
ATOM 2525 C C . MET A 1 345 ? -16.397 -1.445 1.645 1.00 86.56 345 MET A C 1
ATOM 2527 O O . MET A 1 345 ? -17.383 -1.383 2.385 1.00 86.56 345 MET A O 1
ATOM 2531 N N . GLU A 1 346 ? -15.496 -0.467 1.566 1.00 83.44 346 GLU A N 1
ATOM 2532 C CA . GLU A 1 346 ? -15.625 0.816 2.256 1.00 83.44 346 GLU A CA 1
ATOM 2533 C C . GLU A 1 346 ? -16.932 1.513 1.853 1.00 83.44 346 GLU A C 1
ATOM 2535 O O . GLU A 1 346 ? -17.747 1.870 2.706 1.00 83.44 346 GLU A O 1
ATOM 2540 N N . ARG A 1 347 ? -17.184 1.643 0.542 1.00 86.12 347 ARG A N 1
ATOM 2541 C CA . ARG A 1 347 ? -18.406 2.280 0.021 1.00 86.12 347 ARG A CA 1
ATOM 2542 C C . ARG A 1 347 ? -19.663 1.429 0.165 1.00 86.12 347 ARG A C 1
ATOM 2544 O O . ARG A 1 347 ? -20.760 1.968 0.072 1.00 86.12 347 ARG A O 1
ATOM 2551 N N . GLY A 1 348 ? -19.510 0.124 0.364 1.00 86.06 348 GLY A N 1
ATOM 2552 C CA . GLY A 1 348 ? -20.598 -0.824 0.583 1.00 86.06 348 GLY A CA 1
ATOM 2553 C C . GLY A 1 348 ? -21.096 -0.889 2.031 1.00 86.06 348 GLY A C 1
ATOM 2554 O O . GLY A 1 348 ? -21.966 -1.708 2.319 1.00 86.06 348 GLY A O 1
ATOM 2555 N N . GLY A 1 349 ? -20.530 -0.092 2.946 1.00 84.62 349 GLY A N 1
ATOM 2556 C CA . GLY A 1 349 ? -20.970 -0.006 4.345 1.00 84.62 349 GLY A CA 1
ATOM 2557 C C . GLY A 1 349 ? -20.521 -1.163 5.227 1.00 84.62 349 GLY A C 1
ATOM 2558 O O . GLY A 1 349 ? -21.118 -1.417 6.280 1.00 84.62 349 GLY A O 1
ATOM 2559 N N . ILE A 1 350 ? -19.485 -1.896 4.819 1.00 85.81 350 ILE A N 1
ATOM 2560 C CA . ILE A 1 350 ? -18.984 -3.041 5.583 1.00 85.81 350 ILE A CA 1
ATOM 2561 C C . ILE A 1 350 ? -18.413 -2.602 6.939 1.00 85.81 350 ILE A C 1
ATOM 2563 O O . ILE A 1 350 ? -18.726 -3.219 7.961 1.00 85.81 350 ILE A O 1
ATOM 2567 N N . SER A 1 351 ? -17.666 -1.494 6.971 1.00 83.19 351 SER A N 1
ATOM 2568 C CA . SER A 1 351 ? -17.059 -0.943 8.192 1.00 83.19 351 SER A CA 1
ATOM 2569 C C . SER A 1 351 ? -18.092 -0.695 9.298 1.00 83.19 351 SER A C 1
ATOM 2571 O O . SER A 1 351 ? -17.913 -1.132 10.432 1.00 83.19 351 SER A O 1
ATOM 2573 N N . GLN A 1 352 ? -19.229 -0.078 8.963 1.00 87.75 352 GLN A N 1
ATOM 2574 C CA . GLN A 1 352 ? -20.298 0.230 9.920 1.00 87.75 352 GLN A CA 1
ATOM 2575 C C . GLN A 1 352 ? -20.887 -1.033 10.565 1.00 87.75 352 GLN A C 1
ATOM 2577 O O . GLN A 1 352 ? -21.199 -1.036 11.757 1.00 87.75 352 GLN A O 1
ATOM 2582 N N . ARG A 1 353 ? -21.025 -2.117 9.792 1.00 90.75 353 ARG A N 1
ATOM 2583 C CA . ARG A 1 353 ? -21.589 -3.392 10.263 1.00 90.75 353 ARG A CA 1
ATOM 2584 C C . ARG A 1 353 ? -20.619 -4.135 11.174 1.00 90.75 353 ARG A C 1
ATOM 2586 O O . ARG A 1 353 ? -21.045 -4.628 12.217 1.00 90.75 353 ARG A O 1
ATOM 2593 N N . LEU A 1 354 ? -19.335 -4.163 10.817 1.00 90.69 354 LEU A N 1
ATOM 2594 C CA . LEU A 1 354 ? -18.291 -4.749 11.660 1.00 90.69 354 LEU A CA 1
ATOM 2595 C C . LEU A 1 354 ? -18.166 -3.990 12.986 1.00 90.69 354 LEU A C 1
ATOM 2597 O O . LEU A 1 354 ? -18.230 -4.613 14.043 1.00 90.69 354 LEU A O 1
ATOM 2601 N N . VAL A 1 355 ? -18.121 -2.653 12.949 1.00 91.44 355 VAL A N 1
ATOM 2602 C CA . VAL A 1 355 ? -18.080 -1.818 14.162 1.00 91.44 355 VAL A CA 1
ATOM 2603 C C . VAL A 1 355 ? -19.306 -2.061 15.046 1.00 91.44 355 VAL A C 1
ATOM 2605 O O . VAL A 1 355 ? -19.170 -2.236 16.256 1.00 91.44 355 VAL A O 1
ATOM 2608 N N . ALA A 1 356 ? -20.510 -2.116 14.466 1.00 92.19 356 ALA A N 1
ATOM 2609 C CA . ALA A 1 356 ? -21.735 -2.390 15.220 1.00 92.19 356 ALA A CA 1
ATOM 2610 C C . ALA A 1 356 ? -21.723 -3.781 15.876 1.00 92.19 356 ALA A C 1
ATOM 2612 O O . ALA A 1 356 ? -22.176 -3.939 17.012 1.00 92.19 356 ALA A O 1
ATOM 2613 N N . TRP A 1 357 ? -21.185 -4.785 15.184 1.00 94.75 357 TRP A N 1
ATOM 2614 C CA . TRP A 1 357 ? -21.059 -6.139 15.711 1.00 94.75 357 TRP A CA 1
ATOM 2615 C C . TRP A 1 357 ? -20.057 -6.228 16.860 1.00 94.75 357 TRP A C 1
ATOM 2617 O O . TRP A 1 357 ? -20.426 -6.668 17.951 1.00 94.75 357 TRP A O 1
ATOM 2627 N N . VAL A 1 358 ? -18.842 -5.714 16.676 1.00 94.69 358 VAL A N 1
ATOM 2628 C CA . VAL A 1 358 ? -17.823 -5.673 17.735 1.00 94.69 358 VAL A CA 1
ATOM 2629 C C . VAL A 1 358 ? -18.335 -4.893 18.951 1.00 94.69 358 VAL A C 1
ATOM 2631 O O . VAL A 1 358 ? -18.208 -5.360 20.086 1.00 94.69 358 VAL A O 1
ATOM 2634 N N . ARG A 1 359 ? -19.010 -3.755 18.732 1.00 93.62 359 ARG A N 1
ATOM 2635 C CA . ARG A 1 359 ? -19.641 -2.966 19.801 1.00 93.62 359 ARG A CA 1
ATOM 2636 C C . ARG A 1 359 ? -20.680 -3.758 20.583 1.00 93.62 359 ARG A C 1
ATOM 2638 O O . ARG A 1 359 ? -20.675 -3.691 21.809 1.00 93.62 359 ARG A O 1
ATOM 2645 N N . SER A 1 360 ? -21.523 -4.541 19.909 1.00 94.12 360 SER A N 1
ATOM 2646 C CA . SER A 1 360 ? -22.524 -5.370 20.592 1.00 94.12 360 SER A CA 1
ATOM 2647 C C . SER A 1 360 ? -21.910 -6.467 21.474 1.00 94.12 360 SER A C 1
ATOM 2649 O O . SER A 1 360 ? -22.522 -6.859 22.464 1.00 94.12 360 SER A O 1
ATOM 2651 N N . MET A 1 361 ? -20.690 -6.924 21.167 1.00 92.81 361 MET A N 1
ATOM 2652 C CA . MET A 1 361 ? -19.988 -7.937 21.962 1.00 92.81 361 MET A CA 1
ATOM 2653 C C . MET A 1 361 ? -19.262 -7.335 23.170 1.00 92.81 361 MET A C 1
ATOM 2655 O O . MET A 1 361 ? -19.424 -7.825 24.286 1.00 92.81 361 MET A O 1
ATOM 2659 N N . ILE A 1 362 ? -18.480 -6.267 22.973 1.00 93.19 362 ILE A N 1
ATOM 2660 C CA . ILE A 1 362 ? -17.512 -5.790 23.981 1.00 93.19 362 ILE A CA 1
ATOM 2661 C C . ILE A 1 362 ? -17.764 -4.355 24.476 1.00 93.19 362 ILE A C 1
ATOM 2663 O O . ILE A 1 362 ? -17.127 -3.915 25.429 1.00 93.19 362 ILE A O 1
ATOM 2667 N N . GLY A 1 363 ? -18.714 -3.617 23.890 1.00 88.88 363 GLY A N 1
ATOM 2668 C CA . GLY A 1 363 ? -18.961 -2.202 24.219 1.00 88.88 363 GLY A CA 1
ATOM 2669 C C . GLY A 1 363 ? -19.369 -1.951 25.677 1.00 88.88 363 GLY A C 1
ATOM 2670 O O . GLY A 1 363 ? -19.160 -0.862 26.208 1.00 88.88 363 GLY A O 1
ATOM 2671 N N . HIS A 1 364 ? -19.891 -2.980 26.345 1.00 90.50 364 HIS A N 1
ATOM 2672 C CA . HIS A 1 364 ? -20.295 -2.937 27.748 1.00 90.50 364 HIS A CA 1
ATOM 2673 C C . HIS A 1 364 ? -19.130 -2.968 28.747 1.00 90.50 364 HIS A C 1
ATOM 2675 O O . HIS A 1 364 ? -19.331 -2.785 29.948 1.00 90.50 364 HIS A O 1
ATOM 2681 N N . VAL A 1 365 ? -17.915 -3.249 28.276 1.00 91.25 365 VAL A N 1
ATOM 2682 C CA . VAL A 1 365 ? -16.702 -3.190 29.092 1.00 91.25 365 VAL A CA 1
ATOM 2683 C C . VAL A 1 365 ? -16.307 -1.720 29.282 1.00 91.25 365 VAL A C 1
ATOM 2685 O O . VAL A 1 365 ? -16.552 -0.877 28.420 1.00 91.25 365 VAL A O 1
ATOM 2688 N N . ARG A 1 366 ? -15.695 -1.373 30.420 1.00 86.75 366 ARG A N 1
ATOM 2689 C CA . ARG A 1 366 ? -15.146 -0.022 30.637 1.00 86.75 366 ARG A CA 1
ATOM 2690 C C . ARG A 1 366 ? -14.075 0.297 29.595 1.00 86.75 366 ARG A C 1
ATOM 2692 O O . ARG A 1 366 ? -13.182 -0.511 29.360 1.00 86.75 366 ARG A O 1
ATOM 2699 N N . GLY A 1 367 ? -14.171 1.473 28.973 1.00 89.56 367 GLY A N 1
ATOM 2700 C CA . GLY A 1 367 ? -13.334 1.817 27.819 1.00 89.56 367 GLY A CA 1
ATOM 2701 C C . GLY A 1 367 ? -13.706 1.050 26.542 1.00 89.56 367 GLY A C 1
A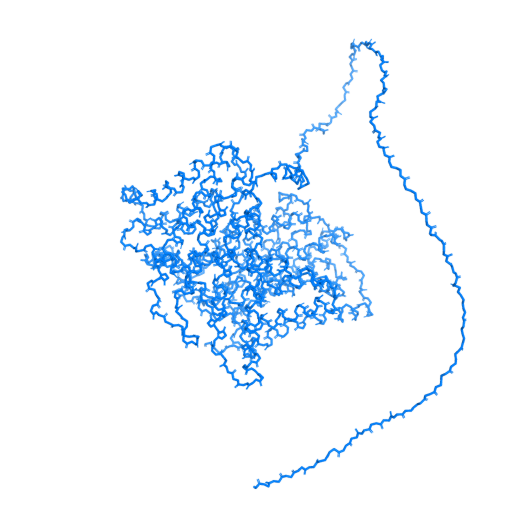TOM 2702 O O . GLY A 1 367 ? -12.962 1.107 25.561 1.00 89.56 367 GLY A O 1
ATOM 2703 N N . GLY A 1 368 ? -14.848 0.353 26.545 1.00 91.81 368 GLY A N 1
ATOM 2704 C CA . GLY A 1 368 ? -15.264 -0.606 25.528 1.00 91.81 368 GLY A CA 1
ATOM 2705 C C . GLY A 1 368 ? -15.278 -0.029 24.124 1.00 91.81 368 GLY A C 1
ATOM 2706 O O . GLY A 1 368 ? -14.832 -0.700 23.206 1.00 91.81 368 GLY A O 1
ATOM 2707 N N . LEU A 1 369 ? -15.673 1.233 23.935 1.00 92.00 369 LEU A N 1
ATOM 2708 C CA . LEU A 1 369 ? -15.682 1.837 22.602 1.00 92.00 369 LEU A CA 1
ATOM 2709 C C . LEU A 1 369 ? -14.269 2.024 22.019 1.00 92.00 369 LEU A C 1
ATOM 2711 O O . LEU A 1 369 ? -14.090 1.885 20.816 1.00 92.00 369 LEU A O 1
ATOM 2715 N N . GLY A 1 370 ? -13.256 2.251 22.859 1.00 94.56 370 GLY A N 1
ATOM 2716 C CA . GLY A 1 370 ? -11.855 2.260 22.424 1.00 94.56 370 GLY A CA 1
ATOM 2717 C C . GLY A 1 370 ? -11.362 0.863 22.036 1.00 94.56 370 GLY A C 1
ATOM 2718 O O . GLY A 1 370 ? -10.701 0.699 21.017 1.00 94.56 370 GLY A O 1
ATOM 2719 N N . ILE A 1 371 ? -11.756 -0.161 22.799 1.00 96.00 371 ILE A N 1
ATOM 2720 C CA . ILE A 1 371 ? -11.479 -1.574 22.480 1.00 96.00 371 ILE A CA 1
ATOM 2721 C C . ILE A 1 371 ? -12.172 -1.976 21.168 1.00 96.00 371 ILE A C 1
ATOM 2723 O O . ILE A 1 371 ? -11.588 -2.677 20.345 1.00 96.00 371 ILE A O 1
ATOM 2727 N N . VAL A 1 372 ? -13.395 -1.487 20.941 1.00 95.75 372 VAL A N 1
ATOM 2728 C CA . VAL A 1 372 ? -14.140 -1.679 19.692 1.00 95.75 372 VAL A CA 1
ATOM 2729 C C . VAL A 1 372 ? -13.379 -1.101 18.511 1.00 95.75 372 VAL A C 1
ATOM 2731 O O . VAL A 1 372 ? -13.364 -1.751 17.475 1.00 95.75 372 VAL A O 1
ATOM 2734 N N . VAL A 1 373 ? -12.739 0.067 18.643 1.00 96.00 373 VAL A N 1
ATOM 2735 C CA . VAL A 1 373 ? -11.902 0.627 17.569 1.00 96.00 373 VAL A CA 1
ATOM 2736 C C . VAL A 1 373 ? -10.769 -0.337 17.231 1.00 96.00 373 VAL A C 1
ATOM 2738 O O . VAL A 1 373 ? -10.679 -0.742 16.080 1.00 96.00 373 VAL A O 1
ATOM 2741 N N . VAL A 1 374 ? -9.985 -0.779 18.221 1.00 97.06 374 VAL A N 1
ATOM 2742 C CA . VAL A 1 374 ? -8.841 -1.684 17.994 1.00 97.06 374 VAL A CA 1
ATOM 2743 C C . VAL A 1 374 ? -9.277 -3.001 17.341 1.00 97.06 374 VAL A C 1
ATOM 2745 O O . VAL A 1 374 ? -8.662 -3.456 16.383 1.00 97.06 374 VAL A O 1
ATOM 2748 N N . LEU A 1 375 ? -10.358 -3.615 17.828 1.00 95.69 375 LEU A N 1
ATOM 2749 C CA . LEU A 1 375 ? -10.861 -4.880 17.284 1.00 95.69 375 LEU A CA 1
ATOM 2750 C C . LEU A 1 375 ? -11.520 -4.717 15.910 1.00 95.69 375 LEU A C 1
ATOM 2752 O O . LEU A 1 375 ? -11.366 -5.580 15.051 1.00 95.69 375 LEU A O 1
ATOM 2756 N N . SER A 1 376 ? -12.260 -3.627 15.692 1.00 93.81 376 SER A N 1
ATOM 2757 C CA . SER A 1 376 ? -12.861 -3.348 14.382 1.00 93.81 376 SER A CA 1
ATOM 2758 C C . SER A 1 376 ? -11.781 -3.075 13.352 1.00 93.81 376 SER A C 1
ATOM 2760 O O . SER A 1 376 ? -11.897 -3.552 12.233 1.00 93.81 376 SER A O 1
ATOM 2762 N N . GLU A 1 377 ? -10.725 -2.370 13.746 1.00 93.19 377 GLU A N 1
ATOM 2763 C CA . GLU A 1 377 ? -9.544 -2.151 12.925 1.00 93.19 377 GLU A CA 1
ATOM 2764 C C . GLU A 1 377 ? -8.849 -3.472 12.591 1.00 93.19 377 GLU A C 1
ATOM 2766 O O . GLU A 1 377 ? -8.600 -3.748 11.425 1.00 93.19 377 GLU A O 1
ATOM 2771 N N . TYR A 1 378 ? -8.625 -4.338 13.585 1.00 93.62 378 TYR A N 1
ATOM 2772 C CA . TYR A 1 378 ? -8.029 -5.655 13.358 1.00 93.62 378 TYR A CA 1
ATOM 2773 C C . TYR A 1 378 ? -8.841 -6.513 12.371 1.00 93.62 378 TYR A C 1
ATOM 2775 O O . TYR A 1 378 ? -8.276 -7.286 11.611 1.00 93.62 378 TYR A O 1
ATOM 2783 N N . LEU A 1 379 ? -10.170 -6.383 12.357 1.00 90.06 379 LEU A N 1
ATOM 2784 C CA . LEU A 1 379 ? -11.038 -7.118 11.430 1.00 90.06 379 LEU A CA 1
ATOM 2785 C C . LEU A 1 379 ? -11.182 -6.440 10.058 1.00 90.06 379 LEU A C 1
ATOM 2787 O O . LEU A 1 379 ? -11.375 -7.125 9.056 1.00 90.06 379 LEU A O 1
ATOM 2791 N N . PHE A 1 380 ? -11.154 -5.107 10.013 1.00 85.31 380 PHE A N 1
ATOM 2792 C CA . PHE A 1 380 ? -11.429 -4.318 8.812 1.00 85.31 380 PHE A CA 1
ATOM 2793 C C . PHE A 1 380 ? -10.174 -3.984 8.010 1.00 85.31 380 PHE A C 1
ATOM 2795 O O . PHE A 1 380 ? -10.250 -3.934 6.786 1.00 85.31 380 PHE A O 1
ATOM 2802 N N . SER A 1 381 ? -9.031 -3.774 8.662 1.00 86.31 381 SER A N 1
ATOM 2803 C CA . SER A 1 381 ? -7.806 -3.326 7.992 1.00 86.31 381 SER A CA 1
ATOM 2804 C C . SER A 1 381 ? -7.334 -4.329 6.940 1.00 86.31 381 SER A C 1
ATOM 2806 O O . SER A 1 381 ? -6.989 -3.954 5.819 1.00 86.31 381 SER A O 1
ATOM 2808 N N . GLY A 1 382 ? -7.517 -5.621 7.226 1.00 76.00 382 GLY A N 1
ATOM 2809 C CA . GLY A 1 382 ? -7.316 -6.679 6.246 1.00 76.00 382 GLY A CA 1
ATOM 2810 C C . GLY A 1 382 ? -8.190 -6.553 4.999 1.00 76.00 382 GLY A C 1
ATOM 2811 O O . GLY A 1 382 ? -7.804 -6.945 3.917 1.00 76.00 382 GLY A O 1
ATOM 2812 N N . ILE A 1 383 ? -9.374 -5.964 5.088 1.00 75.44 383 ILE A N 1
ATOM 2813 C CA . ILE A 1 383 ? -10.269 -5.803 3.937 1.00 75.44 383 ILE A CA 1
ATOM 2814 C C . ILE A 1 383 ? -9.844 -4.625 3.049 1.00 75.44 383 ILE A C 1
ATOM 2816 O O . ILE A 1 383 ? -9.952 -4.677 1.824 1.00 75.44 383 ILE A O 1
ATOM 2820 N N . SER A 1 384 ? -9.407 -3.545 3.684 1.00 72.06 384 SER A N 1
ATOM 2821 C CA . SER A 1 384 ? -9.076 -2.267 3.058 1.00 72.06 384 SER A CA 1
ATOM 2822 C C . SER A 1 384 ? -7.677 -2.263 2.437 1.00 72.06 384 SER A C 1
ATOM 2824 O O . SER A 1 384 ? -7.462 -1.640 1.393 1.00 72.06 384 SER A O 1
ATOM 2826 N N . GLY A 1 385 ? -6.726 -2.972 3.055 1.00 69.31 385 GLY A N 1
ATOM 2827 C CA . GLY A 1 385 ? -5.345 -3.111 2.593 1.00 69.31 385 GLY A CA 1
ATOM 2828 C C . GLY A 1 385 ? -4.533 -1.813 2.585 1.00 69.31 385 GLY A C 1
ATOM 2829 O O . GLY A 1 385 ? -3.385 -1.821 2.136 1.00 69.31 385 GLY A O 1
ATOM 2830 N N . SER A 1 386 ? -5.107 -0.710 3.078 1.00 80.69 386 SER A N 1
ATOM 2831 C CA . SER A 1 386 ? -4.503 0.618 3.129 1.00 80.69 386 SER A CA 1
ATOM 2832 C C . SER A 1 386 ? -4.776 1.298 4.466 1.00 80.69 386 SER A C 1
ATOM 2834 O O . SER A 1 386 ? -5.906 1.653 4.798 1.00 80.69 386 SER A O 1
ATOM 2836 N N . 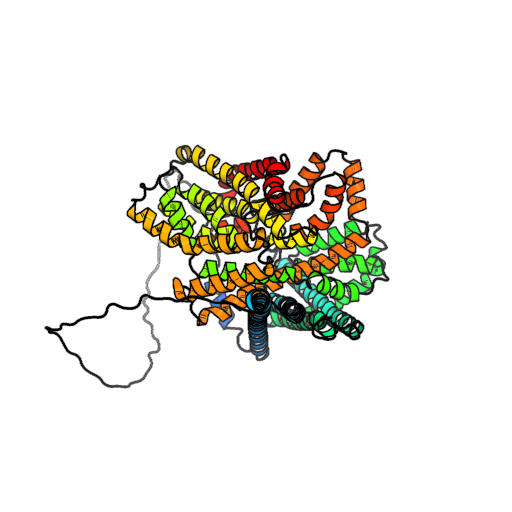THR A 1 387 ? -3.698 1.615 5.173 1.00 85.19 387 THR A N 1
ATOM 2837 C CA . THR A 1 387 ? -3.742 2.277 6.476 1.00 85.19 387 THR A CA 1
ATOM 2838 C C . THR A 1 387 ? -4.428 3.650 6.441 1.00 85.19 387 THR A C 1
ATOM 2840 O O . THR A 1 387 ? -5.093 4.047 7.395 1.00 85.19 387 THR A O 1
ATOM 2843 N N . THR A 1 388 ? -4.309 4.405 5.343 1.00 81.12 388 THR A N 1
ATOM 2844 C CA . THR A 1 388 ? -4.982 5.713 5.205 1.00 81.12 388 THR A CA 1
ATOM 2845 C C . THR A 1 388 ? -6.481 5.566 4.938 1.00 81.12 388 THR A C 1
ATOM 2847 O O . THR A 1 388 ? -7.283 6.385 5.407 1.00 81.12 388 THR A O 1
ATOM 2850 N N . ALA A 1 389 ? -6.876 4.510 4.224 1.00 82.19 389 ALA A N 1
ATOM 2851 C CA . ALA A 1 389 ? -8.279 4.170 4.036 1.00 82.19 389 ALA A CA 1
ATOM 2852 C C . ALA A 1 389 ? -8.904 3.704 5.358 1.00 82.19 389 ALA A C 1
ATOM 2854 O O . ALA A 1 389 ? -10.014 4.126 5.675 1.00 82.19 389 ALA A O 1
ATOM 2855 N N . ASP A 1 390 ? -8.169 2.965 6.191 1.00 88.50 390 ASP A N 1
ATOM 2856 C CA . ASP A 1 390 ? -8.674 2.513 7.491 1.00 88.50 390 ASP A CA 1
ATOM 2857 C C . ASP A 1 390 ? -8.969 3.665 8.448 1.00 88.50 390 ASP A C 1
ATOM 2859 O O . ASP A 1 390 ? -10.076 3.772 8.984 1.00 88.50 390 ASP A O 1
ATOM 2863 N N . VAL A 1 391 ? -8.025 4.605 8.577 1.00 90.38 391 VAL A N 1
ATOM 2864 C CA . VAL A 1 391 ? -8.219 5.831 9.366 1.00 90.38 391 VAL A CA 1
ATOM 2865 C C . VAL A 1 391 ? -9.472 6.579 8.905 1.00 90.38 391 VAL A C 1
ATOM 2867 O O . VAL A 1 391 ? -10.234 7.080 9.733 1.00 90.38 391 VAL A O 1
ATOM 2870 N N . SER A 1 392 ? -9.717 6.629 7.595 1.00 86.25 392 SER A N 1
ATOM 2871 C CA . SER A 1 392 ? -10.890 7.288 7.012 1.00 86.25 392 SER A CA 1
ATOM 2872 C C . SER A 1 392 ? -12.187 6.523 7.298 1.00 86.25 392 SER A C 1
ATOM 2874 O O . SER A 1 392 ? -13.166 7.113 7.766 1.00 86.25 392 SER A O 1
ATOM 2876 N N . ALA A 1 393 ? -12.195 5.210 7.082 1.00 87.44 393 ALA A N 1
ATOM 2877 C CA . ALA A 1 393 ? -13.367 4.355 7.210 1.00 87.44 393 ALA A CA 1
ATOM 2878 C C . ALA A 1 393 ? -13.773 4.135 8.675 1.00 87.44 393 ALA A C 1
ATOM 2880 O O . ALA A 1 393 ? -14.923 4.382 9.047 1.00 87.44 393 ALA A O 1
ATOM 2881 N N . ILE A 1 394 ? -12.837 3.708 9.524 1.00 91.62 394 ILE A N 1
ATOM 2882 C CA . ILE A 1 394 ? -13.084 3.453 10.945 1.00 91.62 394 ILE A CA 1
ATOM 2883 C C . ILE A 1 394 ? -13.163 4.770 11.711 1.00 91.62 394 ILE A C 1
ATOM 2885 O O . ILE A 1 394 ? -14.081 4.955 12.517 1.00 91.62 394 ILE A O 1
ATOM 2889 N N . GLY A 1 395 ? -12.279 5.731 11.437 1.00 91.31 395 GLY A N 1
ATOM 2890 C CA . GLY A 1 395 ? -12.269 7.020 12.131 1.00 91.31 395 GLY A CA 1
ATOM 2891 C C . GLY A 1 395 ? -13.536 7.846 11.904 1.00 91.31 395 GLY A C 1
ATOM 2892 O O . GLY A 1 395 ? -14.072 8.406 12.862 1.00 91.31 395 GLY A O 1
ATOM 2893 N N . SER A 1 396 ? -14.077 7.883 10.679 1.00 89.12 396 SER A N 1
ATOM 2894 C CA . SER A 1 396 ? -15.301 8.650 10.379 1.00 89.12 396 SER A CA 1
ATOM 2895 C C . SER A 1 396 ? -16.544 8.135 11.113 1.00 89.12 396 SER A C 1
ATOM 2897 O O . SER A 1 396 ? -17.450 8.916 11.410 1.00 89.12 396 SER A O 1
ATOM 2899 N N . VAL A 1 397 ? -16.574 6.844 11.453 1.00 89.50 397 VAL A N 1
ATOM 2900 C CA . VAL A 1 397 ? -17.665 6.214 12.209 1.00 89.50 397 VAL A CA 1
ATOM 2901 C C . VAL A 1 397 ? -17.414 6.307 13.716 1.00 89.50 397 VAL A C 1
ATOM 2903 O O . VAL A 1 397 ? -18.323 6.622 14.487 1.00 89.50 397 VAL A O 1
ATOM 2906 N N . THR A 1 398 ? -16.183 6.044 14.151 1.00 93.62 398 THR A N 1
ATOM 2907 C CA . THR A 1 398 ? -15.863 5.840 15.569 1.00 93.62 398 THR A CA 1
ATOM 2908 C C . THR A 1 398 ? -15.509 7.123 16.310 1.00 93.62 398 THR A C 1
ATOM 2910 O O . THR A 1 398 ? -15.917 7.259 17.460 1.00 93.62 398 THR A O 1
ATOM 2913 N N . ILE A 1 399 ? -14.847 8.104 15.683 1.00 94.44 399 ILE A N 1
ATOM 2914 C CA . ILE A 1 399 ? -14.497 9.372 16.351 1.00 94.44 399 ILE A CA 1
ATOM 2915 C C . ILE A 1 399 ? -15.756 10.139 16.789 1.00 94.44 399 ILE A C 1
ATOM 2917 O O . ILE A 1 399 ? -15.845 10.503 17.966 1.00 94.44 399 ILE A O 1
ATOM 2921 N N . PRO A 1 400 ? -16.783 10.337 15.933 1.00 91.75 400 PRO A N 1
ATOM 2922 C CA . PRO A 1 400 ? -18.020 10.984 16.370 1.00 91.75 400 PRO A CA 1
ATOM 2923 C C . PRO A 1 400 ? -18.774 10.172 17.432 1.00 91.75 400 PRO A C 1
ATOM 2925 O O . PRO A 1 400 ? -19.405 10.754 18.315 1.00 91.75 400 PRO A O 1
ATOM 2928 N N . ALA A 1 401 ? -18.725 8.837 17.359 1.00 90.88 401 ALA A N 1
ATOM 2929 C CA . ALA A 1 401 ? -19.354 7.963 18.348 1.00 90.88 401 ALA A CA 1
ATOM 2930 C C . ALA A 1 401 ? -18.665 8.062 19.720 1.00 90.88 401 ALA A C 1
ATOM 2932 O O . ALA A 1 401 ? -19.350 8.183 20.734 1.00 90.88 401 ALA A O 1
ATOM 2933 N N . MET A 1 402 ? -17.330 8.083 19.745 1.00 93.50 402 MET A N 1
ATOM 2934 C CA . MET A 1 402 ? -16.516 8.268 20.947 1.00 93.50 402 MET A CA 1
ATOM 2935 C C . MET A 1 402 ? -16.749 9.637 21.584 1.00 93.50 402 MET A C 1
ATOM 2937 O O . MET A 1 402 ? -16.965 9.710 22.792 1.00 93.50 402 MET A O 1
ATOM 2941 N N . GLY A 1 403 ? -16.827 10.701 20.780 1.00 91.31 403 GLY A N 1
ATOM 2942 C CA . GLY A 1 403 ? -17.160 12.039 21.276 1.00 91.31 403 GLY A CA 1
ATOM 2943 C C . GLY A 1 403 ? -18.533 12.101 21.960 1.00 91.31 403 GLY A C 1
ATOM 2944 O O . GLY A 1 403 ? -18.658 12.672 23.040 1.00 91.31 403 GLY A O 1
ATOM 2945 N N . LYS A 1 404 ? -19.561 11.452 21.391 1.00 89.88 404 LYS A N 1
ATOM 2946 C CA . LYS A 1 404 ? -20.893 11.340 22.026 1.00 89.88 404 LYS A CA 1
ATOM 2947 C C . LYS A 1 404 ? -20.868 10.524 23.320 1.00 89.88 404 LYS A C 1
ATOM 2949 O O . LYS A 1 404 ? -21.673 10.778 24.209 1.00 89.88 404 LYS A O 1
ATOM 2954 N N . ALA A 1 405 ? -19.954 9.565 23.416 1.00 87.19 405 ALA A N 1
ATOM 2955 C CA . ALA A 1 405 ? -19.714 8.759 24.604 1.00 87.19 405 ALA A CA 1
ATOM 2956 C C . ALA A 1 405 ? -18.722 9.418 25.586 1.00 87.19 405 ALA A C 1
ATOM 2958 O O . ALA A 1 405 ? -18.230 8.748 26.480 1.00 87.19 405 ALA A O 1
ATOM 2959 N N . GLY A 1 406 ? -18.385 10.704 25.438 1.00 88.06 406 GLY A N 1
ATOM 2960 C CA . GLY A 1 406 ? -17.565 11.432 26.415 1.00 88.06 406 GLY A CA 1
ATOM 2961 C C . GLY A 1 406 ? -16.051 11.215 26.314 1.00 88.06 406 GLY A C 1
ATOM 2962 O O . GLY A 1 406 ? -15.317 11.683 27.181 1.00 88.06 406 GLY A O 1
ATOM 2963 N N . TYR A 1 407 ? -15.550 10.557 25.265 1.00 93.38 407 TYR A N 1
ATOM 2964 C CA . TYR A 1 407 ? -14.112 10.524 24.993 1.00 93.38 407 TYR A CA 1
ATOM 2965 C C . TYR A 1 407 ? -13.653 11.904 24.525 1.00 93.38 407 TYR A C 1
ATOM 2967 O O . TYR A 1 407 ? -14.308 12.549 23.701 1.00 93.38 407 TYR A O 1
ATOM 2975 N N . THR A 1 408 ? -12.482 12.346 24.986 1.00 93.62 408 THR A N 1
ATOM 2976 C CA . THR A 1 408 ? -11.896 13.576 24.448 1.00 93.62 408 THR A CA 1
ATOM 2977 C C . THR A 1 408 ? -11.542 13.381 22.966 1.00 93.62 408 THR A C 1
ATOM 2979 O O . THR A 1 408 ? -11.171 12.272 22.556 1.00 93.62 408 THR A O 1
ATOM 2982 N N . PRO A 1 409 ? -11.624 14.436 22.133 1.00 93.50 409 PRO A N 1
ATOM 2983 C CA . PRO A 1 409 ? -11.238 14.342 20.728 1.00 93.50 409 PRO A CA 1
ATOM 2984 C C . PRO A 1 409 ? -9.804 13.833 20.540 1.00 93.50 409 PRO A C 1
ATOM 2986 O O . PRO A 1 409 ? -9.572 12.958 19.713 1.00 93.50 409 PRO A O 1
ATOM 2989 N N . ALA A 1 410 ? -8.855 14.306 21.357 1.00 94.56 410 ALA A N 1
ATOM 2990 C CA . ALA A 1 410 ? -7.464 13.864 21.285 1.00 94.56 410 ALA A CA 1
ATOM 2991 C C . ALA A 1 410 ? -7.313 12.366 21.581 1.00 94.56 410 ALA A C 1
ATOM 2993 O O . ALA A 1 410 ? -6.666 11.665 20.811 1.00 94.56 410 ALA A O 1
ATOM 2994 N N . LEU A 1 411 ? -7.975 11.855 22.627 1.00 94.81 411 LEU A N 1
ATOM 2995 C CA . LEU A 1 411 ? -7.958 10.428 22.954 1.00 94.81 411 LEU A CA 1
ATOM 2996 C C . LEU A 1 411 ? -8.585 9.580 21.839 1.00 94.81 411 LEU A C 1
ATOM 2998 O O . LEU A 1 411 ? -8.027 8.557 21.453 1.00 94.81 411 LEU A O 1
ATOM 3002 N N . SER A 1 412 ? -9.720 10.029 21.299 1.00 95.62 412 SER A N 1
ATOM 3003 C CA . SER A 1 412 ? -10.429 9.355 20.203 1.00 95.62 412 SER A CA 1
ATOM 3004 C C . SER A 1 412 ? -9.530 9.190 18.978 1.00 95.62 412 SER A C 1
ATOM 3006 O O . SER A 1 412 ? -9.412 8.100 18.421 1.00 95.62 412 SER A O 1
ATOM 3008 N N . VAL A 1 413 ? -8.853 10.270 18.582 1.00 95.94 413 VAL A N 1
ATOM 3009 C CA . VAL A 1 413 ? -7.946 10.250 17.435 1.00 95.94 413 VAL A CA 1
ATOM 3010 C C . VAL A 1 413 ? -6.692 9.429 17.737 1.00 95.94 413 VAL A C 1
ATOM 3012 O O . VAL A 1 413 ? -6.252 8.694 16.861 1.00 95.94 413 VAL A O 1
ATOM 3015 N N . SER A 1 414 ? -6.138 9.478 18.955 1.00 96.25 414 SER A N 1
ATOM 3016 C CA . SER A 1 414 ? -4.983 8.647 19.328 1.00 96.25 414 SER A CA 1
ATOM 3017 C C . SER A 1 414 ? -5.284 7.149 19.244 1.00 96.25 414 SER A C 1
ATOM 3019 O O . SER A 1 414 ? -4.461 6.398 18.717 1.00 96.25 414 SER A O 1
ATOM 3021 N N . ILE A 1 415 ? -6.459 6.714 19.713 1.00 96.50 415 ILE A N 1
ATOM 3022 C CA . ILE A 1 415 ? -6.886 5.309 19.626 1.00 96.50 415 ILE A CA 1
ATOM 3023 C C . ILE A 1 415 ? -7.034 4.888 18.160 1.00 96.50 415 ILE A C 1
ATOM 3025 O O . ILE A 1 415 ? -6.486 3.860 17.775 1.00 96.50 415 ILE A O 1
ATOM 3029 N N . VAL A 1 416 ? -7.712 5.682 17.325 1.00 96.19 416 VAL A N 1
ATOM 3030 C CA . VAL A 1 416 ? -7.860 5.376 15.888 1.00 96.19 416 VAL A CA 1
ATOM 3031 C C . VAL A 1 416 ? -6.506 5.337 15.184 1.00 96.19 416 VAL A C 1
ATOM 3033 O O . VAL A 1 416 ? -6.216 4.380 14.478 1.00 96.19 416 VAL A O 1
ATOM 3036 N N . ALA A 1 417 ? -5.651 6.334 15.415 1.00 95.19 417 ALA A N 1
ATOM 3037 C CA . ALA A 1 417 ? -4.328 6.421 14.807 1.00 95.19 417 ALA A CA 1
ATOM 3038 C C . ALA A 1 417 ? -3.452 5.209 15.148 1.00 95.19 417 ALA A C 1
ATOM 3040 O O . ALA A 1 417 ? -2.822 4.630 14.272 1.00 95.19 417 ALA A O 1
ATOM 3041 N N . THR A 1 418 ? -3.423 4.800 16.417 1.00 95.88 418 THR A N 1
ATOM 3042 C CA . THR A 1 418 ? -2.623 3.640 16.842 1.00 95.88 418 THR A CA 1
ATOM 3043 C C . THR A 1 418 ? -3.235 2.300 16.475 1.00 95.88 418 THR A C 1
ATOM 3045 O O . THR A 1 418 ? -2.493 1.345 16.259 1.00 95.88 418 THR A O 1
ATOM 3048 N N . SER A 1 419 ? -4.559 2.229 16.349 1.00 95.81 419 SER A N 1
ATOM 3049 C CA . SER A 1 419 ? -5.214 1.053 15.784 1.00 95.81 419 SER A CA 1
ATOM 3050 C C . SER A 1 419 ? -4.818 0.914 14.313 1.00 95.81 419 SER A C 1
ATOM 3052 O O . SER A 1 419 ? -4.309 -0.127 13.927 1.00 95.81 419 SER A O 1
ATOM 3054 N N . ALA A 1 420 ? -4.931 1.969 13.505 1.00 93.81 420 ALA A N 1
ATOM 3055 C CA . ALA A 1 420 ? -4.498 1.921 12.105 1.00 93.81 420 ALA A CA 1
ATOM 3056 C C . ALA A 1 420 ? -2.989 1.657 11.951 1.00 93.81 420 ALA A C 1
ATOM 3058 O O . ALA A 1 420 ? -2.573 0.922 11.058 1.00 93.81 420 ALA A O 1
ATOM 3059 N N . ALA A 1 421 ? -2.205 2.155 12.915 1.00 93.88 421 ALA A N 1
ATOM 3060 C CA . ALA A 1 421 ? -0.913 1.642 13.375 1.00 93.88 421 ALA A CA 1
ATOM 3061 C C . ALA A 1 421 ? -0.619 0.180 13.025 1.00 93.88 421 ALA A C 1
ATOM 3063 O O . ALA A 1 421 ? 0.199 -0.154 12.167 1.00 93.88 421 ALA A O 1
ATOM 3064 N N . LEU A 1 422 ? -1.288 -0.686 13.783 1.00 93.94 422 LEU A N 1
ATOM 3065 C CA . LEU A 1 422 ? -1.118 -2.131 13.709 1.00 93.94 422 LEU A CA 1
ATOM 3066 C C . LEU A 1 422 ? -1.863 -2.739 12.516 1.00 93.94 422 LEU A C 1
ATOM 3068 O O . LEU A 1 422 ? -1.500 -3.827 12.081 1.00 93.94 422 LEU A O 1
ATOM 3072 N N . GLY A 1 423 ? -2.887 -2.052 11.994 1.00 91.69 423 GLY A N 1
ATOM 3073 C CA . GLY A 1 423 ? -3.729 -2.525 10.896 1.00 91.69 423 GLY A CA 1
ATOM 3074 C C . GLY A 1 423 ? -2.926 -2.931 9.661 1.00 91.69 423 GLY A C 1
ATOM 3075 O O . GLY A 1 423 ? -3.231 -3.939 9.036 1.00 91.69 423 GLY A O 1
ATOM 3076 N N . ILE A 1 424 ? -1.802 -2.257 9.387 1.00 92.25 424 ILE A N 1
ATOM 3077 C CA . ILE A 1 424 ? -0.912 -2.594 8.262 1.00 92.25 424 ILE A CA 1
ATOM 3078 C C . ILE A 1 424 ? -0.406 -4.053 8.271 1.00 92.25 424 ILE A C 1
ATOM 3080 O O . ILE A 1 424 ? -0.027 -4.577 7.220 1.00 92.25 424 ILE A O 1
ATOM 3084 N N . LEU A 1 425 ? -0.388 -4.695 9.448 1.00 94.38 425 LEU A N 1
ATOM 3085 C CA . LEU A 1 425 ? -0.008 -6.095 9.656 1.00 94.38 425 LEU A CA 1
ATOM 3086 C C . LEU A 1 425 ? -1.171 -7.076 9.468 1.00 94.38 425 LEU A C 1
ATOM 3088 O O . LEU A 1 425 ? -0.951 -8.283 9.440 1.00 94.38 425 LEU A O 1
ATOM 3092 N N . VAL A 1 426 ? -2.405 -6.591 9.362 1.00 92.56 426 VAL A N 1
ATOM 3093 C CA . VAL A 1 426 ? -3.574 -7.424 9.095 1.00 92.56 426 VAL A CA 1
ATOM 3094 C C . VAL A 1 426 ? -3.679 -7.636 7.582 1.00 92.56 426 VAL A C 1
ATOM 3096 O O . VAL A 1 426 ? -3.808 -6.669 6.831 1.00 92.56 426 VAL A O 1
ATOM 3099 N N . PRO A 1 427 ? -3.642 -8.881 7.093 1.00 87.69 427 PRO A N 1
ATOM 3100 C CA . PRO A 1 427 ? -3.743 -9.147 5.665 1.00 87.69 427 PRO A CA 1
ATOM 3101 C C . PRO A 1 427 ? -5.189 -9.095 5.151 1.00 87.69 427 PRO A C 1
ATOM 3103 O O . PRO A 1 427 ? -6.114 -9.316 5.936 1.00 87.69 427 PRO A O 1
ATOM 3106 N N . PRO A 1 428 ? -5.390 -8.975 3.824 1.00 86.56 428 PRO A N 1
ATOM 3107 C CA . PRO A 1 428 ? -4.420 -8.563 2.806 1.00 86.56 428 PRO A CA 1
ATOM 3108 C C . PRO A 1 428 ? -3.977 -7.103 2.970 1.00 86.56 428 PRO A C 1
ATOM 3110 O O . PRO A 1 428 ? -4.790 -6.191 3.033 1.00 86.56 428 PRO A O 1
ATOM 3113 N N . SER A 1 429 ? -2.663 -6.882 2.973 1.00 88.38 429 SER A N 1
ATOM 3114 C CA . SER A 1 429 ? -2.045 -5.557 3.082 1.00 88.38 429 SER A CA 1
ATOM 3115 C C . SER A 1 429 ? -1.267 -5.249 1.811 1.00 88.38 429 SER A C 1
ATOM 3117 O O . SER A 1 429 ? -0.472 -6.072 1.349 1.00 88.38 429 SER A O 1
ATOM 3119 N N . ILE A 1 430 ? -1.470 -4.056 1.244 1.00 86.00 430 ILE A N 1
ATOM 3120 C CA . ILE A 1 430 ? -0.753 -3.624 0.039 1.00 86.00 430 ILE A CA 1
ATOM 3121 C C . ILE A 1 430 ? 0.761 -3.668 0.289 1.00 86.00 430 ILE A C 1
ATOM 3123 O O . ILE A 1 430 ? 1.502 -4.147 -0.565 1.00 86.00 430 ILE A O 1
ATOM 3127 N N . ALA A 1 431 ? 1.215 -3.246 1.477 1.00 89.75 431 ALA A N 1
ATOM 3128 C CA . ALA A 1 431 ? 2.625 -3.282 1.858 1.00 89.75 431 ALA A CA 1
ATOM 3129 C C . ALA A 1 431 ? 3.203 -4.699 1.779 1.00 89.75 431 ALA A C 1
ATOM 3131 O O . ALA A 1 431 ? 4.247 -4.888 1.163 1.00 89.75 431 ALA A O 1
ATOM 3132 N N . MET A 1 432 ? 2.490 -5.700 2.302 1.00 92.12 432 MET A N 1
ATOM 3133 C CA . MET A 1 432 ? 2.928 -7.099 2.242 1.00 92.12 432 MET A CA 1
ATOM 3134 C C . MET A 1 432 ? 3.118 -7.598 0.811 1.00 92.12 432 MET A C 1
ATOM 3136 O O . MET A 1 432 ? 4.073 -8.319 0.553 1.00 92.12 432 MET A O 1
ATOM 3140 N N . ILE A 1 433 ? 2.258 -7.203 -0.131 1.00 88.56 433 ILE A N 1
ATOM 3141 C CA . ILE A 1 433 ? 2.390 -7.650 -1.526 1.00 88.56 433 ILE A CA 1
ATOM 3142 C C . ILE A 1 433 ? 3.697 -7.134 -2.139 1.00 88.56 433 ILE A C 1
ATOM 3144 O O . ILE A 1 433 ? 4.392 -7.887 -2.816 1.00 88.56 433 ILE A O 1
ATOM 3148 N N . PHE A 1 434 ? 4.072 -5.880 -1.870 1.00 87.19 434 PHE A N 1
ATOM 3149 C CA . PHE A 1 434 ? 5.362 -5.357 -2.328 1.00 87.19 434 PHE A CA 1
ATOM 3150 C C . PHE A 1 434 ? 6.528 -6.029 -1.639 1.00 87.19 434 PHE A C 1
ATOM 3152 O O . PHE A 1 434 ? 7.477 -6.418 -2.308 1.00 87.19 434 PHE A O 1
ATOM 3159 N N . VAL A 1 435 ? 6.467 -6.160 -0.313 1.00 91.12 435 VAL A N 1
ATOM 3160 C CA . VAL A 1 435 ? 7.566 -6.766 0.434 1.00 91.12 435 VAL A CA 1
ATOM 3161 C C . VAL A 1 435 ? 7.817 -8.194 -0.028 1.00 91.12 435 VAL A C 1
ATOM 3163 O O . VAL A 1 435 ? 8.970 -8.524 -0.256 1.00 91.12 435 VAL A O 1
ATOM 3166 N N . ALA A 1 436 ? 6.767 -8.979 -0.280 1.00 90.00 436 ALA A N 1
ATOM 3167 C CA . ALA A 1 436 ? 6.878 -10.322 -0.844 1.00 90.00 436 ALA A CA 1
ATOM 3168 C C . ALA A 1 436 ? 7.707 -10.340 -2.141 1.00 90.00 436 ALA A C 1
ATOM 3170 O O . ALA A 1 436 ? 8.577 -11.181 -2.325 1.00 90.00 436 ALA A O 1
ATOM 3171 N N . ILE A 1 437 ? 7.496 -9.360 -3.021 1.00 84.56 437 ILE A N 1
ATOM 3172 C CA . ILE A 1 437 ? 8.240 -9.253 -4.282 1.00 84.56 437 ILE A CA 1
ATOM 3173 C C . ILE A 1 437 ? 9.685 -8.820 -4.042 1.00 84.56 437 ILE A C 1
ATOM 3175 O O . ILE A 1 437 ? 10.592 -9.346 -4.680 1.00 84.56 437 ILE A O 1
ATOM 3179 N N . LEU A 1 438 ? 9.910 -7.875 -3.128 1.00 85.19 438 LEU A N 1
ATOM 3180 C CA . LEU A 1 438 ? 11.253 -7.385 -2.811 1.00 85.19 438 LEU A CA 1
ATOM 3181 C C . LEU A 1 438 ? 12.112 -8.435 -2.103 1.00 85.19 438 LEU A C 1
ATOM 3183 O O . LEU A 1 438 ? 13.325 -8.429 -2.284 1.00 85.19 438 LEU A O 1
ATOM 3187 N N . THR A 1 439 ? 11.500 -9.296 -1.289 1.00 88.56 439 THR A N 1
ATOM 3188 C CA . THR A 1 439 ? 12.197 -10.365 -0.563 1.00 88.56 439 THR A CA 1
ATOM 3189 C C . THR A 1 439 ? 12.212 -11.689 -1.321 1.00 88.56 439 THR A C 1
ATOM 3191 O O . THR A 1 439 ? 12.902 -12.607 -0.902 1.00 88.56 439 THR A O 1
ATOM 3194 N N . GLY A 1 440 ? 11.447 -11.817 -2.411 1.00 86.81 440 GLY A N 1
ATOM 3195 C CA . GLY A 1 440 ? 11.258 -13.089 -3.118 1.00 86.81 440 GLY A CA 1
ATOM 3196 C C . GLY A 1 440 ? 10.389 -14.103 -2.361 1.00 86.81 440 GLY A C 1
ATOM 3197 O O . GLY A 1 440 ? 10.319 -15.265 -2.752 1.00 86.81 440 GLY A O 1
ATOM 3198 N N . GLU A 1 441 ? 9.715 -13.672 -1.295 1.00 90.44 441 GLU A N 1
ATOM 3199 C CA . GLU A 1 441 ? 8.851 -14.515 -0.470 1.00 90.44 441 GLU A CA 1
ATOM 3200 C C . GLU A 1 441 ? 7.446 -14.657 -1.068 1.00 90.44 441 GLU A C 1
ATOM 3202 O O . GLU A 1 441 ? 6.963 -13.829 -1.844 1.00 90.44 441 GLU A O 1
ATOM 3207 N N . SER A 1 442 ? 6.721 -15.694 -0.648 1.00 90.25 442 SER A N 1
ATOM 3208 C CA . SER A 1 442 ? 5.322 -15.866 -1.043 1.00 90.25 442 SER A CA 1
ATOM 3209 C C . SER A 1 442 ? 4.418 -14.815 -0.389 1.00 90.25 442 SER A C 1
ATOM 3211 O O . SER A 1 442 ? 4.396 -14.662 0.833 1.00 90.25 442 SER A O 1
ATOM 3213 N N . VAL A 1 443 ? 3.564 -14.164 -1.189 1.00 90.12 443 VAL A N 1
ATOM 3214 C CA . VAL A 1 443 ? 2.508 -13.259 -0.689 1.00 90.12 443 VAL A CA 1
ATOM 3215 C C . VAL A 1 443 ? 1.608 -13.971 0.330 1.00 90.12 443 VAL A C 1
ATOM 3217 O O . VAL A 1 443 ? 1.245 -13.388 1.350 1.00 90.12 443 VAL A O 1
ATOM 3220 N N . GLY A 1 444 ? 1.279 -15.246 0.090 1.00 90.44 444 GLY A N 1
ATOM 3221 C CA . GLY A 1 444 ? 0.486 -16.052 1.022 1.00 90.44 444 GLY A CA 1
ATOM 3222 C C . GLY A 1 444 ? 1.204 -16.286 2.353 1.00 90.44 444 GLY A C 1
ATOM 3223 O O . GLY A 1 444 ? 0.573 -16.224 3.406 1.00 90.44 444 GLY A O 1
ATOM 3224 N N . ALA A 1 445 ? 2.526 -16.469 2.322 1.00 91.88 445 ALA A N 1
ATOM 3225 C CA . ALA A 1 445 ? 3.325 -16.630 3.529 1.00 91.88 445 ALA A CA 1
ATOM 3226 C C . ALA A 1 445 ? 3.395 -15.332 4.347 1.00 91.88 445 ALA A C 1
ATOM 3228 O O . ALA A 1 445 ? 3.202 -15.378 5.560 1.00 91.88 445 ALA A O 1
ATOM 3229 N N . LEU A 1 446 ? 3.567 -14.169 3.704 1.00 93.62 446 LEU A N 1
ATOM 3230 C CA . LEU A 1 446 ? 3.496 -12.875 4.397 1.00 93.62 446 LEU A CA 1
ATOM 3231 C C . LEU A 1 446 ? 2.115 -12.618 5.001 1.00 93.62 446 LEU A C 1
ATOM 3233 O O . LEU A 1 446 ? 2.020 -12.123 6.123 1.00 93.62 446 LEU A O 1
ATOM 3237 N N . PHE A 1 447 ? 1.044 -12.984 4.292 1.00 92.62 447 PHE A N 1
ATOM 3238 C CA . PHE A 1 447 ? -0.306 -12.878 4.838 1.00 92.62 447 PHE A CA 1
ATOM 3239 C C . PHE A 1 447 ? -0.462 -13.761 6.083 1.00 92.62 447 PHE A C 1
ATOM 3241 O O . PHE A 1 447 ? -0.906 -13.286 7.124 1.00 92.62 447 PHE A O 1
ATOM 3248 N N . ALA A 1 448 ? -0.036 -15.022 6.035 1.00 93.31 448 ALA A N 1
ATOM 3249 C CA . ALA A 1 448 ? -0.055 -15.888 7.214 1.00 93.31 448 ALA A CA 1
ATOM 3250 C C . ALA A 1 448 ? 0.771 -15.308 8.381 1.00 93.31 448 ALA A C 1
ATOM 3252 O O . ALA A 1 448 ? 0.320 -15.321 9.528 1.00 93.31 448 ALA A O 1
ATOM 3253 N N . ALA A 1 449 ? 1.942 -14.745 8.080 1.00 95.25 449 ALA A N 1
ATOM 3254 C CA . ALA A 1 449 ? 2.883 -14.216 9.060 1.00 95.25 449 ALA A CA 1
ATOM 3255 C C . ALA A 1 449 ? 2.395 -12.955 9.784 1.00 95.25 449 ALA A C 1
ATOM 3257 O O . ALA A 1 449 ? 2.825 -12.691 10.903 1.00 95.25 449 ALA A O 1
ATOM 3258 N N . GLY A 1 450 ? 1.508 -12.167 9.169 1.00 94.56 450 GLY A N 1
ATOM 3259 C CA . GLY A 1 450 ? 1.020 -10.904 9.734 1.00 94.56 450 GLY A CA 1
ATOM 3260 C C . GLY A 1 450 ? -0.040 -11.042 10.832 1.00 94.56 450 GLY A C 1
ATOM 3261 O O . GLY A 1 450 ? -0.095 -10.215 11.746 1.00 94.56 450 GLY A O 1
ATOM 3262 N N . PHE A 1 451 ? -0.854 -12.104 10.799 1.00 92.19 451 PHE A N 1
ATOM 3263 C CA . PHE A 1 451 ? -2.018 -12.257 11.685 1.00 92.19 451 PHE A CA 1
ATOM 3264 C C . PHE A 1 451 ? -1.686 -12.208 13.173 1.00 92.19 451 PHE A C 1
ATOM 3266 O O . PHE A 1 451 ? -2.333 -11.485 13.940 1.00 92.19 451 PHE A O 1
ATOM 3273 N N . LEU A 1 452 ? -0.711 -13.017 13.586 1.00 95.62 452 LEU A N 1
ATOM 3274 C CA . LEU A 1 452 ? -0.366 -13.184 14.990 1.00 95.62 452 LEU A CA 1
ATOM 3275 C C . LEU A 1 452 ? 0.402 -11.968 15.543 1.00 95.62 452 LEU A C 1
ATOM 3277 O O . LEU A 1 452 ? 0.008 -11.482 16.604 1.00 95.62 452 LEU A O 1
ATOM 3281 N N . PRO A 1 453 ? 1.391 -11.380 14.839 1.00 96.88 453 PRO A N 1
ATOM 3282 C CA . PRO A 1 453 ? 2.015 -10.118 15.240 1.00 96.88 453 PRO A CA 1
ATOM 3283 C C . PRO A 1 453 ? 1.002 -8.978 15.394 1.00 96.88 453 PRO A C 1
ATOM 3285 O O . PRO A 1 453 ? 1.019 -8.271 16.404 1.00 96.88 453 PRO A O 1
ATOM 3288 N N . ALA A 1 454 ? 0.056 -8.847 14.457 1.00 96.19 454 ALA A N 1
ATOM 3289 C CA . ALA A 1 454 ? -1.033 -7.879 14.565 1.00 96.19 454 ALA A CA 1
ATOM 3290 C C . ALA A 1 454 ? -1.902 -8.133 15.812 1.00 96.19 454 ALA A C 1
ATOM 3292 O O . ALA A 1 454 ? -2.251 -7.194 16.529 1.00 96.19 454 ALA A O 1
ATOM 3293 N N . ALA A 1 455 ? -2.213 -9.399 16.118 1.00 96.50 455 ALA A N 1
ATOM 3294 C CA . ALA A 1 455 ? -3.014 -9.765 17.285 1.00 96.50 455 ALA A CA 1
ATOM 3295 C C . ALA A 1 455 ? -2.290 -9.444 18.600 1.00 96.50 455 ALA A C 1
ATOM 3297 O O . ALA A 1 455 ? -2.918 -8.955 19.539 1.00 96.50 455 ALA A O 1
ATOM 3298 N N . VAL A 1 456 ? -0.972 -9.661 18.662 1.00 97.38 456 VAL A N 1
ATOM 3299 C CA . VAL A 1 456 ? -0.136 -9.287 19.815 1.00 97.38 456 VAL A CA 1
ATOM 3300 C C . VAL A 1 456 ? -0.194 -7.777 20.045 1.00 97.38 456 VAL A C 1
ATOM 3302 O O . VAL A 1 456 ? -0.470 -7.335 21.162 1.00 97.38 456 VAL A O 1
ATOM 3305 N N . MET A 1 457 ? -0.008 -6.970 18.997 1.00 97.31 457 MET A N 1
ATOM 3306 C CA . MET A 1 457 ? -0.095 -5.509 19.107 1.00 97.31 457 MET A CA 1
ATOM 3307 C C . MET A 1 457 ? -1.497 -5.038 19.517 1.00 97.31 457 MET A C 1
ATOM 3309 O O . MET A 1 457 ? -1.628 -4.181 20.395 1.00 97.31 457 MET A O 1
ATOM 3313 N N . ALA A 1 458 ? -2.548 -5.629 18.940 1.00 97.44 458 ALA A N 1
ATOM 3314 C CA . ALA A 1 458 ? -3.931 -5.345 19.309 1.00 97.44 458 ALA A CA 1
ATOM 3315 C C . ALA A 1 458 ? -4.207 -5.693 20.781 1.00 97.44 458 ALA A C 1
ATOM 3317 O O . ALA A 1 458 ? -4.784 -4.883 21.503 1.00 97.44 458 ALA A O 1
ATOM 3318 N N . ALA A 1 459 ? -3.748 -6.853 21.260 1.00 97.75 459 ALA A N 1
ATOM 3319 C CA . ALA A 1 459 ? -3.918 -7.278 22.648 1.00 97.75 459 ALA A CA 1
ATOM 3320 C C . ALA A 1 459 ? -3.226 -6.325 23.635 1.00 97.75 459 ALA A C 1
ATOM 3322 O O . ALA A 1 459 ? -3.819 -5.957 24.652 1.00 97.75 459 ALA A O 1
ATOM 3323 N N . LEU A 1 460 ? -2.009 -5.868 23.318 1.00 98.06 460 LEU A N 1
ATOM 3324 C CA . LEU A 1 460 ? -1.289 -4.884 24.129 1.00 98.06 460 LEU A CA 1
ATOM 3325 C C . LEU A 1 460 ? -2.031 -3.539 24.190 1.00 98.06 460 LEU A C 1
ATOM 3327 O O . LEU A 1 460 ? -2.175 -2.966 25.272 1.00 98.06 460 LEU A O 1
ATOM 3331 N N . LEU A 1 461 ? -2.558 -3.055 23.061 1.00 97.38 461 LEU A N 1
ATOM 3332 C CA . LEU A 1 461 ? -3.357 -1.825 23.016 1.00 97.38 461 LEU A CA 1
ATOM 3333 C C . LEU A 1 461 ? -4.683 -1.958 23.774 1.00 97.38 461 LEU A C 1
ATOM 3335 O O . LEU A 1 461 ? -5.048 -1.057 24.528 1.00 97.38 461 LEU A O 1
ATOM 3339 N N . ILE A 1 462 ? -5.385 -3.083 23.625 1.00 97.38 462 ILE A N 1
ATOM 3340 C CA . ILE A 1 462 ? -6.624 -3.374 24.359 1.00 97.38 462 ILE A CA 1
ATOM 3341 C C . ILE A 1 462 ? -6.353 -3.405 25.863 1.00 97.38 462 ILE A C 1
ATOM 3343 O O . ILE A 1 462 ? -7.071 -2.755 26.625 1.00 97.38 462 ILE A O 1
ATOM 3347 N N . GLY A 1 463 ? -5.297 -4.105 26.290 1.00 96.81 463 GLY A N 1
ATOM 3348 C CA . GLY A 1 463 ? -4.870 -4.145 27.686 1.00 96.81 463 GLY A CA 1
ATOM 3349 C C . GLY A 1 463 ? -4.568 -2.747 28.222 1.00 96.81 463 GLY A C 1
ATOM 3350 O O . GLY A 1 463 ? -5.062 -2.368 29.284 1.00 96.81 463 GLY A O 1
ATOM 3351 N N . PHE A 1 464 ? -3.840 -1.933 27.455 1.00 96.94 464 PHE A N 1
ATOM 3352 C CA . PHE A 1 464 ? -3.543 -0.552 27.826 1.00 96.94 464 PHE A CA 1
ATOM 3353 C C . PHE A 1 464 ? -4.808 0.313 27.973 1.00 96.94 464 PHE A C 1
ATOM 3355 O O . PHE A 1 464 ? -4.964 0.998 28.988 1.00 96.94 464 PHE A O 1
ATOM 3362 N N . ILE A 1 465 ? -5.738 0.252 27.012 1.00 95.81 465 ILE A N 1
ATOM 3363 C CA . ILE A 1 465 ? -7.016 0.985 27.062 1.00 95.81 465 ILE A CA 1
ATOM 3364 C C . ILE A 1 465 ? -7.831 0.554 28.281 1.00 95.81 465 ILE A C 1
ATOM 3366 O O . ILE A 1 465 ? -8.316 1.408 29.023 1.00 95.81 465 ILE A O 1
ATOM 3370 N N . TYR A 1 466 ? -7.955 -0.752 28.517 1.00 95.00 466 TYR A N 1
ATOM 3371 C CA . TYR A 1 466 ? -8.721 -1.301 29.633 1.00 95.00 466 TYR A CA 1
ATOM 3372 C C . TYR A 1 466 ? -8.173 -0.839 30.991 1.00 95.00 466 TYR A C 1
ATOM 3374 O O . TYR A 1 466 ? -8.932 -0.385 31.848 1.00 95.00 466 TYR A O 1
ATOM 3382 N N . LEU A 1 467 ? -6.848 -0.875 31.172 1.00 95.19 467 LEU A N 1
ATOM 3383 C CA . LEU A 1 467 ? -6.188 -0.460 32.415 1.00 95.19 467 LEU A CA 1
ATOM 3384 C C . LEU A 1 467 ? -6.262 1.058 32.656 1.00 95.19 467 LEU A C 1
ATOM 3386 O O . LEU A 1 467 ? -6.328 1.512 33.801 1.00 95.19 467 LEU A O 1
ATOM 3390 N N . ARG A 1 468 ? -6.261 1.870 31.591 1.00 94.25 468 ARG A N 1
ATOM 3391 C CA . ARG A 1 468 ? -6.327 3.338 31.691 1.00 94.25 468 ARG A CA 1
ATOM 3392 C C . ARG A 1 468 ? -7.747 3.899 31.694 1.00 94.25 468 ARG A C 1
ATOM 3394 O O . ARG A 1 468 ? -7.935 5.014 32.176 1.00 94.25 468 ARG A O 1
ATOM 3401 N N . ALA A 1 469 ? -8.749 3.136 31.260 1.00 91.56 469 ALA A N 1
ATOM 3402 C CA . ALA A 1 469 ? -10.142 3.579 31.209 1.00 91.56 469 ALA A CA 1
ATOM 3403 C C . ALA A 1 469 ? -10.685 4.168 32.531 1.00 91.56 469 ALA A C 1
ATOM 3405 O O . ALA A 1 469 ? -11.352 5.204 32.460 1.00 91.56 469 ALA A O 1
ATOM 3406 N N . PRO A 1 470 ? -10.379 3.613 33.727 1.00 88.75 470 PRO A N 1
ATOM 3407 C CA . PRO A 1 470 ? -10.807 4.209 34.995 1.00 88.75 470 PRO A CA 1
ATOM 3408 C C . PRO A 1 470 ? -10.186 5.585 35.256 1.00 88.75 470 PRO A C 1
ATOM 3410 O O . PRO A 1 470 ? -10.867 6.484 35.738 1.00 88.75 470 PRO A O 1
ATOM 3413 N N . HIS A 1 471 ? -8.912 5.766 34.897 1.00 88.75 471 HIS A N 1
ATOM 3414 C CA . HIS A 1 471 ? -8.179 7.018 35.104 1.00 88.75 471 HIS A CA 1
ATOM 3415 C C . HIS A 1 471 ? -8.703 8.150 34.213 1.00 88.75 471 HIS A C 1
ATOM 3417 O O . HIS A 1 471 ? -8.646 9.314 34.594 1.00 88.75 471 HIS A O 1
ATOM 3423 N N . TRP A 1 472 ? -9.225 7.811 33.034 1.00 86.75 472 TRP A N 1
ATOM 3424 C CA . TRP A 1 472 ? -9.847 8.761 32.111 1.00 86.75 472 TRP A CA 1
ATOM 3425 C C . TRP A 1 472 ? -11.351 8.955 32.348 1.00 86.75 472 TRP A C 1
ATOM 3427 O O . TRP A 1 472 ? -11.974 9.724 31.623 1.00 86.75 472 TRP A O 1
ATOM 3437 N N . GLY A 1 473 ? -11.945 8.260 33.326 1.00 85.25 473 GLY A N 1
ATOM 3438 C CA . GLY A 1 473 ? -13.381 8.342 33.602 1.00 85.25 473 GLY A CA 1
ATOM 3439 C C . GLY A 1 473 ? -14.258 7.880 32.433 1.00 85.25 473 GLY A C 1
ATOM 3440 O O . GLY A 1 473 ? -15.365 8.388 32.268 1.00 85.25 473 GLY A O 1
ATOM 3441 N N . LEU A 1 474 ? -13.770 6.952 31.599 1.00 87.06 474 LEU A N 1
ATOM 3442 C CA . LEU A 1 474 ? -14.487 6.533 30.393 1.00 87.06 474 LEU A CA 1
ATOM 3443 C C . LEU A 1 474 ? -15.755 5.736 30.741 1.00 87.06 474 LEU A C 1
ATOM 3445 O O . LEU A 1 474 ? -15.687 4.814 31.566 1.00 87.06 474 LEU A O 1
ATOM 3449 N N . PRO A 1 475 ? -16.896 6.030 30.092 1.00 77.06 475 PRO A N 1
ATOM 3450 C CA . PRO A 1 475 ? -18.122 5.284 30.323 1.00 77.06 475 PRO A CA 1
ATOM 3451 C C . PRO A 1 475 ? -18.074 3.897 29.670 1.00 77.06 475 PRO A C 1
ATOM 3453 O O . PRO A 1 475 ? -17.202 3.571 28.861 1.00 77.06 475 PRO A O 1
ATOM 3456 N N . SER A 1 476 ? -19.039 3.067 30.049 1.00 82.94 476 SER A N 1
ATOM 3457 C CA . SER A 1 476 ? -19.334 1.772 29.436 1.00 82.94 476 SER A CA 1
ATOM 3458 C C . SER A 1 476 ? -20.727 1.823 28.821 1.00 82.94 476 SER A C 1
ATOM 3460 O O . SER A 1 476 ? -21.638 2.372 29.445 1.00 82.94 476 SER A O 1
ATOM 3462 N N . ASP A 1 477 ? -20.914 1.228 27.642 1.00 83.00 477 ASP A N 1
ATOM 3463 C CA . ASP A 1 477 ? -22.263 1.053 27.099 1.00 83.00 477 ASP A CA 1
ATOM 3464 C C . ASP A 1 477 ? -23.076 0.089 27.987 1.00 83.00 477 ASP A C 1
ATOM 3466 O O . ASP A 1 477 ? -22.535 -0.692 28.777 1.00 83.00 477 ASP A O 1
ATOM 3470 N N . SER A 1 478 ? -24.401 0.097 27.842 1.00 83.94 478 SER A N 1
ATOM 3471 C CA . SER A 1 478 ? -25.225 -0.993 28.364 1.00 83.94 478 SER A CA 1
ATOM 3472 C C . SER A 1 478 ? -24.894 -2.300 27.641 1.00 83.94 478 SER A C 1
ATOM 3474 O O . SER A 1 478 ? -24.613 -2.298 26.441 1.00 83.94 478 SER A O 1
ATOM 3476 N N . ARG A 1 479 ? -24.983 -3.437 28.343 1.00 88.88 479 ARG A N 1
ATOM 3477 C CA . ARG A 1 479 ? -24.900 -4.757 27.698 1.00 88.88 479 ARG A CA 1
ATOM 3478 C C . ARG A 1 479 ? -25.951 -4.864 26.597 1.00 88.88 479 ARG A C 1
ATOM 3480 O O . ARG A 1 479 ? -27.129 -4.620 26.854 1.00 88.88 479 ARG A O 1
ATOM 3487 N N . ALA A 1 480 ? -25.510 -5.238 25.397 1.00 88.38 480 ALA A N 1
ATOM 3488 C CA . ALA A 1 480 ? -26.414 -5.494 24.289 1.00 88.38 480 ALA A CA 1
ATOM 3489 C C . ALA A 1 480 ? -27.370 -6.629 24.664 1.00 88.38 480 ALA A C 1
ATOM 3491 O O . ALA A 1 480 ? -26.983 -7.625 25.283 1.00 88.38 480 ALA A O 1
ATOM 3492 N N . THR A 1 481 ? -28.633 -6.477 24.288 1.00 93.31 481 THR A N 1
ATOM 3493 C CA . THR A 1 481 ? -29.624 -7.535 24.500 1.00 93.31 481 THR A CA 1
ATOM 3494 C C . THR A 1 481 ? -29.354 -8.709 23.551 1.00 93.31 481 THR A C 1
ATOM 3496 O O . THR A 1 481 ? -28.799 -8.525 22.469 1.00 93.31 481 THR A O 1
ATOM 3499 N N . VAL A 1 482 ? -29.770 -9.929 23.908 1.00 91.88 482 VAL A N 1
ATOM 3500 C CA . VAL A 1 482 ? -29.606 -11.106 23.025 1.00 91.88 482 VAL A CA 1
ATOM 3501 C C . VAL A 1 482 ? -30.197 -10.875 21.619 1.00 91.88 482 VAL A C 1
ATOM 3503 O O . VAL A 1 482 ? -29.519 -11.199 20.642 1.00 91.88 482 VAL A O 1
ATOM 3506 N N . PRO A 1 483 ? -31.392 -10.263 21.455 1.00 92.62 483 PRO A N 1
ATOM 3507 C CA . PRO A 1 483 ? -31.915 -9.927 20.129 1.00 92.62 483 PRO A CA 1
ATOM 3508 C C . PRO A 1 483 ? -31.025 -8.954 19.349 1.00 92.62 483 PRO A C 1
ATOM 3510 O O . PRO A 1 483 ? -30.867 -9.095 18.137 1.00 92.62 483 PRO A O 1
ATOM 3513 N N . GLU A 1 484 ? -30.429 -7.977 20.032 1.00 90.44 484 GLU A N 1
ATOM 3514 C CA . GLU A 1 484 ? -29.513 -7.020 19.419 1.00 90.44 484 GLU A CA 1
ATOM 3515 C C . GLU A 1 484 ? -28.218 -7.694 18.961 1.00 90.44 484 GLU A C 1
ATOM 3517 O O . GLU A 1 484 ? -27.840 -7.525 17.802 1.00 90.44 484 GLU A O 1
ATOM 3522 N N . LEU A 1 485 ? -27.605 -8.519 19.818 1.00 92.19 485 LEU A N 1
ATOM 3523 C CA . LEU A 1 485 ? -26.408 -9.298 19.497 1.00 92.19 485 LEU A CA 1
ATOM 3524 C C . LEU A 1 485 ? -26.644 -10.239 18.308 1.00 92.19 485 LEU A C 1
ATOM 3526 O O . LEU A 1 485 ? -25.799 -10.351 17.421 1.00 92.19 485 LEU A O 1
ATOM 3530 N N . LEU A 1 486 ? -27.803 -10.902 18.245 1.00 93.44 486 LEU A N 1
ATOM 3531 C CA . LEU A 1 486 ? -28.161 -11.759 17.112 1.00 93.44 486 LEU A CA 1
ATOM 3532 C C . LEU A 1 486 ? -28.359 -10.951 15.826 1.00 93.44 486 LEU A C 1
ATOM 3534 O O . LEU A 1 486 ? -27.935 -11.385 14.754 1.00 93.44 486 LEU A O 1
ATOM 3538 N N . ARG A 1 487 ? -28.985 -9.771 15.914 1.00 94.00 487 ARG A N 1
ATOM 3539 C CA . ARG A 1 487 ? -29.195 -8.889 14.760 1.00 94.00 487 ARG A CA 1
ATOM 3540 C C . ARG A 1 487 ? -27.867 -8.391 14.190 1.00 94.00 487 ARG A C 1
ATOM 3542 O O . ARG A 1 487 ? -27.679 -8.452 12.976 1.00 94.00 487 ARG A O 1
ATOM 3549 N N . THR A 1 488 ? -26.958 -7.915 15.038 1.00 92.75 488 THR A N 1
ATOM 3550 C CA . THR A 1 488 ? -25.637 -7.433 14.608 1.00 92.75 488 THR A CA 1
ATOM 3551 C C . THR A 1 488 ? -24.758 -8.576 14.108 1.00 92.75 488 THR A C 1
ATOM 3553 O O . THR A 1 488 ? -24.120 -8.424 13.071 1.00 92.75 488 THR A O 1
ATOM 3556 N N . SER A 1 489 ? -24.800 -9.746 14.756 1.00 92.94 489 SER A N 1
ATOM 3557 C CA . SER A 1 489 ? -24.067 -10.940 14.307 1.00 92.94 489 SER A CA 1
ATOM 3558 C C . SER A 1 489 ? -24.515 -11.390 12.922 1.00 92.94 489 SER A C 1
ATOM 3560 O O . SER A 1 489 ? -23.679 -11.589 12.048 1.00 92.94 489 SER A O 1
ATOM 3562 N N . ARG A 1 490 ? -25.831 -11.449 12.663 1.00 91.62 490 ARG A N 1
ATOM 3563 C CA . ARG A 1 490 ? -26.364 -11.723 11.316 1.00 91.62 490 ARG A CA 1
ATOM 3564 C C . ARG A 1 490 ? -25.912 -10.682 10.290 1.00 91.62 490 ARG A C 1
ATOM 3566 O O . ARG A 1 490 ? -25.635 -11.038 9.150 1.00 91.62 490 ARG A O 1
ATOM 3573 N N . GLY A 1 491 ? -25.808 -9.414 10.692 1.00 87.94 491 GLY A N 1
ATOM 3574 C CA . GLY A 1 491 ? -25.279 -8.340 9.849 1.00 87.94 491 GLY A CA 1
ATOM 3575 C C . GLY A 1 491 ? -23.789 -8.484 9.511 1.00 87.94 491 GLY A C 1
ATOM 3576 O O . GLY A 1 491 ? -23.382 -8.058 8.431 1.00 87.94 491 GLY A O 1
ATOM 3577 N N . ALA A 1 492 ? -23.000 -9.103 10.396 1.00 90.81 492 ALA A N 1
ATOM 3578 C CA . ALA A 1 492 ? -21.557 -9.305 10.247 1.00 90.81 492 ALA A CA 1
ATOM 3579 C C . ALA A 1 492 ? -21.160 -10.598 9.514 1.00 90.81 492 ALA A C 1
ATOM 3581 O O . ALA A 1 492 ? -20.014 -10.705 9.081 1.00 90.81 492 ALA A O 1
ATOM 3582 N N . VAL A 1 493 ? -22.087 -11.539 9.293 1.00 92.44 493 VAL A N 1
ATOM 3583 C CA . VAL A 1 493 ? -21.806 -12.774 8.532 1.00 92.44 493 VAL A CA 1
ATOM 3584 C C . VAL A 1 493 ? -21.282 -12.464 7.128 1.00 92.44 493 VAL A C 1
ATOM 3586 O O . VAL A 1 493 ? -20.271 -13.016 6.714 1.00 92.44 493 VAL A O 1
ATOM 3589 N N . ILE A 1 494 ? -21.945 -11.561 6.399 1.00 91.00 494 ILE A N 1
ATOM 3590 C CA . ILE A 1 494 ? -21.576 -11.223 5.015 1.00 91.00 494 ILE A CA 1
ATOM 3591 C C . ILE A 1 494 ? -20.180 -10.558 4.948 1.00 91.00 494 ILE A C 1
ATOM 3593 O O . ILE A 1 494 ? -19.370 -10.984 4.129 1.00 91.00 494 ILE A O 1
ATOM 3597 N N . PRO A 1 495 ? -19.827 -9.575 5.798 1.00 88.44 495 PRO A N 1
ATOM 3598 C CA . PRO A 1 495 ? -18.470 -9.046 5.868 1.00 88.44 495 PRO A CA 1
ATOM 3599 C C . PRO A 1 495 ? -17.416 -10.098 6.197 1.00 88.44 495 PRO A C 1
ATOM 3601 O O . PRO A 1 495 ? -16.395 -10.162 5.523 1.00 88.44 495 PRO A O 1
ATOM 3604 N N . LEU A 1 496 ? -17.670 -10.939 7.205 1.00 90.31 496 LEU A N 1
ATOM 3605 C CA . LEU A 1 496 ? -16.707 -11.937 7.680 1.00 90.31 496 LEU A CA 1
ATOM 3606 C C . LEU A 1 496 ? -16.507 -13.091 6.698 1.00 90.31 496 LEU A C 1
ATOM 3608 O O . LEU A 1 496 ? -15.447 -13.713 6.694 1.00 90.31 496 LEU A O 1
ATOM 3612 N N . LEU A 1 497 ? -17.491 -13.360 5.839 1.00 91.06 497 LEU A N 1
ATOM 3613 C CA . LEU A 1 497 ? -17.363 -14.382 4.809 1.00 91.06 497 LEU A CA 1
ATOM 3614 C C . LEU A 1 497 ? -16.252 -14.042 3.804 1.00 91.06 497 LEU A C 1
ATOM 3616 O O . LEU A 1 497 ? -15.626 -14.953 3.277 1.00 91.06 497 LEU A O 1
ATOM 3620 N N . MET A 1 498 ? -15.958 -12.760 3.564 1.00 88.12 498 MET A N 1
ATOM 3621 C CA . MET A 1 498 ? -14.916 -12.365 2.614 1.00 88.12 498 MET A CA 1
ATOM 3622 C C . MET A 1 498 ? -13.502 -12.759 3.077 1.00 88.12 498 MET A C 1
ATOM 3624 O O . MET A 1 498 ? -12.845 -13.465 2.312 1.00 88.12 498 MET A O 1
ATOM 3628 N N . PRO A 1 499 ? -13.024 -12.406 4.289 1.00 86.56 499 PRO A N 1
ATOM 3629 C CA . PRO A 1 499 ? -11.774 -12.948 4.820 1.00 86.56 499 PRO A CA 1
ATOM 3630 C C . PRO A 1 499 ? -11.734 -14.480 4.788 1.00 86.56 499 PRO A C 1
ATOM 3632 O O . PRO A 1 499 ? -10.732 -15.054 4.378 1.00 86.56 499 PRO A O 1
ATOM 3635 N N . VAL A 1 500 ? -12.833 -15.157 5.139 1.00 89.19 500 VAL A N 1
ATOM 3636 C CA . VAL A 1 500 ? -12.901 -16.629 5.116 1.00 89.19 500 VAL A CA 1
ATOM 3637 C C . VAL A 1 500 ? -12.716 -17.189 3.702 1.00 89.19 500 VAL A C 1
ATOM 3639 O O . VAL A 1 500 ? -11.927 -18.112 3.523 1.00 89.19 500 VAL A O 1
ATOM 3642 N N . ILE A 1 501 ? -13.394 -16.626 2.696 1.00 88.69 501 ILE A N 1
ATOM 3643 C CA . ILE A 1 501 ? -13.225 -17.019 1.289 1.00 88.69 501 ILE A CA 1
ATOM 3644 C C . ILE A 1 501 ? -11.785 -16.764 0.845 1.00 88.69 501 ILE A C 1
ATOM 3646 O O . ILE A 1 501 ? -11.170 -17.627 0.227 1.00 88.69 501 ILE A O 1
ATOM 3650 N N . LEU A 1 502 ? -11.244 -15.591 1.174 1.00 88.62 502 LEU A N 1
ATOM 3651 C CA . LEU A 1 502 ? -9.920 -15.181 0.734 1.00 88.62 502 LEU A CA 1
ATOM 3652 C C . LEU A 1 502 ? -8.823 -16.080 1.310 1.00 88.62 502 LEU A C 1
ATOM 3654 O O . LEU A 1 502 ? -8.032 -16.651 0.564 1.00 88.62 502 LEU A O 1
ATOM 3658 N N . PHE A 1 503 ? -8.786 -16.229 2.634 1.00 87.75 503 PHE A N 1
ATOM 3659 C CA . PHE A 1 503 ? -7.763 -17.019 3.312 1.00 87.75 503 PHE A CA 1
ATOM 3660 C C . PHE A 1 503 ? -7.975 -18.513 3.126 1.00 87.75 503 PHE A C 1
ATOM 3662 O O . PHE A 1 503 ? -7.000 -19.234 2.952 1.00 87.75 503 PHE A O 1
ATOM 3669 N N . GLY A 1 504 ? -9.226 -18.976 3.078 1.00 89.06 504 GLY A N 1
ATOM 3670 C CA . GLY A 1 504 ? -9.533 -20.361 2.732 1.00 89.06 504 GLY A CA 1
ATOM 3671 C C . GLY A 1 504 ? -9.016 -20.729 1.341 1.00 89.06 504 GLY A C 1
ATOM 3672 O O . GLY A 1 504 ? -8.439 -21.799 1.172 1.00 89.06 504 GLY A O 1
ATOM 3673 N N . ALA A 1 505 ? -9.151 -19.828 0.362 1.00 90.00 505 ALA A N 1
ATOM 3674 C CA . ALA A 1 505 ? -8.649 -20.060 -0.987 1.00 90.00 505 ALA A CA 1
ATOM 3675 C C . ALA A 1 505 ? -7.114 -19.992 -1.072 1.00 90.00 505 ALA A C 1
ATOM 3677 O O . ALA A 1 505 ? -6.507 -20.872 -1.679 1.00 90.00 505 ALA A O 1
ATOM 3678 N N . ILE A 1 506 ? -6.489 -18.988 -0.441 1.00 90.31 506 ILE A N 1
ATOM 3679 C CA . ILE A 1 506 ? -5.031 -18.782 -0.488 1.00 90.31 506 ILE A CA 1
ATOM 3680 C C . ILE A 1 506 ? -4.290 -19.856 0.319 1.00 90.31 506 ILE A C 1
ATOM 3682 O O . ILE A 1 506 ? -3.385 -20.501 -0.203 1.00 90.31 506 ILE A O 1
ATOM 3686 N N . PHE A 1 507 ? -4.658 -20.068 1.586 1.00 89.56 507 PHE A N 1
ATOM 3687 C CA . PHE A 1 507 ? -3.969 -21.023 2.467 1.00 89.56 507 PHE A CA 1
ATOM 3688 C C . PHE A 1 507 ? -4.324 -22.470 2.147 1.00 89.56 507 PHE A C 1
ATOM 3690 O O . PHE A 1 507 ? -3.502 -23.356 2.345 1.00 89.56 507 PHE A O 1
ATOM 3697 N N . GLY A 1 508 ? -5.517 -22.715 1.599 1.00 86.81 508 GLY A N 1
ATOM 3698 C CA . GLY A 1 508 ? -5.876 -24.026 1.066 1.00 86.81 508 GLY A CA 1
ATOM 3699 C C . GLY A 1 508 ? -5.149 -24.383 -0.234 1.00 86.81 508 GLY A C 1
ATOM 3700 O O . GLY A 1 508 ? -5.367 -25.475 -0.749 1.00 86.81 508 GLY A O 1
ATOM 3701 N N . GLY A 1 509 ? -4.348 -23.472 -0.806 1.00 85.31 509 GLY A N 1
ATOM 3702 C CA . GLY A 1 509 ? -3.709 -23.660 -2.112 1.00 85.31 509 GLY A CA 1
ATOM 3703 C C . GLY A 1 509 ? -4.707 -23.784 -3.268 1.00 85.31 509 GLY A C 1
ATOM 3704 O O . GLY A 1 509 ? -4.327 -24.194 -4.360 1.00 85.31 509 GLY A O 1
ATOM 3705 N N . ILE A 1 510 ? -5.982 -23.447 -3.029 1.00 88.06 510 ILE A N 1
ATOM 3706 C CA . ILE A 1 510 ? -7.066 -23.560 -4.008 1.00 88.06 510 ILE A CA 1
ATOM 3707 C C . ILE A 1 510 ? -6.940 -22.456 -5.044 1.00 88.06 510 ILE A C 1
ATOM 3709 O O . ILE A 1 510 ? -7.206 -22.719 -6.203 1.00 88.06 510 ILE A O 1
ATOM 3713 N N . ALA A 1 511 ? -6.573 -21.240 -4.633 1.00 89.25 511 ALA A N 1
ATOM 3714 C CA . ALA A 1 511 ? -6.413 -20.103 -5.528 1.00 89.25 511 ALA A CA 1
ATOM 3715 C C . ALA A 1 511 ? -5.177 -19.282 -5.162 1.00 89.25 511 ALA A C 1
ATOM 3717 O O . ALA A 1 511 ? -4.830 -19.117 -3.992 1.00 89.25 511 ALA A O 1
ATOM 3718 N N . THR A 1 512 ? -4.541 -18.699 -6.172 1.00 90.12 512 THR A N 1
ATOM 3719 C CA . THR A 1 512 ? -3.447 -17.744 -5.949 1.00 90.12 512 THR A CA 1
ATOM 3720 C C . THR A 1 512 ? -3.977 -16.422 -5.367 1.00 90.12 512 THR A C 1
ATOM 3722 O O . THR A 1 512 ? -5.158 -16.105 -5.534 1.00 90.12 512 THR A O 1
ATOM 3725 N N . PRO A 1 513 ? -3.138 -15.581 -4.731 1.00 89.19 513 PRO A N 1
ATOM 3726 C CA . PRO A 1 513 ? -3.562 -14.265 -4.236 1.00 89.19 513 PRO A CA 1
ATOM 3727 C C . PRO A 1 513 ? -4.206 -13.365 -5.307 1.00 89.19 513 PRO A C 1
ATOM 3729 O O . PRO A 1 513 ? -5.159 -12.637 -5.018 1.00 89.19 513 PRO A O 1
ATOM 3732 N N . THR A 1 514 ? -3.740 -13.438 -6.558 1.00 90.88 514 THR A N 1
ATOM 3733 C CA . THR A 1 514 ? -4.330 -12.705 -7.693 1.00 90.88 514 THR A CA 1
ATOM 3734 C C . THR A 1 514 ? -5.738 -13.207 -8.023 1.00 90.88 514 THR A C 1
ATOM 3736 O O . THR A 1 514 ? -6.658 -12.417 -8.217 1.00 90.88 514 THR A O 1
ATOM 3739 N N . GLU A 1 515 ? -5.948 -14.520 -8.037 1.00 92.06 515 GLU A N 1
ATOM 3740 C CA . GLU A 1 515 ? -7.271 -15.103 -8.284 1.00 92.06 515 GLU A CA 1
ATOM 3741 C C . GLU A 1 515 ? -8.231 -14.839 -7.113 1.00 92.06 515 GLU A C 1
ATOM 3743 O O . GLU A 1 515 ? -9.374 -14.430 -7.320 1.00 92.06 515 GLU A O 1
ATOM 3748 N N . ALA A 1 516 ? -7.753 -15.000 -5.875 1.00 91.94 516 ALA A N 1
ATOM 3749 C CA . ALA A 1 516 ? -8.528 -14.751 -4.663 1.00 91.94 516 ALA A CA 1
ATOM 3750 C C . ALA A 1 516 ? -8.978 -13.284 -4.560 1.00 91.94 516 ALA A C 1
ATOM 3752 O O . ALA A 1 516 ? -10.124 -13.008 -4.203 1.00 91.94 516 ALA A O 1
ATOM 3753 N N . SER A 1 517 ? -8.111 -12.335 -4.925 1.00 91.44 517 SER A N 1
ATOM 3754 C CA . SER A 1 517 ? -8.463 -10.910 -4.969 1.00 91.44 517 SER A CA 1
ATOM 3755 C C . SER A 1 517 ? -9.459 -10.580 -6.086 1.00 91.44 517 SER A C 1
ATOM 3757 O O . SER A 1 517 ? -10.384 -9.802 -5.851 1.00 91.44 517 SER A O 1
ATOM 3759 N N . ALA A 1 518 ? -9.367 -11.211 -7.263 1.00 93.88 518 ALA A N 1
ATOM 3760 C CA . ALA A 1 518 ? -10.381 -11.065 -8.313 1.00 93.88 518 ALA A CA 1
ATOM 3761 C C . ALA A 1 518 ? -11.765 -11.565 -7.848 1.00 93.88 518 ALA A C 1
ATOM 3763 O O . ALA A 1 518 ? -12.775 -10.882 -8.042 1.00 93.88 518 ALA A O 1
ATOM 3764 N N . ILE A 1 519 ? -11.817 -12.712 -7.160 1.00 93.31 519 ILE A N 1
ATOM 3765 C CA . ILE A 1 519 ? -13.045 -13.235 -6.537 1.00 93.31 519 ILE A CA 1
ATOM 3766 C C . ILE A 1 519 ? -13.560 -12.266 -5.460 1.00 93.31 519 ILE A C 1
ATOM 3768 O O . ILE A 1 519 ? -14.762 -11.994 -5.402 1.00 93.31 519 ILE A O 1
ATOM 3772 N N . ALA A 1 520 ? -12.670 -11.687 -4.648 1.00 91.88 520 ALA A N 1
ATOM 3773 C CA . ALA A 1 520 ? -13.034 -10.699 -3.633 1.00 91.88 520 ALA A CA 1
ATOM 3774 C C . ALA A 1 520 ? -13.669 -9.436 -4.241 1.00 91.88 520 ALA A C 1
ATOM 3776 O O . ALA A 1 520 ? -14.633 -8.918 -3.677 1.00 91.88 520 ALA A O 1
ATOM 3777 N N . VAL A 1 521 ? -13.203 -8.971 -5.408 1.00 94.12 521 VAL A N 1
ATOM 3778 C CA . VAL A 1 521 ? -13.842 -7.859 -6.138 1.00 94.12 521 VAL A CA 1
ATOM 3779 C C . VAL A 1 521 ? -15.267 -8.221 -6.551 1.00 94.12 521 VAL A C 1
ATOM 3781 O O . VAL A 1 521 ? -16.185 -7.433 -6.317 1.00 94.12 521 VAL A O 1
ATOM 3784 N N . VAL A 1 522 ? -15.478 -9.404 -7.139 1.00 94.81 522 VAL A N 1
ATOM 3785 C CA . VAL A 1 522 ? -16.819 -9.864 -7.549 1.00 94.81 522 VAL A CA 1
ATOM 3786 C C . VAL A 1 522 ? -17.747 -9.961 -6.342 1.00 94.81 522 VAL A C 1
ATOM 3788 O O . VAL A 1 522 ? -18.886 -9.491 -6.395 1.00 94.81 522 VAL A O 1
ATOM 3791 N N . TYR A 1 523 ? -17.246 -10.512 -5.237 1.00 93.56 523 TYR A N 1
ATOM 3792 C CA . TYR A 1 523 ? -17.978 -10.599 -3.982 1.00 93.56 523 TYR A CA 1
ATOM 3793 C C . TYR A 1 523 ? -18.365 -9.212 -3.449 1.00 93.56 523 TYR A C 1
ATOM 3795 O O . TYR A 1 523 ? -19.543 -8.956 -3.194 1.00 93.56 523 TYR A O 1
ATOM 3803 N N . ALA A 1 524 ? -17.402 -8.292 -3.341 1.00 92.12 524 ALA A N 1
ATOM 3804 C CA . ALA A 1 524 ? -17.622 -6.926 -2.868 1.00 92.12 524 ALA A CA 1
ATOM 3805 C C . ALA A 1 524 ? -18.646 -6.178 -3.727 1.00 92.12 524 ALA A C 1
ATOM 3807 O O . ALA A 1 524 ? -19.541 -5.511 -3.206 1.00 92.12 524 ALA A O 1
ATOM 3808 N N . LEU A 1 525 ? -18.534 -6.323 -5.049 1.00 94.06 525 LEU A N 1
ATOM 3809 C CA . LEU A 1 525 ? -19.445 -5.724 -6.012 1.00 94.06 525 LEU A CA 1
ATOM 3810 C C . LEU A 1 525 ? -20.864 -6.281 -5.845 1.00 94.06 525 LEU A C 1
ATOM 3812 O O . LEU A 1 525 ? -21.822 -5.511 -5.778 1.00 94.06 525 LEU A O 1
ATOM 3816 N N . GLY A 1 526 ? -21.004 -7.603 -5.724 1.00 94.31 526 GLY A N 1
ATOM 3817 C CA . GLY A 1 526 ? -22.294 -8.261 -5.533 1.00 94.31 526 GLY A CA 1
ATOM 3818 C C . GLY A 1 526 ? -22.970 -7.861 -4.220 1.00 94.31 526 GLY A C 1
ATOM 3819 O O . GLY A 1 526 ? -24.153 -7.508 -4.201 1.00 94.31 526 GLY A O 1
ATOM 3820 N N . VAL A 1 527 ? -22.208 -7.842 -3.126 1.00 92.62 527 VAL A N 1
ATOM 3821 C CA . VAL A 1 527 ? -22.694 -7.415 -1.810 1.00 92.62 527 VAL A CA 1
ATOM 3822 C C . VAL A 1 527 ? -23.091 -5.937 -1.823 1.00 92.62 527 VAL A C 1
ATOM 3824 O O . VAL A 1 527 ? -24.196 -5.597 -1.397 1.00 92.62 527 VAL A O 1
ATOM 3827 N N . GLY A 1 528 ? -22.239 -5.060 -2.358 1.00 92.50 528 GLY A N 1
ATOM 3828 C CA . GLY A 1 528 ? -22.486 -3.620 -2.403 1.00 92.50 528 GLY A CA 1
ATOM 3829 C C . GLY A 1 528 ? -23.679 -3.224 -3.280 1.00 92.50 528 GLY A C 1
ATOM 3830 O O . GLY A 1 528 ? -24.468 -2.369 -2.873 1.00 92.50 528 GLY A O 1
ATOM 3831 N N . LEU A 1 529 ? -23.845 -3.856 -4.450 1.00 93.81 529 LEU A N 1
ATOM 3832 C CA . LEU A 1 529 ? -24.924 -3.552 -5.400 1.00 93.81 529 LEU A CA 1
ATOM 3833 C C . LEU A 1 529 ? -26.257 -4.211 -5.030 1.00 93.81 529 LEU A C 1
ATOM 3835 O O . LEU A 1 529 ? -27.300 -3.561 -5.092 1.00 93.81 529 LEU A O 1
ATOM 3839 N N . PHE A 1 530 ? -26.252 -5.503 -4.686 1.00 94.00 530 PHE A N 1
ATOM 3840 C CA . PHE A 1 530 ? -27.488 -6.289 -4.602 1.00 94.00 530 PHE A CA 1
ATOM 3841 C C . PHE A 1 530 ? -27.957 -6.537 -3.171 1.00 94.00 530 PHE A C 1
ATOM 3843 O O . PHE A 1 530 ? -29.166 -6.504 -2.922 1.00 94.00 530 PHE A O 1
ATOM 3850 N N . VAL A 1 531 ? -27.023 -6.766 -2.243 1.00 92.19 531 VAL A N 1
ATOM 3851 C CA . VAL A 1 531 ? -27.344 -7.145 -0.859 1.00 92.19 531 VAL A CA 1
ATOM 3852 C C . VAL A 1 531 ? -27.569 -5.909 0.003 1.00 92.19 531 VAL A C 1
ATOM 3854 O O . VAL A 1 531 ? -28.649 -5.733 0.563 1.00 92.19 531 VAL A O 1
ATOM 3857 N N . TYR A 1 532 ? -26.572 -5.028 0.085 1.00 89.75 532 TYR A N 1
ATOM 3858 C CA . TYR A 1 532 ? -26.655 -3.796 0.873 1.00 89.75 532 TYR A CA 1
ATOM 3859 C C . TYR A 1 532 ? -27.234 -2.625 0.097 1.00 89.75 532 TYR A C 1
ATOM 3861 O O . TYR A 1 532 ? -27.842 -1.749 0.707 1.00 89.75 532 TYR A O 1
ATOM 3869 N N . ARG A 1 533 ? -27.107 -2.642 -1.236 1.00 92.00 533 ARG A N 1
ATOM 3870 C CA . ARG A 1 533 ? -27.616 -1.591 -2.132 1.00 92.00 533 ARG A CA 1
ATOM 3871 C C . ARG A 1 533 ? -27.089 -0.197 -1.774 1.00 92.00 533 ARG A C 1
ATOM 3873 O O . ARG A 1 533 ? -27.770 0.804 -1.986 1.00 92.00 533 ARG A O 1
ATOM 3880 N N . GLU A 1 534 ? -25.881 -0.142 -1.221 1.00 90.94 534 GLU A N 1
ATOM 3881 C CA . GLU A 1 534 ? -25.196 1.109 -0.876 1.00 90.94 534 GLU A CA 1
ATOM 3882 C C . GLU A 1 534 ? -24.419 1.673 -2.070 1.00 90.94 534 GLU A C 1
ATOM 3884 O O . GLU A 1 534 ? -24.216 2.882 -2.168 1.00 90.94 534 GLU A O 1
ATOM 3889 N N . ILE A 1 535 ? -24.058 0.812 -3.026 1.00 93.56 535 ILE A N 1
ATOM 3890 C CA . ILE A 1 535 ? -23.424 1.204 -4.284 1.00 93.56 535 ILE A CA 1
ATOM 3891 C C . ILE A 1 535 ? -24.484 1.235 -5.382 1.00 93.56 535 ILE A C 1
ATOM 3893 O O . ILE A 1 535 ? -25.262 0.293 -5.535 1.00 93.56 535 ILE A O 1
ATOM 3897 N N . ARG A 1 536 ? -24.501 2.300 -6.189 1.00 94.81 536 ARG A N 1
ATOM 3898 C CA . ARG A 1 536 ? -25.331 2.374 -7.399 1.00 94.81 536 ARG A CA 1
ATOM 3899 C C . ARG A 1 536 ? -24.473 2.104 -8.629 1.00 94.81 536 ARG A C 1
ATOM 3901 O O . ARG A 1 536 ? -23.292 2.439 -8.662 1.00 94.81 536 ARG A O 1
ATOM 3908 N N . TRP A 1 537 ? -25.089 1.600 -9.695 1.00 93.62 537 TRP A N 1
ATOM 3909 C CA . TRP A 1 537 ? -24.420 1.377 -10.986 1.00 93.62 537 TRP A CA 1
ATOM 3910 C C . TRP A 1 537 ? -23.728 2.632 -11.539 1.00 93.62 537 TRP A C 1
ATOM 3912 O O . TRP A 1 537 ? -22.652 2.543 -12.124 1.00 93.62 537 TRP A O 1
ATOM 3922 N N . SER A 1 538 ? -24.298 3.814 -11.286 1.00 94.62 538 SER A N 1
ATOM 3923 C CA . SER A 1 538 ? -23.712 5.107 -11.661 1.00 94.62 538 SER A CA 1
ATOM 3924 C C . SER A 1 538 ? -22.418 5.443 -10.916 1.00 94.62 538 SER A C 1
ATOM 3926 O O . SER A 1 538 ? -21.648 6.281 -11.377 1.00 94.62 538 SER A O 1
ATOM 3928 N N . ASP A 1 539 ? -22.182 4.826 -9.756 1.00 94.62 539 ASP A N 1
ATOM 3929 C CA . ASP A 1 539 ? -20.996 5.074 -8.940 1.00 94.62 539 ASP A CA 1
ATOM 3930 C C . ASP A 1 539 ? -19.799 4.224 -9.418 1.00 94.62 539 ASP A C 1
ATOM 3932 O O . ASP A 1 539 ? -18.652 4.597 -9.155 1.00 94.62 539 ASP A O 1
ATOM 3936 N N . LEU A 1 540 ? -20.039 3.137 -10.172 1.00 95.50 540 LEU A N 1
ATOM 3937 C CA . LEU A 1 540 ? -19.003 2.184 -10.595 1.00 95.50 540 LEU A CA 1
ATOM 3938 C C . LEU A 1 540 ? -17.874 2.817 -11.413 1.00 95.50 540 LEU A C 1
ATOM 3940 O O . LEU A 1 540 ? -16.726 2.630 -11.012 1.00 95.50 540 LEU A O 1
ATOM 3944 N N . PRO A 1 541 ? -18.120 3.618 -12.474 1.00 95.50 541 PRO A N 1
ATOM 3945 C CA . PRO A 1 541 ? -17.020 4.221 -13.224 1.00 95.50 541 PRO A CA 1
ATOM 3946 C C . PRO A 1 541 ? -16.092 5.023 -12.310 1.00 95.50 541 PRO A C 1
ATOM 3948 O O . PRO A 1 541 ? -14.876 4.903 -12.381 1.00 95.50 541 PRO A O 1
ATOM 3951 N N . ARG A 1 542 ? -16.653 5.777 -11.359 1.00 94.75 542 ARG A N 1
ATOM 3952 C CA . ARG A 1 542 ? -15.860 6.571 -10.418 1.00 94.75 542 ARG A CA 1
ATOM 3953 C C . ARG A 1 542 ? -15.075 5.708 -9.425 1.00 94.75 542 ARG A C 1
ATOM 3955 O O . ARG A 1 542 ? -13.982 6.110 -9.035 1.00 94.75 542 ARG A O 1
ATOM 3962 N N . ILE A 1 543 ? -15.623 4.570 -8.997 1.00 95.00 543 ILE A N 1
ATOM 3963 C CA . ILE A 1 543 ? -14.939 3.622 -8.103 1.00 95.00 543 ILE A CA 1
ATOM 3964 C C . ILE A 1 543 ? -13.748 2.982 -8.822 1.00 95.00 543 ILE A C 1
ATOM 3966 O O . ILE A 1 543 ? -12.633 3.049 -8.312 1.00 95.00 543 ILE A O 1
ATOM 3970 N N . PHE A 1 544 ? -13.964 2.455 -10.030 1.00 96.88 544 PHE A N 1
ATOM 3971 C CA . PHE A 1 544 ? -12.915 1.824 -10.835 1.00 96.88 544 PHE A CA 1
ATOM 3972 C C . PHE A 1 544 ? -11.803 2.807 -11.197 1.00 96.88 544 PHE A C 1
ATOM 3974 O O . PHE A 1 544 ? -10.631 2.495 -11.026 1.00 96.88 544 PHE A O 1
ATOM 3981 N N . VAL A 1 545 ? -12.154 4.021 -11.629 1.00 96.00 545 VAL A N 1
ATOM 3982 C CA . VAL A 1 545 ? -11.163 5.068 -11.913 1.00 96.00 545 VAL A CA 1
ATOM 3983 C C . VAL A 1 545 ? -10.373 5.443 -10.658 1.00 96.00 545 VAL A C 1
ATOM 3985 O O . VAL A 1 545 ? -9.161 5.616 -10.738 1.00 96.00 545 VAL A O 1
ATOM 3988 N N . GLY A 1 546 ? -11.029 5.557 -9.499 1.00 92.31 546 GLY A N 1
ATOM 3989 C CA . GLY A 1 546 ? -10.351 5.841 -8.231 1.00 92.31 546 GLY A CA 1
ATOM 3990 C C . GLY A 1 546 ? -9.329 4.762 -7.865 1.00 92.31 546 GLY A C 1
ATOM 3991 O O . GLY A 1 546 ? -8.165 5.079 -7.635 1.00 92.31 546 GLY A O 1
ATOM 3992 N N . ALA A 1 547 ? -9.744 3.493 -7.891 1.00 92.56 547 ALA A N 1
ATOM 3993 C CA . ALA A 1 547 ? -8.869 2.356 -7.612 1.00 92.56 547 ALA A CA 1
ATOM 3994 C C . ALA A 1 547 ? -7.714 2.244 -8.625 1.00 92.56 547 ALA A C 1
ATOM 3996 O O . ALA A 1 547 ? -6.566 2.021 -8.237 1.00 92.56 547 ALA A O 1
ATOM 3997 N N . ALA A 1 548 ? -7.990 2.469 -9.914 1.00 95.75 548 ALA A N 1
ATOM 3998 C CA . ALA A 1 548 ? -6.980 2.458 -10.970 1.00 95.75 548 ALA A CA 1
ATOM 3999 C C . ALA A 1 548 ? -5.933 3.569 -10.788 1.00 95.75 548 ALA A C 1
ATOM 4001 O O . ALA A 1 548 ? -4.748 3.317 -10.985 1.00 95.75 548 ALA A O 1
ATOM 4002 N N . LYS A 1 549 ? -6.334 4.776 -10.361 1.00 93.06 549 LYS A N 1
ATOM 4003 C CA . LYS A 1 549 ? -5.393 5.874 -10.067 1.00 93.06 549 LYS A CA 1
ATOM 4004 C C . LYS A 1 549 ? -4.465 5.538 -8.906 1.00 93.06 549 LYS A C 1
ATOM 4006 O O . LYS A 1 549 ? -3.260 5.713 -9.045 1.00 93.06 549 LYS A O 1
ATOM 4011 N N . ILE A 1 550 ? -5.012 5.030 -7.796 1.00 88.00 550 ILE A N 1
ATOM 4012 C CA . ILE A 1 550 ? -4.205 4.605 -6.640 1.00 88.00 550 ILE A CA 1
ATOM 4013 C C . ILE A 1 550 ? -3.222 3.518 -7.081 1.00 88.00 550 ILE A C 1
ATOM 4015 O O . ILE A 1 550 ? -2.026 3.644 -6.846 1.00 88.00 550 ILE A O 1
ATOM 4019 N N . THR A 1 551 ? -3.707 2.507 -7.807 1.00 92.19 551 THR A N 1
ATOM 4020 C CA . THR A 1 551 ? -2.859 1.442 -8.362 1.00 92.19 551 THR A CA 1
ATOM 4021 C C . THR A 1 551 ? -1.725 2.018 -9.205 1.00 92.19 551 THR A C 1
ATOM 4023 O O . THR A 1 551 ? -0.571 1.661 -8.996 1.00 92.19 551 THR A O 1
ATOM 4026 N N . ALA A 1 552 ? -2.028 2.923 -10.136 1.00 94.81 552 ALA A N 1
ATOM 4027 C CA . ALA A 1 552 ? -1.036 3.488 -11.037 1.00 94.81 552 ALA A CA 1
ATOM 4028 C C . ALA A 1 552 ? 0.034 4.307 -10.304 1.00 94.81 552 ALA A C 1
ATOM 4030 O O . ALA A 1 552 ? 1.211 4.162 -10.614 1.00 94.81 552 ALA A O 1
ATOM 4031 N N . ILE A 1 553 ? -0.351 5.114 -9.308 1.00 89.00 553 ILE A N 1
ATOM 4032 C CA . ILE A 1 553 ? 0.596 5.878 -8.478 1.00 89.00 553 ILE A CA 1
ATOM 4033 C C . ILE A 1 553 ? 1.558 4.928 -7.763 1.00 89.00 553 ILE A C 1
ATOM 4035 O O . ILE A 1 553 ? 2.773 5.119 -7.810 1.00 89.00 553 ILE A O 1
ATOM 4039 N N . VAL A 1 554 ? 1.019 3.887 -7.126 1.00 87.00 554 VAL A N 1
ATOM 4040 C CA . VAL A 1 554 ? 1.830 2.957 -6.339 1.00 87.00 554 VAL A CA 1
ATOM 4041 C C . VAL A 1 554 ? 2.715 2.084 -7.242 1.00 87.00 554 VAL A C 1
ATOM 4043 O O . VAL A 1 554 ? 3.894 1.899 -6.954 1.00 87.00 554 VAL A O 1
ATOM 4046 N N . MET A 1 555 ? 2.193 1.582 -8.361 1.00 92.19 555 MET A N 1
ATOM 4047 C CA . MET A 1 555 ? 2.971 0.780 -9.314 1.00 92.19 555 MET A CA 1
ATOM 4048 C C . MET A 1 555 ? 4.043 1.589 -10.038 1.00 92.19 555 MET A C 1
ATOM 4050 O O . MET A 1 555 ? 5.142 1.093 -10.260 1.00 92.19 555 MET A O 1
ATOM 4054 N N . PHE A 1 556 ? 3.764 2.845 -10.382 1.00 93.31 556 PHE A N 1
ATOM 4055 C CA . PHE A 1 556 ? 4.767 3.716 -10.988 1.00 93.31 556 PHE A CA 1
ATOM 4056 C C . PHE A 1 556 ? 5.915 4.006 -10.019 1.00 93.31 556 PHE A C 1
ATOM 4058 O O . PHE A 1 556 ? 7.079 4.031 -10.419 1.00 93.31 556 PHE A O 1
ATOM 4065 N N . LEU A 1 557 ? 5.594 4.164 -8.732 1.00 89.44 557 LEU A N 1
ATOM 4066 C CA . LEU A 1 557 ? 6.590 4.267 -7.677 1.00 89.44 557 LEU A CA 1
ATOM 4067 C C . LEU A 1 557 ? 7.432 2.988 -7.555 1.00 89.44 557 LEU A C 1
ATOM 4069 O O . LEU A 1 557 ? 8.649 3.097 -7.438 1.00 89.44 557 LEU A O 1
ATOM 4073 N N . LEU A 1 558 ? 6.817 1.801 -7.631 1.00 89.50 558 LEU A N 1
ATOM 4074 C CA . LEU A 1 558 ? 7.556 0.535 -7.684 1.00 89.50 558 LEU A CA 1
ATOM 4075 C C . LEU A 1 558 ? 8.496 0.487 -8.894 1.00 89.50 558 LEU A C 1
ATOM 4077 O O . LEU A 1 558 ? 9.667 0.177 -8.721 1.00 89.50 558 LEU A O 1
ATOM 4081 N N . GLY A 1 559 ? 8.030 0.863 -10.087 1.00 92.62 559 GLY A N 1
ATOM 4082 C CA . GLY A 1 559 ? 8.883 0.911 -11.278 1.00 92.62 559 GLY A CA 1
ATOM 4083 C C . GLY A 1 559 ? 10.089 1.839 -11.095 1.00 92.62 559 GLY A C 1
ATOM 4084 O O . GLY A 1 559 ? 11.219 1.457 -11.394 1.00 92.62 559 GLY A O 1
ATOM 4085 N N . ALA A 1 560 ? 9.880 3.039 -10.544 1.00 91.69 560 ALA A N 1
ATOM 4086 C CA . ALA A 1 560 ? 10.968 3.965 -10.226 1.00 91.69 560 ALA A CA 1
ATOM 4087 C C . ALA A 1 560 ? 11.929 3.393 -9.168 1.00 91.69 560 ALA A C 1
ATOM 4089 O O . ALA A 1 560 ? 13.146 3.570 -9.269 1.00 91.69 560 ALA A O 1
ATOM 4090 N N . ALA A 1 561 ? 11.394 2.666 -8.184 1.00 87.12 561 ALA A N 1
ATOM 4091 C CA . ALA A 1 561 ? 12.185 1.957 -7.190 1.00 87.12 561 ALA A CA 1
ATOM 4092 C C . ALA A 1 561 ? 13.046 0.860 -7.806 1.00 87.12 561 ALA A C 1
ATOM 4094 O O . ALA A 1 561 ? 14.220 0.780 -7.471 1.00 87.12 561 ALA A O 1
ATOM 4095 N N . SER A 1 562 ? 12.520 0.079 -8.751 1.00 89.88 562 SER A N 1
ATOM 4096 C CA . SER A 1 562 ? 13.280 -0.965 -9.442 1.00 89.88 562 SER A CA 1
ATOM 4097 C C . SER A 1 562 ? 14.512 -0.409 -10.158 1.00 89.88 562 SER A C 1
ATOM 4099 O O . SER A 1 562 ? 15.572 -1.028 -10.104 1.00 89.88 562 SER A O 1
ATOM 4101 N N . VAL A 1 563 ? 14.421 0.785 -10.757 1.00 91.25 563 VAL A N 1
ATOM 4102 C CA . VAL A 1 563 ? 15.579 1.464 -11.371 1.00 91.25 563 VAL A CA 1
ATOM 4103 C C . VAL A 1 563 ? 16.631 1.820 -10.319 1.00 91.25 563 VAL A C 1
ATOM 4105 O O . VAL A 1 563 ? 17.821 1.575 -10.528 1.00 91.25 563 VAL A O 1
ATOM 4108 N N . LEU A 1 564 ? 16.209 2.383 -9.184 1.00 84.62 564 LEU A N 1
ATOM 4109 C CA . LEU A 1 564 ? 17.115 2.719 -8.087 1.00 84.62 564 LEU A CA 1
ATOM 4110 C C . LEU A 1 564 ? 17.750 1.453 -7.495 1.00 84.62 564 LEU A C 1
ATOM 4112 O O . LEU A 1 564 ? 18.967 1.388 -7.378 1.00 84.62 564 LEU A O 1
ATOM 4116 N N . THR A 1 565 ? 16.962 0.424 -7.193 1.00 81.81 565 THR A N 1
ATOM 4117 C CA . THR A 1 565 ? 17.431 -0.858 -6.651 1.00 81.81 565 THR A CA 1
ATOM 4118 C C . THR A 1 565 ? 18.438 -1.531 -7.573 1.00 81.81 565 THR A C 1
ATOM 4120 O O . THR A 1 565 ? 19.489 -1.968 -7.107 1.00 81.81 565 THR A O 1
ATOM 4123 N N . TRP A 1 566 ? 18.163 -1.559 -8.880 1.00 86.31 566 TRP A N 1
ATOM 4124 C CA . TRP A 1 566 ? 19.103 -2.064 -9.876 1.00 86.31 566 TRP A CA 1
ATOM 4125 C C . TRP A 1 566 ? 20.433 -1.306 -9.801 1.00 86.31 566 TRP A C 1
ATOM 4127 O O . TRP A 1 566 ? 21.488 -1.926 -9.696 1.00 86.31 566 TRP A O 1
ATOM 4137 N N . ASN A 1 567 ? 20.387 0.025 -9.745 1.00 82.94 567 ASN A N 1
ATOM 4138 C CA . ASN A 1 567 ? 21.575 0.869 -9.626 1.00 82.94 567 ASN A CA 1
ATOM 4139 C C . ASN A 1 567 ? 22.374 0.597 -8.336 1.00 82.94 567 ASN A C 1
ATOM 4141 O O . ASN A 1 567 ? 23.588 0.410 -8.392 1.00 82.94 567 ASN A O 1
ATOM 4145 N N . LEU A 1 568 ? 21.708 0.513 -7.178 1.00 78.50 568 LEU A N 1
ATOM 4146 C CA . LEU A 1 568 ? 22.371 0.240 -5.893 1.00 78.50 568 LEU A CA 1
ATOM 4147 C C . LEU A 1 568 ? 23.003 -1.160 -5.856 1.00 78.50 568 LEU A C 1
ATOM 4149 O O . LEU A 1 568 ? 24.082 -1.334 -5.283 1.00 78.50 568 LEU A O 1
ATOM 4153 N N . ALA A 1 569 ? 22.367 -2.150 -6.486 1.00 79.38 569 ALA A N 1
ATOM 4154 C CA . ALA A 1 569 ? 22.934 -3.486 -6.637 1.00 79.38 569 ALA A CA 1
ATOM 4155 C C . ALA A 1 569 ? 24.192 -3.466 -7.522 1.00 79.38 569 ALA A C 1
ATOM 4157 O O . ALA A 1 569 ? 25.204 -4.062 -7.158 1.00 79.38 569 ALA A O 1
ATOM 4158 N N . HIS A 1 570 ? 24.173 -2.708 -8.624 1.00 80.31 570 HIS A N 1
ATOM 4159 C CA . HIS A 1 570 ? 25.330 -2.526 -9.512 1.00 80.31 570 HIS A CA 1
ATOM 4160 C C . HIS A 1 570 ? 26.482 -1.731 -8.869 1.00 80.31 570 HIS A C 1
ATOM 4162 O O . HIS A 1 570 ? 27.617 -1.794 -9.338 1.00 80.31 570 HIS A O 1
ATOM 4168 N N . GLU A 1 571 ? 26.224 -0.972 -7.804 1.00 76.69 571 GLU A N 1
ATOM 4169 C CA . GLU A 1 571 ? 27.249 -0.342 -6.952 1.00 76.69 571 GLU A CA 1
ATOM 4170 C C . GLU A 1 571 ? 27.858 -1.304 -5.926 1.00 76.69 571 GLU A C 1
ATOM 4172 O O . GLU A 1 571 ? 28.808 -0.954 -5.226 1.00 76.69 571 GLU A O 1
ATOM 4177 N N . GLY A 1 572 ? 27.285 -2.501 -5.758 1.00 74.25 572 GLY A N 1
ATOM 4178 C CA . GLY A 1 572 ? 27.604 -3.357 -4.620 1.00 74.25 572 GLY A CA 1
ATOM 4179 C C . GLY A 1 572 ? 27.309 -2.667 -3.284 1.00 74.25 572 GLY A C 1
ATOM 4180 O O . GLY A 1 572 ? 27.897 -3.030 -2.260 1.00 74.25 572 GLY A O 1
ATOM 4181 N N . LEU A 1 573 ? 26.418 -1.667 -3.272 1.00 73.44 573 LEU A N 1
ATOM 4182 C CA . LEU A 1 573 ? 26.144 -0.845 -2.101 1.00 73.44 573 LEU A CA 1
ATOM 4183 C C . LEU A 1 573 ? 25.661 -1.665 -0.896 1.00 73.44 573 LEU A C 1
ATOM 4185 O O . LEU A 1 573 ? 26.197 -1.427 0.192 1.00 73.44 573 LEU A O 1
ATOM 4189 N N . PRO A 1 574 ? 24.743 -2.648 -1.044 1.00 68.06 574 PRO A N 1
ATOM 4190 C CA . PRO A 1 574 ? 24.358 -3.507 0.074 1.00 68.06 574 PRO A CA 1
ATOM 4191 C C . PRO A 1 574 ? 25.574 -4.148 0.759 1.00 68.06 574 PRO A C 1
ATOM 4193 O O . PRO A 1 574 ? 25.665 -4.150 1.983 1.00 68.06 574 PRO A O 1
ATOM 4196 N N . SER A 1 575 ? 26.578 -4.582 -0.017 1.00 70.38 575 SER A N 1
ATOM 4197 C CA . SER A 1 575 ? 27.814 -5.164 0.526 1.00 70.38 575 SER A CA 1
ATOM 4198 C C . SER A 1 575 ? 28.692 -4.140 1.258 1.00 70.38 575 SER A C 1
ATOM 4200 O O . SER A 1 575 ? 29.309 -4.461 2.272 1.00 70.38 575 SER A O 1
ATOM 4202 N N . THR A 1 576 ? 28.746 -2.894 0.780 1.00 74.19 576 THR A N 1
ATOM 4203 C CA . THR A 1 576 ? 29.521 -1.816 1.414 1.00 74.19 576 THR A CA 1
ATOM 4204 C C . THR A 1 576 ? 28.901 -1.388 2.739 1.00 74.19 576 THR A C 1
ATOM 4206 O O . THR A 1 576 ? 29.623 -1.233 3.724 1.00 74.19 576 THR A O 1
ATOM 4209 N N . ILE A 1 577 ? 27.572 -1.259 2.793 1.00 68.50 577 ILE A N 1
ATOM 4210 C CA . ILE A 1 577 ? 26.858 -0.962 4.039 1.00 68.50 577 ILE A CA 1
ATOM 4211 C C . ILE A 1 577 ? 26.986 -2.134 5.013 1.00 68.50 577 ILE A C 1
ATOM 4213 O O . ILE A 1 577 ? 27.301 -1.894 6.176 1.00 68.50 577 ILE A O 1
ATOM 4217 N N . ALA A 1 578 ? 26.852 -3.382 4.546 1.00 66.38 578 ALA A N 1
ATOM 4218 C CA . ALA A 1 578 ? 27.064 -4.573 5.373 1.00 66.38 578 ALA A CA 1
ATOM 4219 C C . ALA A 1 578 ? 28.439 -4.551 6.053 1.00 66.38 578 ALA A C 1
ATOM 4221 O O . ALA A 1 578 ? 28.527 -4.665 7.273 1.00 66.38 578 ALA A O 1
ATOM 4222 N N . ARG A 1 579 ? 29.512 -4.311 5.283 1.00 74.12 579 ARG A N 1
ATOM 4223 C CA . ARG A 1 579 ? 30.881 -4.198 5.819 1.00 74.12 579 ARG A CA 1
ATOM 4224 C C . ARG A 1 579 ? 31.017 -3.062 6.835 1.00 74.12 579 ARG A C 1
ATOM 4226 O O . ARG A 1 579 ? 31.632 -3.258 7.881 1.00 74.12 579 ARG A O 1
ATOM 4233 N N . GLY A 1 580 ? 30.422 -1.900 6.556 1.00 73.19 580 GLY A N 1
ATOM 4234 C CA . GLY A 1 580 ? 30.389 -0.775 7.492 1.00 73.19 580 GLY A CA 1
ATOM 4235 C C . GLY A 1 580 ? 29.684 -1.135 8.802 1.00 73.19 580 GLY A C 1
ATOM 4236 O O . GLY A 1 580 ? 30.218 -0.886 9.878 1.00 73.19 580 GLY A O 1
ATOM 4237 N N . MET A 1 581 ? 28.530 -1.796 8.735 1.00 66.75 581 MET A N 1
ATOM 4238 C CA . MET A 1 581 ? 27.777 -2.202 9.924 1.00 66.75 581 MET A CA 1
ATOM 4239 C C . MET A 1 581 ? 28.501 -3.278 10.736 1.00 66.75 581 MET A C 1
ATOM 4241 O O . MET A 1 581 ? 28.597 -3.134 11.952 1.00 66.75 581 MET A O 1
ATOM 4245 N N . ILE A 1 582 ? 29.090 -4.281 10.077 1.00 70.19 582 ILE A N 1
ATOM 4246 C CA . ILE A 1 582 ? 29.925 -5.304 10.727 1.00 70.19 582 ILE A CA 1
ATOM 4247 C C . ILE A 1 582 ? 31.107 -4.655 11.465 1.00 70.19 582 ILE A C 1
ATOM 4249 O O . ILE A 1 582 ? 31.479 -5.116 12.543 1.00 70.19 582 ILE A O 1
ATOM 4253 N N . SER A 1 583 ? 31.664 -3.559 10.932 1.00 73.81 583 SER A N 1
ATOM 4254 C CA . SER A 1 583 ? 32.741 -2.810 11.595 1.00 73.81 583 SER A CA 1
ATOM 4255 C C . SER A 1 583 ? 32.283 -2.018 12.829 1.00 73.81 583 SER A C 1
ATOM 4257 O O . SER A 1 583 ? 33.077 -1.829 13.748 1.00 73.81 583 SER A O 1
ATOM 4259 N N . LEU A 1 584 ? 31.014 -1.583 12.882 1.00 69.94 584 LEU A N 1
ATOM 4260 C CA . LEU A 1 584 ? 30.437 -0.918 14.057 1.00 69.94 584 LEU A CA 1
ATOM 4261 C C . LEU A 1 584 ? 30.027 -1.925 15.141 1.00 69.94 584 LEU A C 1
ATOM 4263 O O . LEU A 1 584 ? 30.189 -1.641 16.327 1.00 69.94 584 LEU A O 1
ATOM 4267 N N . SER A 1 585 ? 29.456 -3.075 14.763 1.00 65.88 585 SER A N 1
ATOM 4268 C CA . SER A 1 585 ? 29.065 -4.127 15.705 1.00 65.88 585 SER A CA 1
ATOM 4269 C C . SER A 1 585 ? 28.763 -5.456 15.015 1.00 65.88 585 SER A C 1
ATOM 4271 O O . SER A 1 585 ? 28.044 -5.507 14.022 1.00 65.88 585 SER A O 1
ATOM 4273 N N . SER A 1 586 ? 29.216 -6.557 15.617 1.00 71.75 586 SER A N 1
ATOM 4274 C CA . SER A 1 586 ? 28.882 -7.924 15.194 1.00 71.75 586 SER A CA 1
ATOM 4275 C C . SER A 1 586 ? 27.502 -8.402 15.674 1.00 71.75 586 SER A C 1
ATOM 4277 O O . SER A 1 586 ? 27.155 -9.551 15.428 1.00 71.75 586 SER A O 1
ATOM 4279 N N . SER A 1 587 ? 26.739 -7.580 16.411 1.00 84.69 587 SER A N 1
ATOM 4280 C CA . SER A 1 587 ? 25.483 -8.001 17.047 1.00 84.69 587 SER A CA 1
ATOM 4281 C C . SER A 1 587 ? 24.291 -7.955 16.074 1.00 84.69 587 SER A C 1
ATOM 4283 O O . SER A 1 587 ? 23.882 -6.851 15.692 1.00 84.69 587 SER A O 1
ATOM 4285 N N . PRO A 1 588 ? 23.656 -9.105 15.745 1.00 84.19 588 PRO A N 1
ATOM 4286 C CA . PRO A 1 588 ? 22.457 -9.152 14.899 1.00 84.19 588 PRO A CA 1
ATOM 4287 C C . PRO A 1 588 ? 21.310 -8.298 15.447 1.00 84.19 588 PRO A C 1
ATOM 4289 O O . PRO A 1 588 ? 20.612 -7.615 14.700 1.00 84.19 588 PRO A O 1
ATOM 4292 N N . LEU A 1 589 ? 21.144 -8.283 16.775 1.00 88.88 589 LEU A N 1
ATOM 4293 C CA . LEU A 1 589 ? 20.093 -7.509 17.429 1.00 88.88 589 LEU A CA 1
ATOM 4294 C C . LEU A 1 589 ? 20.307 -6.004 17.244 1.00 88.88 589 LEU A C 1
ATOM 4296 O O . LEU A 1 589 ? 19.349 -5.277 16.991 1.00 88.88 589 LEU A O 1
ATOM 4300 N N . LEU A 1 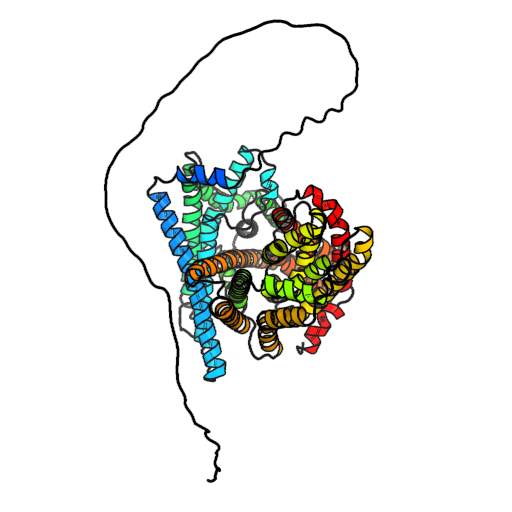590 ? 21.551 -5.523 17.343 1.00 88.19 590 LEU A N 1
ATOM 4301 C CA . LEU A 1 590 ? 21.829 -4.101 17.152 1.00 88.19 590 LEU A CA 1
ATOM 4302 C C . LEU A 1 590 ? 21.565 -3.679 15.702 1.00 88.19 590 LEU A C 1
ATOM 4304 O O . LEU A 1 590 ? 20.942 -2.641 15.482 1.00 88.19 590 LEU A O 1
ATOM 4308 N N . PHE A 1 591 ? 21.970 -4.501 14.727 1.00 88.12 591 PHE A N 1
ATOM 4309 C CA . PHE A 1 591 ? 21.617 -4.301 13.319 1.00 88.12 591 PHE A CA 1
ATOM 4310 C C . PHE A 1 591 ? 20.097 -4.193 13.139 1.00 88.12 591 PHE A C 1
ATOM 4312 O O . PHE A 1 591 ? 19.608 -3.257 12.497 1.00 88.12 591 PHE A O 1
ATOM 4319 N N . PHE A 1 592 ? 19.346 -5.118 13.738 1.00 90.44 592 PHE A N 1
ATOM 4320 C CA . PHE A 1 592 ? 17.900 -5.171 13.570 1.00 90.44 592 PHE A CA 1
ATOM 4321 C C . PHE A 1 592 ? 17.209 -3.952 14.200 1.00 90.44 592 PHE A C 1
ATOM 4323 O O . PHE A 1 592 ? 16.360 -3.327 13.568 1.00 90.44 592 PHE A O 1
ATOM 4330 N N . LEU A 1 593 ? 17.639 -3.531 15.394 1.00 92.12 593 LEU A N 1
ATOM 4331 C CA . LEU A 1 593 ? 17.120 -2.333 16.066 1.00 92.12 593 LEU A CA 1
ATOM 4332 C C . LEU A 1 593 ? 17.451 -1.036 15.313 1.00 92.12 593 LEU A C 1
ATOM 4334 O O . LEU A 1 593 ? 16.592 -0.159 15.212 1.00 92.12 593 LEU A O 1
ATOM 4338 N N . ILE A 1 594 ? 18.659 -0.907 14.752 1.00 89.19 594 ILE A N 1
ATOM 4339 C CA . ILE A 1 594 ? 19.032 0.242 13.908 1.00 89.19 594 ILE A CA 1
ATOM 4340 C C . ILE A 1 594 ? 18.177 0.268 12.639 1.00 89.19 594 ILE A C 1
ATOM 4342 O O . ILE A 1 594 ? 17.675 1.326 12.261 1.00 89.19 594 ILE A O 1
ATOM 4346 N N . SER A 1 595 ? 17.971 -0.892 12.012 1.00 90.69 595 SER A N 1
ATOM 4347 C CA . SER A 1 595 ? 17.121 -1.036 10.826 1.00 90.69 595 SER A CA 1
ATOM 4348 C C . SER A 1 595 ? 15.682 -0.612 11.117 1.00 90.69 595 SER A C 1
ATOM 4350 O O . SER A 1 595 ? 15.110 0.184 10.375 1.00 90.69 595 SER A O 1
ATOM 4352 N N . ILE A 1 596 ? 15.119 -1.062 12.243 1.00 93.38 596 ILE A N 1
ATOM 4353 C CA . ILE A 1 596 ? 13.792 -0.653 12.714 1.00 93.38 596 ILE A CA 1
ATOM 4354 C C . ILE A 1 596 ? 13.729 0.857 12.920 1.00 93.38 596 ILE A C 1
ATOM 4356 O O . ILE A 1 596 ? 12.822 1.505 12.403 1.00 93.38 596 ILE A O 1
ATOM 4360 N N . LEU A 1 597 ? 14.689 1.431 13.649 1.00 92.38 597 LEU A N 1
ATOM 4361 C CA . LEU A 1 597 ? 14.723 2.867 13.911 1.00 92.38 597 LEU A CA 1
ATOM 4362 C C . LEU A 1 597 ? 14.770 3.667 12.604 1.00 92.38 597 LEU A C 1
ATOM 4364 O O . LEU A 1 597 ? 14.031 4.639 12.452 1.00 92.38 597 LEU A O 1
ATOM 4368 N N . LEU A 1 598 ? 15.594 3.231 11.648 1.00 89.00 598 LEU A N 1
ATOM 4369 C CA . LEU A 1 598 ? 15.703 3.849 10.332 1.00 89.00 598 LEU A CA 1
ATOM 4370 C C . LEU A 1 598 ? 14.370 3.794 9.573 1.00 89.00 598 LEU A C 1
ATOM 4372 O O . LEU A 1 598 ? 13.925 4.822 9.066 1.00 89.00 598 LEU A O 1
ATOM 4376 N N . ILE A 1 599 ? 13.710 2.632 9.536 1.00 92.88 599 ILE A N 1
ATOM 4377 C CA . ILE A 1 599 ? 12.411 2.455 8.867 1.00 92.88 599 ILE A CA 1
ATOM 4378 C C . ILE A 1 599 ? 11.333 3.319 9.528 1.00 92.88 599 ILE A C 1
ATOM 4380 O O . ILE A 1 599 ? 10.582 3.994 8.824 1.00 92.88 599 ILE A O 1
ATOM 4384 N N . VAL A 1 600 ? 11.267 3.338 10.860 1.00 92.62 600 VAL A N 1
ATOM 4385 C CA . VAL A 1 600 ? 10.299 4.132 11.630 1.00 92.62 600 VAL A CA 1
ATOM 4386 C C . VAL A 1 600 ? 10.468 5.627 11.338 1.00 92.62 600 VAL A C 1
ATOM 4388 O O . VAL A 1 600 ? 9.497 6.311 11.010 1.00 92.62 600 VAL A O 1
ATOM 4391 N N . VAL A 1 601 ? 11.700 6.141 11.415 1.00 87.94 601 VAL A N 1
ATOM 4392 C CA . VAL A 1 601 ? 11.996 7.563 11.176 1.00 87.94 601 VAL A CA 1
ATOM 4393 C C . VAL A 1 601 ? 11.739 7.938 9.721 1.00 87.94 601 VAL A C 1
ATOM 4395 O O . VAL A 1 601 ? 11.118 8.967 9.453 1.00 87.94 601 VAL A O 1
ATOM 4398 N N . LEU A 1 602 ? 12.182 7.107 8.775 1.00 84.06 602 LEU A N 1
ATOM 4399 C CA . LEU A 1 602 ? 12.020 7.406 7.359 1.00 84.06 602 LEU A CA 1
ATOM 4400 C C . LEU A 1 602 ? 10.548 7.329 6.930 1.00 84.06 602 LEU A C 1
ATOM 4402 O O . LEU A 1 602 ? 10.112 8.187 6.170 1.00 84.06 602 LEU A O 1
ATOM 4406 N N . SER A 1 603 ? 9.756 6.409 7.492 1.00 88.50 603 SER A N 1
ATOM 4407 C CA . SER A 1 603 ? 8.308 6.289 7.222 1.00 88.50 603 SER A CA 1
ATOM 4408 C C . SER A 1 603 ? 7.477 7.451 7.760 1.00 88.50 603 SER A C 1
ATOM 4410 O O . SER A 1 603 ? 6.372 7.700 7.284 1.00 88.50 603 SER A O 1
ATOM 4412 N N . ALA A 1 604 ? 7.996 8.191 8.740 1.00 84.31 604 ALA A N 1
ATOM 4413 C CA . ALA A 1 604 ? 7.368 9.426 9.194 1.00 84.31 604 ALA A CA 1
ATOM 4414 C C . ALA A 1 604 ? 7.506 10.563 8.161 1.00 84.31 604 ALA A C 1
ATOM 4416 O O . ALA A 1 604 ? 6.720 11.510 8.178 1.00 84.31 604 ALA A O 1
ATOM 4417 N N . ILE A 1 605 ? 8.510 10.475 7.277 1.00 74.94 605 ILE A N 1
ATOM 4418 C CA . ILE A 1 605 ? 8.848 11.483 6.261 1.00 74.94 605 ILE A CA 1
ATOM 4419 C C . ILE A 1 605 ? 8.309 11.068 4.888 1.00 74.94 605 ILE A C 1
ATOM 4421 O O . ILE A 1 605 ? 7.627 11.844 4.220 1.00 74.94 605 ILE A O 1
ATOM 4425 N N . LEU A 1 606 ? 8.651 9.855 4.463 1.00 71.62 606 LEU A N 1
ATOM 4426 C CA . LEU A 1 606 ? 8.205 9.214 3.238 1.00 71.62 606 LEU A CA 1
ATOM 4427 C C . LEU A 1 606 ? 6.884 8.511 3.536 1.00 71.62 606 LEU A C 1
ATOM 4429 O O . LEU A 1 606 ? 6.859 7.544 4.292 1.00 71.62 606 LEU A O 1
ATOM 4433 N N . GLU A 1 607 ? 5.787 8.999 2.960 1.00 68.31 607 GLU A N 1
ATOM 4434 C CA . GLU A 1 607 ? 4.465 8.391 3.119 1.00 68.31 607 GLU A CA 1
ATOM 4435 C C . GLU A 1 607 ? 4.508 6.886 2.827 1.00 68.31 607 GLU A C 1
ATOM 4437 O O . GLU A 1 607 ? 4.594 6.503 1.671 1.00 68.31 607 GLU A O 1
ATOM 4442 N N . GLY A 1 608 ? 4.411 6.026 3.842 1.00 70.75 608 GLY A N 1
ATOM 4443 C CA . GLY A 1 608 ? 4.147 4.599 3.661 1.00 70.75 608 GLY A CA 1
ATOM 4444 C C . GLY A 1 608 ? 5.130 3.872 2.730 1.00 70.75 608 GLY A C 1
ATOM 4445 O O . GLY A 1 608 ? 6.312 3.717 3.044 1.00 70.75 608 GLY A O 1
ATOM 4446 N N . LEU A 1 609 ? 4.603 3.275 1.654 1.00 77.75 609 LEU A N 1
ATOM 4447 C CA . LEU A 1 609 ? 5.260 2.282 0.781 1.00 77.75 609 LEU A CA 1
ATOM 4448 C C . LEU A 1 609 ? 6.674 2.636 0.276 1.00 77.75 609 LEU A C 1
ATOM 4450 O O . LEU A 1 609 ? 7.532 1.754 0.340 1.00 77.75 609 LEU A O 1
ATOM 4454 N N . PRO A 1 610 ? 6.973 3.869 -0.181 1.00 78.50 610 PRO A N 1
ATOM 4455 C CA . PRO A 1 610 ? 8.309 4.248 -0.640 1.00 78.50 610 PRO A CA 1
ATOM 4456 C C . PRO A 1 610 ? 9.438 3.931 0.340 1.00 78.50 610 PRO A C 1
ATOM 4458 O O . PRO A 1 610 ? 10.528 3.576 -0.101 1.00 78.50 610 PRO A O 1
ATOM 4461 N N . THR A 1 611 ? 9.191 3.993 1.652 1.00 86.50 611 THR A N 1
ATOM 4462 C CA . THR A 1 611 ? 10.203 3.609 2.646 1.00 86.50 611 THR A CA 1
ATOM 4463 C C . THR A 1 611 ? 10.619 2.150 2.500 1.00 86.50 611 THR A C 1
ATOM 4465 O O . THR A 1 611 ? 11.811 1.853 2.495 1.00 86.50 611 THR A O 1
ATOM 4468 N N . LEU A 1 612 ? 9.656 1.238 2.338 1.00 89.56 612 LEU A N 1
ATOM 4469 C CA . LEU A 1 612 ? 9.940 -0.188 2.180 1.00 89.56 612 LEU A CA 1
ATOM 4470 C C . LEU A 1 612 ? 10.603 -0.485 0.835 1.00 89.56 612 LEU A C 1
ATOM 4472 O O . LEU A 1 612 ? 11.559 -1.254 0.791 1.00 89.56 612 LEU A O 1
ATOM 4476 N N . LEU A 1 613 ? 10.143 0.171 -0.236 1.00 84.00 613 LEU A N 1
ATOM 4477 C CA . LEU A 1 613 ? 10.716 0.021 -1.578 1.00 84.00 613 LEU A CA 1
ATOM 4478 C C . LEU A 1 613 ? 12.207 0.392 -1.628 1.00 84.00 613 LEU A C 1
ATOM 4480 O O . LEU A 1 613 ? 12.957 -0.206 -2.393 1.00 84.00 613 LEU A O 1
ATOM 4484 N N . VAL A 1 614 ? 12.636 1.359 -0.810 1.00 78.25 614 VAL A N 1
ATOM 4485 C CA . VAL A 1 614 ? 14.040 1.784 -0.717 1.00 78.25 614 VAL A CA 1
ATOM 4486 C C . VAL A 1 614 ? 14.832 0.931 0.269 1.00 78.25 614 VAL A C 1
ATOM 4488 O O . VAL A 1 614 ? 15.932 0.482 -0.045 1.00 78.25 614 VAL A O 1
ATOM 4491 N N . LEU A 1 615 ? 14.313 0.746 1.486 1.00 85.06 615 LEU A N 1
ATOM 4492 C CA . LEU A 1 615 ? 15.104 0.190 2.581 1.00 85.06 615 LEU A CA 1
ATOM 4493 C C . LEU A 1 615 ? 15.209 -1.332 2.537 1.00 85.06 615 LEU A C 1
ATOM 4495 O O . LEU A 1 615 ? 16.244 -1.858 2.930 1.00 85.06 615 LEU A O 1
ATOM 4499 N N . ILE A 1 616 ? 14.193 -2.054 2.058 1.00 89.12 616 ILE A N 1
ATOM 4500 C CA . ILE A 1 616 ? 14.237 -3.524 2.067 1.00 89.12 616 ILE A CA 1
ATOM 4501 C C . ILE A 1 616 ? 15.356 -4.066 1.174 1.00 89.12 616 ILE A C 1
ATOM 4503 O O . ILE A 1 616 ? 16.174 -4.816 1.698 1.00 89.12 616 ILE A O 1
ATOM 4507 N N . PRO A 1 617 ? 15.497 -3.662 -0.104 1.00 80.06 617 PRO A N 1
ATOM 4508 C CA . PRO A 1 617 ? 16.590 -4.164 -0.942 1.00 80.06 617 PRO A CA 1
ATOM 4509 C C . PRO A 1 617 ? 17.984 -3.818 -0.403 1.00 80.06 617 PRO A C 1
ATOM 4511 O O . PRO A 1 617 ? 18.966 -4.477 -0.734 1.00 80.06 617 PRO A O 1
ATOM 4514 N N . LEU A 1 618 ? 18.078 -2.772 0.425 1.00 78.94 618 LEU A N 1
ATOM 4515 C CA . LEU A 1 618 ? 19.321 -2.338 1.048 1.00 78.94 618 LEU A CA 1
ATOM 4516 C C . LEU A 1 618 ? 19.672 -3.155 2.296 1.00 78.94 618 LEU A C 1
ATOM 4518 O O . LEU A 1 618 ? 20.835 -3.486 2.508 1.00 78.94 618 LEU A O 1
ATOM 4522 N N . LEU A 1 619 ? 18.673 -3.432 3.135 1.00 87.25 619 LEU A N 1
ATOM 4523 C CA . LEU A 1 619 ? 18.855 -4.007 4.466 1.00 87.25 619 LEU A CA 1
ATOM 4524 C C . LEU A 1 619 ? 18.686 -5.528 4.481 1.00 87.25 619 LEU A C 1
ATOM 4526 O O . LEU A 1 619 ? 19.364 -6.191 5.262 1.00 87.25 619 LEU A O 1
ATOM 4530 N N . LEU A 1 620 ? 17.828 -6.089 3.625 1.00 88.56 620 LEU A N 1
ATOM 4531 C CA . LEU A 1 620 ? 17.547 -7.525 3.598 1.00 88.56 620 LEU A CA 1
ATOM 4532 C C . LEU A 1 620 ? 18.805 -8.376 3.345 1.00 88.56 620 LEU A C 1
ATOM 4534 O O . LEU A 1 620 ? 19.048 -9.272 4.150 1.00 88.56 620 LEU A O 1
ATOM 4538 N N . PRO A 1 621 ? 19.675 -8.072 2.356 1.00 84.00 621 PRO A N 1
ATOM 4539 C CA . PRO A 1 621 ? 20.888 -8.869 2.141 1.00 84.00 621 PRO A CA 1
ATOM 4540 C C . PRO A 1 621 ? 21.847 -8.857 3.341 1.00 84.00 621 PRO A C 1
ATOM 4542 O O . PRO A 1 621 ? 22.706 -9.727 3.478 1.00 84.00 621 PRO A O 1
ATOM 4545 N N . ILE A 1 622 ? 21.749 -7.836 4.199 1.00 84.44 622 ILE A N 1
ATOM 4546 C CA . ILE A 1 622 ? 22.526 -7.723 5.437 1.00 84.44 622 ILE A CA 1
ATOM 4547 C C . ILE A 1 622 ? 21.859 -8.548 6.543 1.00 84.44 622 ILE A C 1
ATOM 4549 O O . ILE A 1 622 ? 22.544 -9.255 7.277 1.00 84.44 622 ILE A O 1
ATOM 4553 N N . ALA A 1 623 ? 20.529 -8.493 6.638 1.00 89.50 623 ALA A N 1
ATOM 4554 C CA . ALA A 1 623 ? 19.746 -9.300 7.568 1.00 89.50 623 ALA A CA 1
ATOM 4555 C C . ALA A 1 623 ? 20.005 -10.804 7.358 1.00 89.50 623 ALA A C 1
ATOM 4557 O O . ALA A 1 623 ? 20.278 -11.515 8.325 1.00 89.50 623 ALA A O 1
ATOM 4558 N N . GLU A 1 624 ? 20.035 -11.255 6.102 1.00 88.94 624 GLU A N 1
ATOM 4559 C CA . GLU A 1 624 ? 20.351 -12.640 5.727 1.00 88.94 624 GLU A CA 1
ATOM 4560 C C . GLU A 1 624 ? 21.768 -13.054 6.149 1.00 88.94 624 GLU A C 1
ATOM 4562 O O . GLU A 1 624 ? 21.961 -14.142 6.688 1.00 88.94 624 GLU A O 1
ATOM 4567 N N . GLN A 1 625 ? 22.762 -12.170 5.995 1.00 84.88 625 GLN A N 1
ATOM 4568 C CA . GLN A 1 625 ? 24.133 -12.423 6.469 1.00 84.88 625 GLN A CA 1
ATOM 4569 C C . GLN A 1 625 ? 24.212 -12.583 7.992 1.00 84.88 625 GLN A C 1
ATOM 4571 O O . GLN A 1 625 ? 25.051 -13.333 8.490 1.00 84.88 625 GLN A O 1
ATOM 4576 N N . PHE A 1 626 ? 23.338 -11.902 8.735 1.00 86.81 626 PHE A N 1
ATOM 4577 C CA . PHE A 1 626 ? 23.200 -12.064 10.183 1.00 86.81 626 PHE A CA 1
ATOM 4578 C C . PHE A 1 626 ? 22.325 -13.266 10.586 1.00 86.81 626 PHE A C 1
ATOM 4580 O O . PHE A 1 626 ? 22.113 -13.478 11.781 1.00 86.81 626 PHE A O 1
ATOM 4587 N N . GLY A 1 627 ? 21.831 -14.055 9.625 1.00 88.50 627 GLY A N 1
ATOM 4588 C CA . GLY A 1 627 ? 20.969 -15.212 9.868 1.00 88.50 627 GLY A CA 1
ATOM 4589 C C . GLY A 1 627 ? 19.544 -14.846 10.288 1.00 88.50 627 GLY A C 1
ATOM 4590 O O . GLY A 1 627 ? 18.862 -15.661 10.907 1.00 88.50 627 GLY A O 1
ATOM 4591 N N . ILE A 1 628 ? 19.097 -13.620 10.002 1.00 92.81 628 ILE A N 1
ATOM 4592 C CA . ILE A 1 628 ? 17.716 -13.199 10.241 1.00 92.81 628 ILE A CA 1
ATOM 4593 C C . ILE A 1 628 ? 16.857 -13.731 9.095 1.00 92.81 628 ILE A C 1
ATOM 4595 O O . ILE A 1 628 ? 17.137 -13.464 7.929 1.00 92.81 628 ILE A O 1
ATOM 4599 N N . ASP A 1 629 ? 15.795 -14.452 9.445 1.00 94.12 629 ASP A N 1
ATOM 4600 C CA . ASP A 1 629 ? 14.820 -14.963 8.484 1.00 94.12 629 ASP A CA 1
ATOM 4601 C C . ASP A 1 629 ? 14.185 -13.811 7.658 1.00 94.12 629 ASP A C 1
ATOM 4603 O O . ASP A 1 629 ? 13.701 -12.835 8.253 1.00 94.12 629 ASP A O 1
ATOM 4607 N N . PRO A 1 630 ? 14.169 -13.894 6.310 1.00 94.31 630 PRO A N 1
ATOM 4608 C CA . PRO A 1 630 ? 13.628 -12.851 5.434 1.00 94.31 630 PRO A CA 1
ATOM 4609 C C . PRO A 1 630 ? 12.166 -12.499 5.707 1.00 94.31 630 PRO A C 1
ATOM 4611 O O . PRO A 1 630 ? 11.800 -11.319 5.680 1.00 94.31 630 PRO A O 1
ATOM 4614 N N . LEU A 1 631 ? 11.326 -13.492 6.016 1.00 95.00 631 LEU A N 1
ATOM 4615 C CA . LEU A 1 631 ? 9.923 -13.272 6.351 1.00 95.00 631 LEU A CA 1
ATOM 4616 C C . LEU A 1 631 ? 9.795 -12.542 7.689 1.00 95.00 631 LEU A C 1
ATOM 4618 O O . LEU A 1 631 ? 8.985 -11.620 7.829 1.00 95.00 631 LEU A O 1
ATOM 4622 N N . HIS A 1 632 ? 10.598 -12.934 8.678 1.00 96.50 632 HIS A N 1
ATOM 4623 C CA . HIS A 1 632 ? 10.608 -12.254 9.963 1.00 96.50 632 HIS A CA 1
ATOM 4624 C C . HIS A 1 632 ? 11.036 -10.787 9.823 1.00 96.50 632 HIS A C 1
ATOM 4626 O O . HIS A 1 632 ? 10.348 -9.887 10.317 1.00 96.50 632 HIS A O 1
ATOM 4632 N N . PHE A 1 633 ? 12.116 -10.536 9.079 1.00 96.50 633 PHE A N 1
ATOM 4633 C CA . PHE A 1 633 ? 12.574 -9.186 8.760 1.00 96.50 633 PHE A CA 1
ATOM 4634 C C . PHE A 1 633 ? 11.493 -8.373 8.033 1.00 96.50 633 PHE A C 1
ATOM 4636 O O . PHE A 1 633 ? 11.220 -7.233 8.411 1.00 96.50 633 PHE A O 1
ATOM 4643 N N . ALA A 1 634 ? 10.831 -8.971 7.038 1.00 95.94 634 ALA A N 1
ATOM 4644 C CA . ALA A 1 634 ? 9.753 -8.356 6.272 1.00 95.94 634 ALA A CA 1
ATOM 4645 C C . ALA A 1 634 ? 8.589 -7.881 7.156 1.00 95.94 634 ALA A C 1
ATOM 4647 O O . ALA A 1 634 ? 8.171 -6.725 7.063 1.00 95.94 634 ALA A O 1
ATOM 4648 N N . ILE A 1 635 ? 8.077 -8.739 8.042 1.00 96.75 635 ILE A N 1
ATOM 4649 C CA . ILE A 1 635 ? 6.949 -8.395 8.920 1.00 96.75 635 ILE A CA 1
ATOM 4650 C C . ILE A 1 635 ? 7.329 -7.314 9.930 1.00 96.75 635 ILE A C 1
ATOM 4652 O O . ILE A 1 635 ? 6.555 -6.382 10.155 1.00 96.75 635 ILE A O 1
ATOM 4656 N N . VAL A 1 636 ? 8.536 -7.380 10.492 1.00 97.06 636 VAL A N 1
ATOM 4657 C CA . VAL A 1 636 ? 9.035 -6.340 11.399 1.00 97.06 636 VAL A CA 1
ATOM 4658 C C . VAL A 1 636 ? 9.227 -5.008 10.665 1.00 97.06 636 VAL A C 1
ATOM 4660 O O . VAL A 1 636 ? 8.863 -3.962 11.202 1.00 97.06 636 VAL A O 1
ATOM 4663 N N . ALA A 1 637 ? 9.717 -5.022 9.423 1.00 96.56 637 ALA A N 1
ATOM 4664 C CA . ALA A 1 637 ? 9.833 -3.826 8.592 1.00 96.56 637 ALA A CA 1
ATOM 4665 C C . ALA A 1 637 ? 8.461 -3.193 8.294 1.00 96.56 637 ALA A C 1
ATOM 4667 O O . ALA A 1 637 ? 8.310 -1.974 8.395 1.00 96.56 637 ALA A O 1
ATOM 4668 N N . ILE A 1 638 ? 7.443 -4.006 7.995 1.00 95.44 638 ILE A N 1
ATOM 4669 C CA . ILE A 1 638 ? 6.064 -3.539 7.776 1.00 95.44 638 ILE A CA 1
ATOM 4670 C C . ILE A 1 638 ? 5.470 -2.958 9.069 1.00 95.44 638 ILE A C 1
ATOM 4672 O O . ILE A 1 638 ? 4.856 -1.891 9.041 1.00 95.44 638 ILE A O 1
ATOM 4676 N N . ALA A 1 639 ? 5.700 -3.599 10.219 1.00 95.88 639 ALA A N 1
ATOM 4677 C CA . ALA A 1 639 ? 5.269 -3.087 11.522 1.00 95.88 639 ALA A CA 1
ATOM 4678 C C . ALA A 1 639 ? 5.923 -1.731 11.844 1.00 95.88 639 ALA A C 1
ATOM 4680 O O . ALA A 1 639 ? 5.249 -0.774 12.232 1.00 95.88 639 ALA A O 1
ATOM 4681 N N . ALA A 1 640 ? 7.240 -1.635 11.638 1.00 96.00 640 ALA A N 1
ATOM 4682 C CA . ALA A 1 640 ? 8.024 -0.416 11.811 1.00 96.00 640 ALA A CA 1
ATOM 4683 C C . ALA A 1 640 ? 7.516 0.720 10.908 1.00 96.00 640 ALA A C 1
ATOM 4685 O O . ALA A 1 640 ? 7.371 1.860 11.354 1.00 96.00 640 ALA A O 1
ATOM 4686 N N . GLN A 1 641 ? 7.186 0.404 9.655 1.00 94.75 641 GLN A N 1
ATOM 4687 C CA . GLN A 1 641 ? 6.608 1.357 8.716 1.00 94.75 641 GLN A CA 1
ATOM 4688 C C . GLN A 1 641 ? 5.240 1.858 9.184 1.00 94.75 641 GLN A C 1
ATOM 4690 O O . GLN A 1 641 ? 5.028 3.072 9.220 1.00 94.75 641 GLN A O 1
ATOM 4695 N N . GLY A 1 642 ? 4.336 0.953 9.576 1.00 92.88 642 GLY A N 1
ATOM 4696 C CA . GLY A 1 642 ? 3.024 1.315 10.116 1.00 92.88 642 GLY A CA 1
ATOM 4697 C C . GLY A 1 642 ? 3.150 2.315 11.256 1.00 92.88 642 GLY A C 1
ATOM 4698 O O . GLY A 1 642 ? 2.575 3.398 11.206 1.00 92.88 642 GLY A O 1
ATOM 4699 N N . ILE A 1 643 ? 4.000 2.008 12.237 1.00 94.75 643 ILE A N 1
ATOM 4700 C CA . ILE A 1 643 ? 4.269 2.887 13.381 1.00 94.75 643 ILE A CA 1
ATOM 4701 C C . ILE A 1 643 ? 4.823 4.247 12.932 1.00 94.75 643 ILE A C 1
ATOM 4703 O O . ILE A 1 643 ? 4.364 5.287 13.410 1.00 94.75 643 ILE A O 1
ATOM 4707 N N . GLY A 1 644 ? 5.777 4.254 11.997 1.00 93.00 644 GLY A N 1
ATOM 4708 C CA . GLY A 1 644 ? 6.401 5.475 11.490 1.00 93.00 644 GLY A CA 1
ATOM 4709 C C . GLY A 1 644 ? 5.416 6.445 10.832 1.00 93.00 644 GLY A C 1
ATOM 4710 O O . GLY A 1 644 ? 5.477 7.648 11.089 1.00 93.00 644 GLY A O 1
ATOM 4711 N N . VAL A 1 645 ? 4.434 5.935 10.079 1.00 90.94 645 VAL A N 1
ATOM 4712 C CA . VAL A 1 645 ? 3.403 6.747 9.395 1.00 90.94 645 VAL A CA 1
ATOM 4713 C C . VAL A 1 645 ? 2.557 7.589 10.368 1.00 90.94 645 VAL A C 1
ATOM 4715 O O . VAL A 1 645 ? 1.975 8.602 9.964 1.00 90.94 645 VAL A O 1
ATOM 4718 N N . PHE A 1 646 ? 2.519 7.235 11.656 1.00 92.69 646 PHE A N 1
ATOM 4719 C CA . PHE A 1 646 ? 1.769 7.960 12.687 1.00 92.69 646 PHE A CA 1
ATOM 4720 C C . PHE A 1 646 ? 2.637 8.759 13.664 1.00 92.69 646 PHE A C 1
ATOM 4722 O O . PHE A 1 646 ? 2.096 9.307 14.624 1.00 92.69 646 PHE A O 1
ATOM 4729 N N . ILE A 1 647 ? 3.948 8.893 13.432 1.00 90.44 647 ILE A N 1
ATOM 4730 C CA . ILE A 1 647 ? 4.817 9.699 14.303 1.00 90.44 647 ILE A CA 1
ATOM 4731 C C . ILE A 1 647 ? 4.462 11.193 14.207 1.00 90.44 647 ILE A C 1
ATOM 4733 O O . ILE A 1 647 ? 4.610 11.801 13.142 1.00 90.44 647 ILE A O 1
ATOM 4737 N N . PRO A 1 648 ? 4.054 11.851 15.308 1.00 85.19 648 PRO A N 1
ATOM 4738 C CA . PRO A 1 648 ? 3.857 13.296 15.322 1.00 85.19 648 PRO A CA 1
ATOM 4739 C C . PRO A 1 648 ? 5.195 14.058 15.257 1.00 85.19 648 PRO A C 1
ATOM 4741 O O . PRO A 1 648 ? 6.188 13.585 15.806 1.00 85.19 648 PRO A O 1
ATOM 4744 N N . PRO A 1 649 ? 5.248 15.270 14.665 1.00 78.31 649 PRO A N 1
ATOM 4745 C CA . PRO A 1 649 ? 4.158 16.007 14.016 1.00 78.31 649 PRO A CA 1
ATOM 4746 C C . PRO A 1 649 ? 4.072 15.788 12.492 1.00 78.31 649 PRO A C 1
ATOM 4748 O O . PRO A 1 649 ? 3.297 16.473 11.829 1.00 78.31 649 PRO A O 1
ATOM 4751 N N . ILE A 1 650 ? 4.908 14.913 11.930 1.00 79.94 650 ILE A N 1
ATOM 4752 C CA . ILE A 1 650 ? 5.149 14.818 10.481 1.00 79.94 650 ILE A CA 1
ATOM 4753 C C . ILE A 1 650 ? 4.388 13.681 9.790 1.00 79.94 650 ILE A C 1
ATOM 4755 O O . ILE A 1 650 ? 4.108 13.799 8.600 1.00 79.94 650 ILE A O 1
ATOM 4759 N N . GLY A 1 651 ? 4.013 12.631 10.524 1.00 83.81 651 GLY A N 1
ATOM 4760 C CA . GLY A 1 651 ? 3.376 11.440 9.976 1.00 83.81 651 GLY A CA 1
ATOM 4761 C C . GLY A 1 651 ? 2.032 11.737 9.310 1.00 83.81 651 GLY A C 1
ATOM 4762 O O . GLY A 1 651 ? 1.126 12.335 9.897 1.00 83.81 651 GLY A O 1
ATOM 4763 N N . ILE A 1 652 ? 1.869 11.291 8.068 1.00 81.31 652 ILE A N 1
ATOM 4764 C CA . ILE A 1 652 ? 0.651 11.549 7.289 1.00 81.31 652 ILE A CA 1
ATOM 4765 C C . ILE A 1 652 ? -0.562 10.838 7.899 1.00 81.31 652 ILE A C 1
ATOM 4767 O O . ILE A 1 652 ? -1.655 11.405 7.907 1.00 81.31 652 ILE A O 1
ATOM 4771 N N . GLY A 1 653 ? -0.369 9.662 8.504 1.00 87.69 653 GLY A N 1
ATOM 4772 C CA . GLY A 1 653 ? -1.432 8.948 9.210 1.00 87.69 653 GLY A CA 1
ATOM 4773 C C . GLY A 1 653 ? -1.982 9.754 10.386 1.00 87.69 653 GLY A C 1
ATOM 4774 O O . GLY A 1 653 ? -3.199 9.886 10.535 1.00 87.69 653 GLY A O 1
ATOM 4775 N N . ILE A 1 654 ? -1.105 10.378 11.184 1.00 89.56 654 ILE A N 1
ATOM 4776 C CA . ILE A 1 654 ? -1.545 11.201 12.320 1.00 89.56 654 ILE A CA 1
ATOM 4777 C C . ILE A 1 654 ? -2.181 12.520 11.859 1.00 89.56 654 ILE A C 1
ATOM 4779 O O . ILE A 1 654 ? -3.144 12.982 12.477 1.00 89.56 654 ILE A O 1
ATOM 4783 N N . ILE A 1 655 ? -1.710 13.103 10.750 1.00 89.06 655 ILE A N 1
ATOM 4784 C CA . ILE A 1 655 ? -2.320 14.291 10.130 1.00 89.06 655 ILE A CA 1
ATOM 4785 C C . ILE A 1 655 ? -3.737 13.971 9.639 1.00 89.06 655 ILE A C 1
ATOM 4787 O O . ILE A 1 655 ? -4.669 14.728 9.924 1.00 89.06 655 ILE A O 1
ATOM 4791 N N . LEU A 1 656 ? -3.919 12.842 8.949 1.00 87.81 656 LEU A N 1
ATOM 4792 C CA . LEU A 1 656 ? -5.220 12.390 8.458 1.00 87.81 656 LEU A CA 1
ATOM 4793 C C . LEU A 1 656 ? -6.186 12.119 9.615 1.00 87.81 656 LEU A C 1
ATOM 4795 O O . LEU A 1 656 ? -7.298 12.648 9.626 1.00 87.81 656 LEU A O 1
ATOM 4799 N N . ALA A 1 657 ? -5.741 11.378 10.631 1.00 91.38 657 ALA A N 1
ATOM 4800 C CA . ALA A 1 657 ? -6.549 11.092 11.813 1.00 91.38 657 ALA A CA 1
ATOM 4801 C C . ALA A 1 657 ? -6.972 12.391 12.530 1.00 91.38 657 ALA A C 1
ATOM 4803 O O . ALA A 1 657 ? -8.143 12.570 12.878 1.00 91.38 657 ALA A O 1
ATOM 4804 N N . SER A 1 658 ? -6.043 13.345 12.677 1.00 91.75 658 SER A N 1
ATOM 4805 C CA . SER A 1 658 ? -6.313 14.663 13.273 1.00 91.75 658 SER A CA 1
ATOM 4806 C C . SER A 1 658 ? -7.306 15.483 12.445 1.00 91.75 658 SER A C 1
ATOM 4808 O O . SER A 1 658 ? -8.161 16.165 13.010 1.00 91.75 658 SER A O 1
ATOM 4810 N N . SER A 1 659 ? -7.239 15.385 11.113 1.00 91.12 659 SER A N 1
ATOM 4811 C CA . SER A 1 659 ? -8.178 16.044 10.200 1.00 91.12 659 SER A CA 1
ATOM 4812 C C . SER A 1 659 ? -9.607 15.525 10.380 1.00 91.12 659 SER A C 1
ATOM 4814 O O . SER A 1 659 ? -10.539 16.324 10.501 1.00 91.12 659 SER A O 1
ATOM 4816 N N . ILE A 1 660 ? -9.781 14.204 10.490 1.00 91.44 660 ILE A N 1
ATOM 4817 C CA . ILE A 1 660 ? -11.091 13.581 10.738 1.00 91.44 660 ILE A CA 1
ATOM 4818 C C . ILE A 1 660 ? -11.632 13.995 12.109 1.00 91.44 660 ILE A C 1
ATOM 4820 O O . ILE A 1 660 ? -12.802 14.364 12.229 1.00 91.44 660 ILE A O 1
ATOM 4824 N N . GLY A 1 661 ? -10.776 13.992 13.134 1.00 90.88 661 GLY A N 1
ATOM 4825 C CA . GLY A 1 661 ? -11.132 14.436 14.481 1.00 90.88 661 GLY A CA 1
ATOM 4826 C C . GLY A 1 661 ? -11.267 15.948 14.654 1.00 90.88 661 GLY A C 1
ATOM 4827 O O . GLY A 1 661 ? -11.678 16.389 15.724 1.00 90.88 661 GLY A O 1
ATOM 4828 N N . ARG A 1 662 ? -10.954 16.740 13.618 1.00 91.62 662 ARG A N 1
ATOM 4829 C CA . ARG A 1 662 ? -10.995 18.211 13.618 1.00 91.62 662 ARG A CA 1
ATOM 4830 C C . ARG A 1 662 ? -10.201 18.842 14.769 1.00 91.62 662 ARG A C 1
ATOM 4832 O O . ARG A 1 662 ? -10.640 19.826 15.360 1.00 91.62 662 ARG A O 1
ATOM 4839 N N . ILE A 1 663 ? -9.027 18.288 15.070 1.00 93.31 663 ILE A N 1
ATOM 4840 C CA . ILE A 1 663 ? -8.099 18.806 16.085 1.00 93.31 663 ILE A CA 1
ATOM 4841 C C . ILE A 1 663 ? -6.733 19.127 15.482 1.00 93.31 663 ILE A C 1
ATOM 4843 O O . ILE A 1 663 ? -6.373 18.636 14.413 1.00 93.31 663 ILE A O 1
ATOM 4847 N N . SER A 1 664 ? -5.954 19.965 16.165 1.00 91.12 664 SER A N 1
ATOM 4848 C CA . SER A 1 664 ? -4.591 20.281 15.738 1.00 91.12 664 SER A CA 1
ATOM 4849 C C . SER A 1 664 ? -3.631 19.144 16.099 1.00 91.12 664 SER A C 1
ATOM 4851 O O . SER A 1 664 ? -3.705 18.587 17.194 1.00 91.12 664 SER A O 1
ATOM 4853 N N . VAL A 1 665 ? -2.672 18.843 15.216 1.00 87.75 665 VAL A N 1
ATOM 4854 C CA . VAL A 1 665 ? -1.650 17.803 15.459 1.00 87.75 665 VAL A CA 1
ATOM 4855 C C . VAL A 1 665 ? -0.869 18.082 16.749 1.00 87.75 665 VAL A C 1
ATOM 4857 O O . VAL A 1 665 ? -0.586 17.164 17.505 1.00 87.75 665 VAL A O 1
ATOM 4860 N N . GLY A 1 666 ? -0.590 19.350 17.070 1.00 87.62 666 GLY A N 1
ATOM 4861 C CA . GLY A 1 666 ? 0.090 19.718 18.318 1.00 87.62 666 GLY A CA 1
ATOM 4862 C C . GLY A 1 666 ? -0.657 19.264 19.579 1.00 87.62 666 GLY A C 1
ATOM 4863 O O . GLY A 1 666 ? -0.028 18.811 20.531 1.00 87.62 666 GLY A O 1
ATOM 4864 N N . SER A 1 667 ? -1.995 19.306 19.567 1.00 89.19 667 SER A N 1
ATOM 4865 C CA . SER A 1 667 ? -2.818 18.865 20.703 1.00 89.19 667 SER A CA 1
ATOM 4866 C C . SER A 1 667 ? -2.813 17.346 20.915 1.00 89.19 667 SER A C 1
ATOM 4868 O O . SER A 1 667 ? -3.160 16.883 22.000 1.00 89.19 667 SER A O 1
ATOM 4870 N N . ILE A 1 668 ? -2.394 16.570 19.906 1.00 90.75 668 ILE A N 1
ATOM 4871 C CA . ILE A 1 668 ? -2.408 15.106 19.957 1.00 90.75 668 ILE A CA 1
ATOM 4872 C C . ILE A 1 668 ? -1.112 14.499 20.492 1.00 90.75 668 ILE A C 1
ATOM 4874 O O . ILE A 1 668 ? -1.135 13.365 20.954 1.00 90.75 668 ILE A O 1
ATOM 4878 N N . ILE A 1 669 ? 0.005 15.236 20.459 1.00 90.50 669 ILE A N 1
ATOM 4879 C CA . ILE A 1 669 ? 1.348 14.704 20.752 1.00 90.50 669 ILE A CA 1
ATOM 4880 C C . ILE A 1 669 ? 1.400 14.056 22.141 1.00 90.50 669 ILE A C 1
ATOM 4882 O O . ILE A 1 669 ? 1.803 12.903 22.272 1.00 90.50 669 ILE A O 1
ATOM 4886 N N . GLY A 1 670 ? 0.948 14.779 23.170 1.00 91.19 670 GLY A N 1
ATOM 4887 C CA . GLY A 1 670 ? 0.916 14.275 24.546 1.00 91.19 670 GLY A CA 1
ATOM 4888 C C . GLY A 1 670 ? -0.010 13.063 24.713 1.00 91.19 670 GLY A C 1
ATOM 4889 O O . GLY A 1 670 ? 0.456 12.015 25.159 1.00 91.19 670 GLY A O 1
ATOM 4890 N N . PRO A 1 671 ? -1.299 13.161 24.329 1.00 91.75 671 PRO A N 1
ATOM 4891 C CA . PRO A 1 671 ? -2.244 12.044 24.410 1.00 91.75 671 PRO A CA 1
ATOM 4892 C C . PRO A 1 671 ? -1.852 10.800 23.599 1.00 91.75 671 PRO A C 1
ATOM 4894 O O . PRO A 1 671 ? -2.167 9.689 24.016 1.00 91.75 671 PRO A O 1
ATOM 4897 N N . PHE A 1 672 ? -1.148 10.969 22.476 1.00 94.31 672 PHE A N 1
ATOM 4898 C CA . PHE A 1 672 ? -0.697 9.882 21.604 1.00 94.31 672 PHE A CA 1
ATOM 4899 C C . PHE A 1 672 ? 0.545 9.155 22.137 1.00 94.31 672 PHE A C 1
ATOM 4901 O O . PHE A 1 672 ? 0.651 7.940 21.977 1.00 94.31 672 PHE A O 1
ATOM 4908 N N . ALA A 1 673 ? 1.461 9.866 22.805 1.00 94.62 673 ALA A N 1
ATOM 4909 C CA . ALA A 1 673 ? 2.731 9.326 23.296 1.00 94.62 673 ALA A CA 1
ATOM 4910 C C . ALA A 1 673 ? 2.631 7.990 24.065 1.00 94.62 673 ALA A C 1
ATOM 4912 O O . ALA A 1 673 ? 3.408 7.083 23.758 1.00 94.62 673 ALA A O 1
ATOM 4913 N N . PRO A 1 674 ? 1.699 7.791 25.022 1.00 95.25 674 PRO A N 1
ATOM 4914 C CA . PRO A 1 674 ? 1.621 6.512 25.717 1.00 95.25 674 PRO A CA 1
ATOM 4915 C C . PRO A 1 674 ? 1.142 5.370 24.808 1.00 95.25 674 PRO A C 1
ATOM 4917 O O . PRO A 1 674 ? 1.642 4.258 24.941 1.00 95.25 674 PRO A O 1
ATOM 4920 N N . PHE A 1 675 ? 0.245 5.628 23.849 1.00 96.31 675 PHE A N 1
ATOM 4921 C CA . PHE A 1 675 ? -0.164 4.616 22.868 1.00 96.31 675 PHE A CA 1
ATOM 4922 C C . PHE A 1 675 ? 0.982 4.259 21.920 1.00 96.31 675 PHE A C 1
ATOM 4924 O O . PHE A 1 675 ? 1.201 3.087 21.626 1.00 96.31 675 PHE A O 1
ATOM 4931 N N . PHE A 1 676 ? 1.757 5.257 21.496 1.00 94.94 676 PHE A N 1
ATOM 4932 C CA . PHE A 1 676 ? 2.967 5.043 20.709 1.00 94.94 676 PHE A CA 1
ATOM 4933 C C . PHE A 1 676 ? 3.979 4.157 21.446 1.00 94.94 676 PHE A C 1
ATOM 4935 O O . PHE A 1 676 ? 4.517 3.224 20.859 1.00 94.94 676 PHE A O 1
ATOM 4942 N N . GLY A 1 677 ? 4.179 4.382 22.749 1.00 96.19 677 GLY A N 1
ATOM 4943 C CA . GLY A 1 677 ? 5.026 3.524 23.581 1.00 96.19 677 GLY A CA 1
ATOM 4944 C C . GLY A 1 677 ? 4.575 2.059 23.592 1.00 96.19 677 GLY A C 1
ATOM 4945 O O . GLY A 1 677 ? 5.413 1.163 23.543 1.00 96.19 677 GLY A O 1
ATOM 4946 N N . ILE A 1 678 ? 3.262 1.804 23.580 1.00 97.81 678 ILE A N 1
ATOM 4947 C CA . ILE A 1 678 ? 2.710 0.444 23.484 1.00 97.81 678 ILE A CA 1
ATOM 4948 C C . ILE A 1 678 ? 2.949 -0.172 22.102 1.00 97.81 678 ILE A C 1
ATOM 4950 O O . ILE A 1 678 ? 3.282 -1.353 22.024 1.00 97.81 678 ILE A O 1
ATOM 4954 N N . LEU A 1 679 ? 2.840 0.604 21.020 1.00 96.50 679 LEU A N 1
ATOM 4955 C CA . LEU A 1 679 ? 3.181 0.114 19.681 1.00 96.50 679 LEU A CA 1
ATOM 4956 C C . LEU A 1 679 ? 4.669 -0.242 19.569 1.00 96.50 679 LEU A C 1
ATOM 4958 O O . LEU A 1 679 ? 4.997 -1.299 19.041 1.00 96.50 679 LEU A O 1
ATOM 4962 N N . ILE A 1 680 ? 5.564 0.592 20.107 1.00 96.81 680 ILE A N 1
ATOM 4963 C CA . ILE A 1 680 ? 7.005 0.298 20.146 1.00 96.81 680 ILE A CA 1
ATOM 4964 C C . ILE A 1 680 ? 7.288 -0.941 20.998 1.00 96.81 680 ILE A C 1
ATOM 4966 O O . ILE A 1 680 ? 8.075 -1.789 20.593 1.00 96.81 680 ILE A O 1
ATOM 4970 N N . LEU A 1 681 ? 6.619 -1.095 22.144 1.00 97.12 681 LEU A N 1
ATOM 4971 C CA . LEU A 1 681 ? 6.726 -2.310 22.950 1.00 97.12 681 LEU A CA 1
ATOM 4972 C C . LEU A 1 681 ? 6.286 -3.546 22.155 1.00 97.12 681 LEU A C 1
ATOM 4974 O O . LEU A 1 681 ? 7.003 -4.541 22.138 1.00 97.12 681 LEU A O 1
ATOM 4978 N N . GLY A 1 682 ? 5.144 -3.475 21.467 1.00 97.12 682 GLY A N 1
ATOM 4979 C CA . GLY A 1 682 ? 4.667 -4.549 20.596 1.00 97.12 682 GLY A CA 1
ATOM 4980 C C . GLY A 1 682 ? 5.661 -4.881 19.485 1.00 97.12 682 GLY A C 1
ATOM 4981 O O . GLY A 1 682 ? 5.970 -6.052 19.284 1.00 97.12 682 GLY A O 1
ATOM 4982 N N . LEU A 1 683 ? 6.228 -3.859 18.836 1.00 97.06 683 LEU A N 1
ATOM 4983 C CA . LEU A 1 683 ? 7.272 -4.005 17.822 1.00 97.06 683 LEU A CA 1
ATOM 4984 C C . LEU A 1 683 ? 8.512 -4.719 18.375 1.00 97.06 683 LEU A C 1
ATOM 4986 O O . LEU A 1 683 ? 9.035 -5.627 17.737 1.00 97.06 683 LEU A O 1
ATOM 4990 N N . LEU A 1 684 ? 8.973 -4.351 19.571 1.00 96.69 684 LEU A N 1
ATOM 4991 C CA . LEU A 1 684 ? 10.113 -5.007 20.213 1.00 96.69 684 LEU A CA 1
ATOM 4992 C C . LEU A 1 684 ? 9.804 -6.462 20.571 1.00 96.69 684 LEU A C 1
ATOM 4994 O O . LEU A 1 684 ? 10.647 -7.325 20.350 1.00 96.69 684 LEU A O 1
ATOM 4998 N N . VAL A 1 685 ? 8.599 -6.754 21.069 1.00 96.62 685 VAL A N 1
ATOM 4999 C CA . VAL A 1 685 ? 8.178 -8.130 21.378 1.00 96.62 685 VAL A CA 1
ATOM 5000 C C . VAL A 1 685 ? 8.216 -9.004 20.127 1.00 96.62 685 VAL A C 1
ATOM 5002 O O . VAL A 1 685 ? 8.795 -10.086 20.175 1.00 96.62 685 VAL A O 1
ATOM 5005 N N . ILE A 1 686 ? 7.654 -8.538 19.007 1.00 96.44 686 ILE A N 1
ATOM 5006 C CA . ILE A 1 686 ? 7.673 -9.319 17.762 1.00 96.44 686 ILE A CA 1
ATOM 5007 C C . ILE A 1 686 ? 9.098 -9.455 17.219 1.00 96.44 686 ILE A C 1
ATOM 5009 O O . ILE A 1 686 ? 9.468 -10.547 16.819 1.00 96.44 686 ILE A O 1
ATOM 5013 N N . THR A 1 687 ? 9.918 -8.401 17.296 1.00 95.94 687 THR A N 1
ATOM 5014 C CA . THR A 1 687 ? 11.322 -8.391 16.834 1.00 95.94 687 THR A CA 1
ATOM 5015 C C . THR A 1 687 ? 12.198 -9.376 17.608 1.00 95.94 687 THR A C 1
ATOM 5017 O O . THR A 1 687 ? 13.056 -10.039 17.037 1.00 95.94 687 THR A O 1
ATOM 5020 N N . LEU A 1 688 ? 12.020 -9.455 18.928 1.00 95.19 688 LEU A N 1
ATOM 5021 C CA . LEU A 1 688 ? 12.833 -10.311 19.795 1.00 95.19 688 LEU A CA 1
ATOM 5022 C C . LEU A 1 688 ? 12.378 -11.772 19.780 1.00 95.19 688 LEU A C 1
ATOM 5024 O O . LEU A 1 688 ? 13.141 -12.651 20.178 1.00 95.19 688 LEU A O 1
ATOM 5028 N N . VAL A 1 689 ? 11.140 -12.035 19.359 1.00 95.56 689 VAL A N 1
ATOM 5029 C CA . VAL A 1 689 ? 10.526 -13.363 19.404 1.00 95.56 689 VAL A CA 1
ATOM 5030 C C . VAL A 1 689 ? 9.974 -13.722 18.016 1.00 95.56 689 VAL A C 1
ATOM 5032 O O . VAL A 1 689 ? 8.771 -13.575 17.771 1.00 95.56 689 VAL A O 1
ATOM 5035 N N . PRO A 1 690 ? 10.823 -14.265 17.114 1.00 94.25 690 PRO A N 1
ATOM 5036 C CA . PRO A 1 690 ? 10.427 -14.648 15.755 1.00 94.25 690 PRO A CA 1
ATOM 5037 C C . PRO A 1 690 ? 9.263 -15.640 15.698 1.00 94.25 690 PRO A C 1
ATOM 5039 O O . PRO A 1 690 ? 8.529 -15.664 14.713 1.00 94.25 690 PRO A O 1
ATOM 5042 N N . TRP A 1 691 ? 9.037 -16.410 16.770 1.00 96.00 691 TRP A N 1
ATOM 5043 C CA . TRP A 1 691 ? 7.919 -17.350 16.889 1.00 96.00 691 TRP A CA 1
ATOM 5044 C C . TRP A 1 691 ? 6.568 -16.709 16.556 1.00 96.00 691 TRP A C 1
ATOM 5046 O O . TRP A 1 691 ? 5.773 -17.320 15.850 1.00 96.00 691 TRP A O 1
ATOM 5056 N N . PHE A 1 692 ? 6.326 -15.459 16.976 1.00 94.31 692 PHE A N 1
ATOM 5057 C CA . PHE A 1 692 ? 5.068 -14.776 16.654 1.00 94.31 692 PHE A CA 1
ATOM 5058 C C . PHE A 1 692 ? 4.870 -14.570 15.154 1.00 94.31 692 PHE A C 1
ATOM 5060 O O . PHE A 1 692 ? 3.734 -14.480 14.709 1.00 94.31 692 PHE A O 1
ATOM 5067 N N . THR A 1 693 ? 5.954 -14.489 14.386 1.00 95.38 693 THR A N 1
ATOM 5068 C CA . THR A 1 693 ? 5.902 -14.287 12.937 1.00 95.38 693 THR A CA 1
ATOM 5069 C C . THR A 1 693 ? 5.909 -15.608 12.173 1.00 95.38 693 THR A C 1
ATOM 5071 O O . THR A 1 693 ? 5.173 -15.753 11.203 1.00 95.38 693 THR A O 1
ATOM 5074 N N . LEU A 1 694 ? 6.731 -16.568 12.603 1.00 94.81 694 LEU A N 1
ATOM 5075 C CA . LEU A 1 694 ? 7.034 -17.778 11.833 1.00 94.81 694 LEU A CA 1
ATOM 5076 C C . LEU A 1 694 ? 6.072 -18.939 12.108 1.00 94.81 694 LEU A C 1
ATOM 5078 O O . LEU A 1 694 ? 5.798 -19.722 11.207 1.00 94.81 694 LEU A O 1
ATOM 5082 N N . VAL A 1 695 ? 5.462 -19.014 13.298 1.00 95.56 695 VAL A N 1
ATOM 5083 C CA . VAL A 1 695 ? 4.649 -20.184 13.679 1.00 95.56 695 VAL A CA 1
ATOM 5084 C C . VAL A 1 695 ? 3.460 -20.437 12.748 1.00 95.56 695 VAL A C 1
ATOM 5086 O O . VAL A 1 695 ? 3.172 -21.582 12.425 1.00 95.56 695 VAL A O 1
ATOM 5089 N N . VAL A 1 696 ? 2.751 -19.393 12.309 1.00 91.75 696 VAL A N 1
ATOM 5090 C CA . VAL A 1 696 ? 1.575 -19.562 11.438 1.00 91.75 696 VAL A CA 1
ATOM 5091 C C . VAL A 1 696 ? 1.998 -19.970 10.019 1.00 91.75 696 VAL A C 1
ATOM 5093 O O . VAL A 1 696 ? 1.459 -20.957 9.519 1.00 91.75 696 VAL A O 1
ATOM 5096 N N . PRO A 1 697 ? 2.964 -19.287 9.373 1.00 91.12 697 PRO A N 1
ATOM 5097 C CA . PRO A 1 697 ? 3.527 -19.737 8.105 1.00 91.12 697 PRO A CA 1
ATOM 5098 C C . PRO A 1 697 ? 4.072 -21.164 8.129 1.00 91.12 697 PRO A C 1
ATOM 5100 O O . PRO A 1 697 ? 3.721 -21.924 7.238 1.00 91.12 697 PRO A O 1
ATOM 5103 N N . ASP A 1 698 ? 4.864 -21.545 9.132 1.00 91.12 698 ASP A N 1
ATOM 5104 C CA . ASP A 1 698 ? 5.531 -22.856 9.175 1.00 91.12 698 ASP A CA 1
ATOM 5105 C C . ASP A 1 698 ? 4.537 -24.016 9.380 1.00 91.12 698 ASP A C 1
ATOM 5107 O O . ASP A 1 698 ? 4.804 -25.156 9.003 1.00 91.12 698 ASP A O 1
ATOM 5111 N N . LEU A 1 699 ? 3.362 -23.736 9.960 1.00 89.69 699 LEU A N 1
ATOM 5112 C CA . LEU A 1 699 ? 2.261 -24.700 10.068 1.00 89.69 699 LEU A CA 1
ATOM 5113 C C . LEU A 1 699 ? 1.458 -24.845 8.767 1.00 89.69 699 LEU A C 1
ATOM 5115 O O . LEU A 1 699 ? 0.865 -25.898 8.535 1.00 89.69 699 LEU A O 1
ATOM 5119 N N . LEU A 1 700 ? 1.380 -23.786 7.957 1.00 86.81 700 LEU A N 1
ATOM 5120 C CA . LEU A 1 700 ? 0.562 -23.742 6.739 1.00 86.81 700 LEU A CA 1
ATOM 5121 C C . LEU A 1 700 ? 1.354 -24.085 5.475 1.00 86.81 700 LEU A C 1
ATOM 5123 O O . LEU A 1 700 ? 0.796 -24.639 4.530 1.00 86.81 700 LEU A O 1
ATOM 5127 N N . PHE A 1 701 ? 2.638 -23.748 5.449 1.00 81.81 701 PHE A N 1
ATOM 5128 C CA . PHE A 1 701 ? 3.517 -23.893 4.302 1.00 81.81 701 PHE A CA 1
ATOM 5129 C C . PHE A 1 701 ? 4.728 -24.734 4.693 1.00 81.81 701 PHE A C 1
ATOM 5131 O O . PHE A 1 701 ? 5.369 -24.492 5.711 1.00 81.81 701 PHE A O 1
ATOM 5138 N N . THR A 1 702 ? 5.066 -25.708 3.852 1.00 67.94 702 THR A N 1
ATOM 5139 C CA . THR A 1 702 ? 6.369 -26.376 3.916 1.00 67.94 702 THR A CA 1
ATOM 5140 C C . THR A 1 702 ? 7.409 -25.423 3.334 1.00 67.94 702 THR A C 1
ATOM 5142 O O . THR A 1 702 ? 7.241 -24.952 2.209 1.00 67.94 702 THR A O 1
ATOM 5145 N N . ARG A 1 703 ? 8.427 -25.086 4.124 1.00 61.44 703 ARG A N 1
ATOM 5146 C CA . ARG A 1 703 ? 9.473 -24.114 3.791 1.00 61.44 703 ARG A CA 1
ATOM 5147 C C . ARG A 1 703 ? 10.837 -24.768 3.751 1.00 61.44 703 ARG A C 1
ATOM 5149 O O . ARG A 1 703 ? 11.067 -25.658 4.602 1.00 61.44 703 ARG A O 1
#

Radius of gyration: 30.02 Å; Cα contacts (8 Å, |Δi|>4): 1009; chains: 1; bounding box: 99×119×71 Å

pLDDT: mean 78.53, std 21.94, range [22.14, 98.12]

Solvent-accessible surface area (backbone atoms only — not comparable to full-atom values): 37167 Å² total; per-residue (Å²): 135,87,82,84,86,83,84,86,88,91,79,88,86,85,86,80,92,83,88,82,89,84,79,89,86,80,88,88,86,92,84,90,89,89,83,91,84,89,83,89,88,79,90,83,90,88,86,85,88,90,86,91,88,89,88,86,87,86,84,88,82,92,73,94,72,82,89,86,78,88,75,80,81,73,80,74,81,56,77,66,65,54,56,67,56,60,70,72,66,75,81,51,70,65,56,54,52,52,50,50,52,49,50,50,52,43,51,47,24,16,49,32,52,54,48,36,45,53,40,49,50,51,33,51,44,28,38,76,73,70,70,42,77,56,62,41,35,55,58,52,35,43,40,39,45,39,40,23,21,28,43,20,35,16,48,30,55,51,70,67,66,57,66,46,36,57,78,53,41,73,75,46,53,77,67,52,41,50,50,27,53,49,51,33,44,14,52,46,26,31,51,11,50,50,25,23,53,31,9,42,53,45,15,60,75,34,44,86,43,60,40,91,60,69,65,42,45,45,20,66,47,34,36,20,41,13,54,10,12,46,47,22,29,54,27,47,64,45,42,55,64,60,73,62,61,87,69,65,59,69,65,48,45,58,49,34,27,51,46,48,52,44,45,60,69,58,40,48,71,62,54,71,72,63,79,64,55,71,65,56,53,32,50,51,44,30,54,53,36,33,53,42,35,20,37,50,41,54,25,36,42,50,18,35,47,54,48,44,42,63,68,49,96,61,67,69,39,55,45,40,48,32,25,43,60,57,50,64,43,70,68,56,54,21,51,47,28,36,43,38,20,12,55,38,31,61,57,27,50,42,59,62,33,41,40,50,26,43,34,41,74,45,17,45,39,58,26,10,65,60,43,27,48,36,54,33,29,57,67,43,22,17,54,38,30,37,50,68,55,36,35,52,57,53,35,68,59,44,36,63,50,34,46,76,57,70,40,53,58,46,52,37,31,34,52,41,38,54,26,31,22,44,15,51,31,19,42,56,22,54,63,45,52,51,48,17,64,68,71,73,46,55,50,66,45,50,39,44,22,19,47,50,44,27,48,52,38,43,50,52,51,40,51,50,46,48,72,44,16,72,83,70,67,46,56,50,48,75,73,54,49,72,70,54,37,51,52,28,47,63,56,28,49,67,62,53,46,50,61,50,54,37,50,51,27,40,70,65,69,72,31,53,65,36,54,34,22,45,51,42,31,55,50,28,50,49,39,11,46,70,72,62,52,57,38,54,82,86,49,44,64,60,51,38,26,51,27,30,40,55,40,4,48,55,43,41,34,45,8,23,33,35,34,31,51,52,51,42,56,76,65,45,41,42,58,54,52,37,54,53,46,51,72,76,47,86,48,55,65,59,53,50,51,50,51,40,51,49,39,21,57,42,7,20,60,36,74,50,62,63,37,54,61,58,47,43,71,46,45,47,70,40,37,48,74,60,69,44,54,68,68,52,53,49,53,48,50,50,48,26,28,30,49,9,17,44,37,77,91,63,5,59,46,34,50,51,28,23,58,74,51,73,50,60,59,79,71,30,48,71,64,28,47,65,58,50,52,50,51,53,50,35,51,47,53,44,67,77,36,54,61,50,32,46,52,53,25,62,73,70,41,94,127

Mean predicted aligned error: 12.13 Å

Foldseek 3Di:
DDDDDDDDDDDDDDDDDDDDDDDDDDDDDDDDDDDDDDDDDDDDDDDDDDDDDDDDDDDDDDDDDDPPDDDPPDPPPDPVVVVVVLVPLPDDPLLVVLVVVLVVLLLLLLVLLVVLLVLLVVQVCCCPPVVDGQVVSLVSSLLSQLLLQLSLQLSCLLVVVFFAQVVLLVPDDPVLVVVLLLLLLLLQLLLLVLQQVLLQVLLVVQQVPADDRPRHGCSSLSVSSNVSSPSSNVSSLCNCVSVPVDDDSNVSSVVSNVVVVVCLVVCQVVLVPPPDDLVVQLVCQLVVSRSSGRRNLSSLLRSLSNSDSNVPDDDSSLQSVLLSVLLRDLLLLLQLLLQLLLLLCLLLCLLVLLLLLQCLVQLQAQLRLLLSLLVSLLLNLQSNLDLLSQLVRSLLNRLVVQVVQVHDLLLSLLSNLVSSLLSCLAHPHSLLSVLCVLLVHASLLSNLLSNLLSVLLSVLLSVVSNVCSVVSVGHGDPNRDPVSSVVSVVSNPLVNVLVVQLNCCPLVVVDGSSSSSSVSSVSSCCSSCPVSNSDDPVCSSVSSSVSSSVSNSLSSSSSSLSSSLVSCVVVVVLVVVLVVVVVVDPDLLVLLVVLLVQLLQVLLRRPFNNSCSNSCSNSVVSNVVNVHDSSLSSSLSSSSNSLSLCDPPRRPSSVSSCVSSVHHSVVNNVSNVVSSVSSVVSSVVSNVDVCSRVVSSVVSDPD

Secondary structure (DSSP, 8-state):
------------------------------------------------------------------------------HHHHHHHHTTSTT-HHHHHHHHHHHHHHHHHHHHHHHHHHHHHHHHHIIIII----THHHHHHHHHHHHHHHHHHHHHHHTT-S---HHHHTTS-HHHHHHHHHHHHHHHHHHHHHHHHHHHHHHHHTTT-B-TTT--BTHHHHHHHHHHHHHHHHHHHHHHHHTT--SSHHHHHHHHHHHHHHHHHHSHHHHHTT---HHHHHHHHHHHHHHTT--HHHHHHHHHHHHHHHH----TTHHHHHHHHHH--GGGGHHHHHHHHHHHHHHTTHHHHHHHHHHHHHTTSTTHHHHHHHHHHHHHHHHH--HHHHHHHHHHHHHHHHHHTT--HHHHHHHHHHHHHHHTTSSS-HHHHHHHHHHT--HHHHHHHHHHHHHHHHHHHHHHHHHHTTTTT---PPPPPHHHHHHHHHHHHHHHHHHHHHHHHHHTTSS-HHHHHHHHHHHHHHIIIIIS--S-GGGHHHHHHHHHHHHHHHHHHHHHHHHHHHHHHHTTHHHHHHHHHHHH---HHHHHHHHHHHHHHHHHHTTSHHHHHHHHHHHHHHHHHTT--HHHHHHHHHHHHHHHHT-TTT-HHHHHHHHHTT--HHHHHHHHHHHHHHHHHHHHHHHH-THHHHHHHHHHS--